Protein AF-A0A803R3P0-F1 (afdb_monomer)

Mean predicted aligned error: 9.48 Å

Foldseek 3Di:
DPDPVVVVVVVVVVVVVVCVVCVCVVCVPPPPDPPDADAQDPVNVVVLLVLLVLLLVLVVVVVVVPPPDDPPDDDPDDDQAAAAEEEEEEAEELLQVVLVLQQCPPPVSHYAYAYAYAPVHDYDQDDHRRVPRYDDYYHDDFLACSLLSRVLSSLSCVSNVDVSHFKYWYDYSQKHFLAHNVCVSCLQPPDQAFFVLSVPPPVPCVVVVDPPAGAKAWAWDQDDPLLCLQVCQLHNCLQPDVADSSLWTFGDLTIMDTNVLSSQSSPDDRNSVSLNRDGPDSLSHRSSGTSSNSSCCVVPVPRYQNHGLEQFAQPPPDSNHTDEDELVRDDLVVSVVQQDDPGGNGRGMYDGYDSNNSVSCVVCSVPRRHPD

Secondary structure (DSSP, 8-state):
---HHHHHHHHHHHHHHHHHHHHHHH------------PPPHHHHHHHHHHHHHHHHHHHHHHHT-SS-S------S-PPPPEEEEEEEESS--TTHHHHHHHHTT-TTSEEEEEEE-TTS-----SGGGTT-BPP-----TTSHHHHHHHHHHHHHHHHH-TTEEEEEEEETT-EESS-HHHHHHHHHT-SSSBTTHHHH-HHHHHTT----PPEEEE-BS--TTHHHHHHTT-TTTTTTTS-GGG--B--S--EEEHHHHHHHHH--HHHHHHTSPPS-HHHH-GGGTHHHHHHHHH-TTSEEES-SEEE--TT-BTTBPP-B-GGG--HHHHHHHH--SSBS--SEEE-B-GGGHHHHHHHIIIIIT--

Structure (mmCIF, N/CA/C/O backbone):
data_AF-A0A803R3P0-F1
#
_entry.id   AF-A0A803R3P0-F1
#
loop_
_atom_site.group_PDB
_atom_site.id
_atom_site.type_symbol
_atom_site.label_atom_id
_atom_site.label_alt_id
_atom_site.label_comp_id
_atom_site.label_asym_id
_atom_site.label_entity_id
_atom_site.label_seq_id
_atom_site.pdbx_PDB_ins_code
_atom_site.Cartn_x
_atom_site.Cartn_y
_atom_site.Cartn_z
_atom_site.occupancy
_atom_site.B_iso_or_equiv
_atom_site.auth_seq_id
_atom_site.auth_comp_id
_atom_site.auth_asym_id
_atom_site.auth_atom_id
_atom_site.pdbx_PDB_model_num
ATOM 1 N N . MET A 1 1 ? 56.261 49.562 -16.757 1.00 49.75 1 MET A N 1
ATOM 2 C CA . MET A 1 1 ? 56.165 48.719 -15.545 1.00 49.75 1 MET A CA 1
ATOM 3 C C . MET A 1 1 ? 54.722 48.777 -15.073 1.00 49.75 1 MET A C 1
ATOM 5 O O . MET A 1 1 ? 54.330 49.776 -14.491 1.00 49.75 1 MET A O 1
ATOM 9 N N . PHE A 1 2 ? 53.896 47.794 -15.441 1.00 48.06 2 PHE A N 1
ATOM 10 C CA . PHE A 1 2 ? 52.505 47.752 -14.982 1.00 48.06 2 PHE A CA 1
ATOM 11 C C . PHE A 1 2 ? 52.483 47.272 -13.533 1.00 48.06 2 PHE A C 1
ATOM 13 O O . PHE A 1 2 ? 53.034 46.218 -13.219 1.00 48.06 2 PHE A O 1
ATOM 20 N N . SER A 1 3 ? 51.904 48.085 -12.655 1.00 53.28 3 SER A N 1
ATOM 21 C CA . SER A 1 3 ? 51.864 47.845 -11.219 1.00 53.28 3 SER A CA 1
ATOM 22 C C . SER A 1 3 ? 51.196 46.499 -10.913 1.00 53.28 3 SER A C 1
ATOM 24 O O . SER A 1 3 ? 50.044 46.248 -11.273 1.00 53.28 3 SER A O 1
ATOM 26 N N . THR A 1 4 ? 51.934 45.658 -10.193 1.00 62.69 4 THR A N 1
ATOM 27 C CA . THR A 1 4 ? 51.585 44.316 -9.703 1.00 62.69 4 THR A CA 1
ATOM 28 C C . THR A 1 4 ? 50.182 44.132 -9.091 1.00 62.69 4 THR A C 1
ATOM 30 O O . THR A 1 4 ? 49.624 43.052 -9.295 1.00 62.69 4 THR A O 1
ATOM 33 N N . PRO A 1 5 ? 49.534 45.111 -8.417 1.00 61.34 5 PRO A N 1
ATOM 34 C CA . PRO A 1 5 ? 48.184 44.895 -7.879 1.00 61.34 5 PRO A CA 1
ATOM 35 C C . PRO A 1 5 ? 47.082 44.780 -8.946 1.00 61.34 5 PRO A C 1
ATOM 37 O O . PRO A 1 5 ? 46.077 44.102 -8.716 1.00 61.34 5 PRO A O 1
ATOM 40 N N . PHE A 1 6 ? 47.257 45.381 -10.128 1.00 62.72 6 PHE A N 1
ATOM 41 C CA . PHE A 1 6 ? 46.232 45.333 -11.177 1.00 62.72 6 PHE A CA 1
ATOM 42 C C . PHE A 1 6 ? 46.212 43.991 -11.908 1.00 62.72 6 PHE A C 1
ATOM 44 O O . PHE A 1 6 ? 45.137 43.492 -12.220 1.00 62.72 6 PHE A O 1
ATOM 51 N N . VAL A 1 7 ? 47.372 43.359 -12.103 1.00 68.75 7 VAL A N 1
ATOM 52 C CA . VAL A 1 7 ? 47.478 42.040 -12.752 1.00 68.75 7 VAL A CA 1
ATOM 53 C C . VAL A 1 7 ? 46.825 40.948 -11.900 1.00 68.75 7 VAL A C 1
ATOM 55 O O . VAL A 1 7 ? 46.110 40.094 -12.429 1.00 68.75 7 VAL A O 1
ATOM 58 N N . LEU A 1 8 ? 47.010 41.005 -10.577 1.00 65.56 8 LEU A N 1
ATOM 59 C CA . LEU A 1 8 ? 46.375 40.078 -9.636 1.00 65.56 8 LEU A CA 1
ATOM 60 C C . LEU A 1 8 ? 44.857 40.273 -9.588 1.00 65.56 8 LEU A C 1
ATOM 62 O O . LEU A 1 8 ? 44.112 39.298 -9.666 1.00 65.56 8 LEU A O 1
ATOM 66 N N . SER A 1 9 ? 44.398 41.526 -9.543 1.00 70.81 9 SER A N 1
ATOM 67 C CA . SER A 1 9 ? 42.966 41.847 -9.524 1.00 70.81 9 SER A CA 1
ATOM 68 C C . SER A 1 9 ? 42.269 41.411 -10.815 1.00 70.81 9 SER A C 1
ATOM 70 O O . SER A 1 9 ? 41.204 40.802 -10.761 1.00 70.81 9 SER A O 1
ATOM 72 N N . PHE A 1 10 ? 42.896 41.639 -11.975 1.00 69.62 10 PHE A N 1
ATOM 73 C CA . PHE A 1 10 ? 42.357 41.228 -13.275 1.00 69.62 10 PHE A CA 1
ATOM 74 C C . PHE A 1 10 ? 42.348 39.701 -13.444 1.00 69.62 10 PHE A C 1
ATOM 76 O O . PHE A 1 10 ? 41.388 39.144 -13.972 1.00 69.62 10 PHE A O 1
ATOM 83 N N . SER A 1 11 ? 43.373 39.009 -12.931 1.00 69.94 11 SER A N 1
ATOM 84 C CA . SER A 1 11 ? 43.432 37.540 -12.937 1.00 69.94 11 SER A CA 1
ATOM 85 C C . SER A 1 11 ? 42.355 36.914 -12.046 1.00 69.94 11 SER A C 1
ATOM 87 O O . SER A 1 11 ? 41.761 35.899 -12.416 1.00 69.94 11 SER A O 1
ATOM 89 N N . LEU A 1 12 ? 42.040 37.526 -10.898 1.00 69.12 12 LEU A N 1
ATOM 90 C CA . LEU A 1 12 ? 40.942 37.073 -10.036 1.00 69.12 12 LEU A CA 1
ATOM 91 C C . LEU A 1 12 ? 39.573 37.293 -10.704 1.00 69.12 12 LEU A C 1
ATOM 93 O O . LEU A 1 12 ? 38.722 36.405 -10.691 1.00 69.12 12 LEU A O 1
ATOM 97 N N . LEU A 1 13 ? 39.385 38.452 -11.344 1.00 73.38 13 LEU A N 1
ATOM 98 C CA . LEU A 1 13 ? 38.133 38.826 -12.013 1.00 73.38 13 LEU A CA 1
ATOM 99 C C . LEU A 1 13 ? 37.833 37.967 -13.249 1.00 73.38 13 LEU A C 1
ATOM 101 O O . LEU A 1 13 ? 36.667 37.708 -13.529 1.00 73.38 13 LEU A O 1
ATOM 105 N N . LEU A 1 14 ? 38.862 37.490 -13.961 1.00 68.62 14 LEU A N 1
ATOM 106 C CA . LEU A 1 14 ? 38.705 36.546 -15.074 1.00 68.62 14 LEU A CA 1
ATOM 107 C C . LEU A 1 14 ? 38.569 35.085 -14.623 1.00 68.62 14 LEU A C 1
ATOM 109 O O . LEU A 1 14 ? 37.861 34.317 -15.271 1.00 68.62 14 LEU A O 1
ATOM 113 N N . SER A 1 15 ? 39.213 34.681 -13.525 1.00 71.25 15 SER A N 1
ATOM 114 C CA . SER A 1 15 ? 39.170 33.285 -13.060 1.00 71.25 15 SER A CA 1
ATOM 115 C C . SER A 1 15 ? 37.858 32.919 -12.365 1.00 71.25 15 SER A C 1
ATOM 117 O O . SER A 1 15 ? 37.392 31.796 -12.532 1.00 71.25 15 SER A O 1
ATOM 119 N N . LEU A 1 16 ? 37.211 33.851 -11.659 1.00 69.38 16 LEU A N 1
ATOM 120 C CA . LEU A 1 16 ? 35.933 33.613 -10.972 1.00 69.38 16 LEU A CA 1
ATOM 121 C C . LEU A 1 16 ? 34.783 33.204 -11.922 1.00 69.38 16 LEU A C 1
ATOM 123 O O . LEU A 1 16 ? 34.163 32.169 -11.673 1.00 69.38 16 LEU A O 1
ATOM 127 N N . PRO A 1 17 ? 34.505 33.913 -13.035 1.00 68.88 17 PRO A N 1
ATOM 128 C CA . PRO A 1 17 ? 33.482 33.508 -14.002 1.00 68.88 17 PRO A CA 1
ATOM 129 C C . PRO A 1 17 ? 33.815 32.185 -14.691 1.00 68.88 17 PRO A C 1
ATOM 131 O O . PRO A 1 17 ? 32.925 31.370 -14.906 1.00 68.88 17 PRO A O 1
ATOM 134 N N . ILE A 1 18 ? 35.093 31.945 -15.003 1.00 69.25 18 ILE A N 1
ATOM 135 C CA . ILE A 1 18 ? 35.583 30.689 -15.589 1.00 69.25 18 ILE A CA 1
ATOM 136 C C . ILE A 1 18 ? 35.342 29.530 -14.615 1.00 69.25 18 ILE A C 1
ATOM 138 O O . ILE A 1 18 ? 34.862 28.477 -15.027 1.00 69.25 18 ILE A O 1
ATOM 142 N N . LEU A 1 19 ? 35.583 29.737 -13.319 1.00 66.94 19 LEU A N 1
ATOM 143 C CA . LEU A 1 19 ? 35.309 28.753 -12.278 1.00 66.94 19 LEU A CA 1
ATOM 144 C C . LEU A 1 19 ? 33.799 28.516 -12.137 1.00 66.94 19 LEU A C 1
ATOM 146 O O . LEU A 1 19 ? 33.378 27.373 -12.147 1.00 66.94 19 LEU A O 1
ATOM 150 N N . PHE A 1 20 ? 32.946 29.542 -12.140 1.00 66.94 20 PHE A N 1
ATOM 151 C CA . PHE A 1 20 ? 31.488 29.345 -12.076 1.00 66.94 20 PHE A CA 1
ATOM 152 C C . PHE A 1 20 ? 30.855 28.784 -13.367 1.00 66.94 20 PHE A C 1
ATOM 154 O O . PHE A 1 20 ? 29.830 28.110 -13.288 1.00 66.94 20 PHE A O 1
ATOM 161 N N . LEU A 1 21 ? 31.451 29.006 -14.544 1.00 68.00 21 LEU A N 1
ATOM 162 C CA . LEU A 1 21 ? 30.964 28.491 -15.835 1.00 68.00 21 LEU A CA 1
ATOM 163 C C . LEU A 1 21 ? 31.489 27.086 -16.165 1.00 68.00 21 LEU A C 1
ATOM 165 O O . LEU A 1 21 ? 30.785 26.305 -16.810 1.00 68.00 21 LEU A O 1
ATOM 169 N N . LEU A 1 22 ? 32.713 26.751 -15.740 1.00 62.19 22 LEU A N 1
ATOM 170 C CA . LEU A 1 22 ? 33.362 25.468 -16.037 1.00 62.19 22 LEU A CA 1
ATOM 171 C C . LEU A 1 22 ? 33.371 24.503 -14.850 1.00 62.19 22 LEU A C 1
ATOM 173 O O . LEU A 1 22 ? 33.338 23.295 -15.083 1.00 62.19 22 LEU A O 1
ATOM 177 N N . ALA A 1 23 ? 33.348 24.968 -13.594 1.00 57.25 23 ALA A N 1
ATOM 178 C CA . ALA A 1 23 ? 33.249 24.060 -12.449 1.00 57.25 23 ALA A CA 1
ATOM 179 C C . ALA A 1 23 ? 31.980 23.197 -12.483 1.00 57.25 23 ALA A C 1
ATOM 181 O O . ALA A 1 23 ? 32.119 22.020 -12.195 1.00 57.25 23 ALA A O 1
ATOM 182 N N . PRO A 1 24 ? 30.790 23.646 -12.935 1.00 56.97 24 PRO A N 1
ATOM 183 C CA . PRO A 1 24 ? 29.640 22.748 -13.086 1.00 56.97 24 PRO A CA 1
ATOM 184 C C . PRO A 1 24 ? 29.835 21.662 -14.158 1.00 56.97 24 PRO A C 1
ATOM 186 O O . PRO A 1 24 ? 29.095 20.683 -14.181 1.00 56.97 24 PRO A O 1
ATOM 189 N N . ARG A 1 25 ? 30.810 21.829 -15.067 1.00 58.53 25 ARG A N 1
ATOM 190 C CA . ARG A 1 25 ? 31.134 20.854 -16.122 1.00 58.53 25 ARG A CA 1
ATOM 191 C C . ARG A 1 25 ? 32.172 19.819 -15.679 1.00 58.53 25 ARG A C 1
ATOM 193 O O . ARG A 1 25 ? 32.133 18.699 -16.175 1.00 58.53 25 ARG A O 1
ATOM 200 N N . PHE A 1 26 ? 33.062 20.167 -14.745 1.00 54.75 26 PHE A N 1
ATOM 201 C CA . PHE A 1 26 ? 34.076 19.255 -14.184 1.00 54.75 26 PHE A CA 1
ATOM 202 C C . PHE A 1 26 ? 33.685 18.678 -12.814 1.00 54.75 26 PHE A C 1
ATOM 204 O O . PHE A 1 26 ? 34.000 17.534 -12.507 1.00 54.75 26 PHE A O 1
ATOM 211 N N . LEU A 1 27 ? 32.943 19.443 -12.015 1.00 48.00 27 LEU A N 1
ATOM 212 C CA . LEU A 1 27 ? 32.261 19.029 -10.792 1.00 48.00 27 LEU A CA 1
ATOM 213 C C . LEU A 1 27 ? 30.796 18.761 -11.140 1.00 48.00 27 LEU A C 1
ATOM 215 O O . LEU A 1 27 ? 29.886 19.491 -10.749 1.00 48.00 27 LEU A O 1
ATOM 219 N N . SER A 1 28 ? 30.560 17.688 -11.891 1.00 42.19 28 SER A N 1
ATOM 220 C CA . SER A 1 28 ? 29.250 17.048 -11.802 1.00 42.19 28 SER A CA 1
ATOM 221 C C . SER A 1 28 ? 29.047 16.671 -10.327 1.00 42.19 28 SER A C 1
ATOM 223 O O . SER A 1 28 ? 29.947 16.039 -9.762 1.00 42.19 28 SER A O 1
ATOM 225 N N . PRO A 1 29 ? 27.938 17.051 -9.660 1.00 41.88 29 PRO A N 1
ATOM 226 C CA . PRO A 1 29 ? 27.651 16.512 -8.339 1.00 41.88 29 PRO A CA 1
ATOM 227 C C . PRO A 1 29 ? 27.623 15.008 -8.521 1.00 41.88 29 PRO A C 1
ATOM 229 O O . PRO A 1 29 ? 26.829 14.576 -9.351 1.00 41.88 29 PRO A O 1
ATOM 232 N N . LEU A 1 30 ? 28.527 14.283 -7.838 1.00 35.22 30 LEU A N 1
ATOM 233 C CA . LEU A 1 30 ? 28.656 12.820 -7.805 1.00 35.22 30 LEU A CA 1
ATOM 234 C C . LEU A 1 30 ? 27.370 12.177 -8.311 1.00 35.22 30 LEU A C 1
ATOM 236 O O . LEU A 1 30 ? 26.424 11.946 -7.555 1.00 35.22 30 LEU A O 1
ATOM 240 N N . GLN A 1 31 ? 27.304 12.000 -9.630 1.00 39.03 31 GLN A N 1
ATOM 241 C CA . GLN A 1 31 ? 26.155 11.404 -10.262 1.00 39.03 31 GLN A CA 1
ATOM 242 C C . GLN A 1 31 ? 26.342 9.963 -9.853 1.00 39.03 31 GLN A C 1
ATOM 244 O O . GLN A 1 31 ? 27.254 9.308 -10.357 1.00 39.03 31 GLN A O 1
ATOM 249 N N . GLN A 1 32 ? 25.613 9.556 -8.806 1.00 37.19 32 GLN A N 1
ATOM 250 C CA . GLN A 1 32 ? 25.632 8.199 -8.287 1.00 37.19 32 GLN A CA 1
ATOM 251 C C . GLN A 1 32 ? 25.670 7.292 -9.507 1.00 37.19 32 GLN A C 1
ATOM 253 O O . GLN A 1 32 ? 24.751 7.334 -10.331 1.00 37.19 32 GLN A O 1
ATOM 258 N N . GLN A 1 33 ? 26.785 6.569 -9.667 1.00 34.00 33 GLN A N 1
ATOM 259 C CA . GLN A 1 33 ? 26.901 5.528 -10.677 1.00 34.00 33 GLN A CA 1
ATOM 260 C C . GLN A 1 33 ? 25.599 4.725 -10.650 1.00 34.00 33 GLN A C 1
ATOM 262 O O . GLN A 1 33 ? 25.065 4.537 -9.549 1.00 34.00 33 GLN A O 1
ATOM 267 N N . PRO A 1 34 ? 25.073 4.271 -11.802 1.00 40.44 34 PRO A N 1
ATOM 268 C CA . PRO A 1 34 ? 23.924 3.381 -11.795 1.00 40.44 34 PRO A CA 1
ATOM 269 C C . PRO A 1 34 ? 24.286 2.212 -10.881 1.00 40.44 34 PRO A C 1
ATOM 271 O O . PRO A 1 34 ? 25.179 1.423 -11.190 1.00 40.44 34 PRO A O 1
ATOM 274 N N . GLN A 1 35 ? 23.693 2.199 -9.685 1.00 49.16 35 GLN A N 1
ATOM 275 C CA . GLN A 1 35 ? 23.934 1.151 -8.714 1.00 49.16 35 GLN A CA 1
ATOM 276 C C . GLN A 1 35 ? 23.470 -0.118 -9.409 1.00 49.16 35 GLN A C 1
ATOM 278 O O . GLN A 1 35 ? 22.336 -0.168 -9.877 1.00 49.16 35 GLN A O 1
ATOM 283 N N . SER A 1 36 ? 24.354 -1.107 -9.538 1.00 55.09 36 SER A N 1
ATOM 284 C CA . SER A 1 36 ? 23.980 -2.423 -10.047 1.00 55.09 36 SER A CA 1
ATOM 285 C C . SER A 1 36 ? 22.662 -2.855 -9.394 1.00 55.09 36 SER A C 1
ATOM 287 O O . SER A 1 36 ? 22.514 -2.644 -8.182 1.00 55.09 36 SER A O 1
ATOM 289 N N . PRO A 1 37 ? 21.713 -3.432 -10.155 1.00 62.75 37 PRO A N 1
ATOM 290 C CA . PRO A 1 37 ? 20.375 -3.712 -9.651 1.00 62.75 37 PRO A CA 1
ATOM 291 C C . PRO A 1 37 ? 20.487 -4.506 -8.353 1.00 62.75 37 PRO A C 1
ATOM 293 O O . PRO A 1 37 ? 21.164 -5.534 -8.314 1.00 62.75 37 PRO A O 1
ATOM 296 N N . VAL A 1 38 ? 19.873 -4.013 -7.272 1.00 74.62 38 VAL A N 1
ATOM 297 C CA . VAL A 1 38 ? 19.957 -4.670 -5.961 1.00 74.62 38 VAL A CA 1
ATOM 298 C C . VAL A 1 38 ? 19.316 -6.051 -6.072 1.00 74.62 38 VAL A C 1
ATOM 300 O O . VAL A 1 38 ? 18.090 -6.174 -6.165 1.00 74.62 38 VAL A O 1
ATOM 303 N N . LEU A 1 39 ? 20.165 -7.080 -6.088 1.00 85.12 39 LEU A N 1
ATOM 304 C CA . LEU A 1 39 ? 19.769 -8.480 -6.144 1.00 85.12 39 LEU A CA 1
ATOM 305 C C . LEU A 1 39 ? 19.409 -8.976 -4.745 1.00 85.12 39 LEU A C 1
ATOM 307 O O . LEU A 1 39 ? 20.064 -8.640 -3.759 1.00 85.12 39 LEU A O 1
ATOM 311 N N . ILE A 1 40 ? 18.373 -9.806 -4.671 1.00 91.31 40 ILE A N 1
ATOM 312 C CA . ILE A 1 40 ? 18.035 -10.540 -3.451 1.00 91.31 40 ILE A CA 1
ATOM 313 C C . ILE A 1 40 ? 19.085 -11.641 -3.286 1.00 91.31 40 ILE A C 1
ATOM 315 O O . ILE A 1 40 ? 19.298 -12.425 -4.213 1.00 91.31 40 ILE A O 1
ATOM 319 N N . SER A 1 41 ? 19.758 -11.688 -2.135 1.00 93.62 41 SER A N 1
ATOM 320 C CA . SER A 1 41 ? 20.774 -12.713 -1.889 1.00 93.62 41 SER A CA 1
ATOM 321 C C . SER A 1 41 ? 20.133 -14.108 -1.769 1.00 93.62 41 SER A C 1
ATOM 323 O O . SER A 1 41 ? 18.976 -14.215 -1.353 1.00 93.62 41 SER A O 1
ATOM 325 N N . PRO A 1 42 ? 20.856 -15.201 -2.080 1.00 94.44 42 PRO A N 1
ATOM 326 C CA . PRO A 1 42 ? 20.327 -16.556 -1.900 1.00 94.44 42 PRO A CA 1
ATOM 327 C C . PRO A 1 42 ? 19.909 -16.856 -0.454 1.00 94.44 42 PRO A C 1
ATOM 329 O O . PRO A 1 42 ? 18.880 -17.491 -0.230 1.00 94.44 42 PRO A O 1
ATOM 332 N N . SER A 1 43 ? 20.667 -16.349 0.528 1.00 95.88 43 SER A N 1
ATOM 333 C CA . SER A 1 43 ? 20.294 -16.438 1.946 1.00 95.88 43 SER A CA 1
ATOM 334 C C . SER A 1 43 ? 18.973 -15.722 2.198 1.00 95.88 43 SER A C 1
ATOM 336 O O . SER A 1 43 ? 18.077 -16.268 2.840 1.00 95.88 43 SER A O 1
ATOM 338 N N . ASP A 1 44 ? 18.810 -14.524 1.629 1.00 95.38 44 ASP A N 1
ATOM 339 C CA . ASP A 1 44 ? 17.587 -13.769 1.829 1.00 95.38 44 ASP A CA 1
ATOM 340 C C . ASP A 1 44 ? 16.366 -14.447 1.219 1.00 95.38 44 ASP A C 1
ATOM 342 O O . ASP A 1 44 ? 15.278 -14.399 1.796 1.00 95.38 44 ASP A O 1
ATOM 346 N N . GLU A 1 45 ? 16.546 -15.070 0.060 1.00 95.12 45 GLU A N 1
ATOM 347 C CA . GLU A 1 45 ? 15.509 -15.845 -0.602 1.00 95.12 45 GLU A CA 1
ATOM 348 C C . GLU A 1 45 ? 15.125 -17.091 0.206 1.00 95.12 45 GLU A C 1
ATOM 350 O O . GLU A 1 45 ? 13.937 -17.400 0.324 1.00 95.12 45 GLU A O 1
ATOM 355 N N . GLN A 1 46 ? 16.098 -17.777 0.807 1.00 97.12 46 GLN A N 1
ATOM 356 C CA . GLN A 1 46 ? 15.851 -18.953 1.639 1.00 97.12 46 GLN A CA 1
ATOM 357 C C . GLN A 1 46 ? 15.082 -18.606 2.923 1.00 97.12 46 GLN A C 1
ATOM 359 O O . GLN A 1 46 ? 14.119 -19.297 3.277 1.00 97.12 46 GLN A O 1
ATOM 364 N N . ASP A 1 47 ? 15.457 -17.517 3.590 1.00 97.62 47 ASP A N 1
ATOM 365 C CA . ASP A 1 47 ? 14.756 -17.001 4.770 1.00 97.62 47 ASP A CA 1
ATOM 366 C C . ASP A 1 47 ? 13.312 -16.597 4.442 1.00 97.62 47 ASP A C 1
ATOM 368 O O . ASP A 1 47 ? 12.370 -16.929 5.169 1.00 97.62 47 ASP A O 1
ATOM 372 N N . ASP A 1 48 ? 13.121 -15.897 3.320 1.00 97.88 48 ASP A N 1
ATOM 373 C CA . ASP A 1 48 ? 11.801 -15.503 2.834 1.00 97.88 48 ASP A CA 1
ATOM 374 C C . ASP A 1 48 ? 10.940 -16.727 2.539 1.00 97.88 48 ASP A C 1
ATOM 376 O O . ASP A 1 48 ? 9.775 -16.785 2.936 1.00 97.88 48 ASP A O 1
ATOM 380 N N . LEU A 1 49 ? 11.516 -17.731 1.877 1.00 97.38 49 LEU A N 1
ATOM 381 C CA . LEU A 1 49 ? 10.833 -18.978 1.572 1.00 97.38 49 LEU A CA 1
ATOM 382 C C . LEU A 1 49 ? 10.379 -19.689 2.853 1.00 97.38 49 LEU A C 1
ATOM 384 O O . LEU A 1 49 ? 9.231 -20.136 2.922 1.00 97.38 49 LEU A O 1
ATOM 388 N N . ALA A 1 50 ? 11.230 -19.747 3.881 1.00 98.06 50 ALA A N 1
ATOM 389 C CA . ALA A 1 50 ? 10.880 -20.323 5.177 1.00 98.06 50 ALA A CA 1
ATOM 390 C C . ALA A 1 50 ? 9.719 -19.563 5.844 1.00 98.06 50 ALA A C 1
ATOM 392 O O . ALA A 1 50 ? 8.741 -20.180 6.283 1.00 98.06 50 ALA A O 1
ATOM 393 N N . LEU A 1 51 ? 9.768 -18.225 5.860 1.00 98.31 51 LEU A N 1
ATOM 394 C CA . LEU A 1 51 ? 8.687 -17.383 6.380 1.00 98.31 51 LEU A CA 1
ATOM 395 C C . LEU A 1 51 ? 7.373 -17.602 5.613 1.00 98.31 51 LEU A C 1
ATOM 397 O O . LEU A 1 51 ? 6.312 -17.783 6.216 1.00 98.31 51 LEU A O 1
ATOM 401 N N . PHE A 1 52 ? 7.428 -17.627 4.282 1.00 97.94 52 PHE A N 1
ATOM 402 C CA . PHE A 1 52 ? 6.248 -17.786 3.434 1.00 97.94 52 PHE A CA 1
ATOM 403 C C . PHE A 1 52 ? 5.636 -19.185 3.546 1.00 97.94 52 PHE A C 1
ATOM 405 O O . PHE A 1 52 ? 4.410 -19.324 3.501 1.00 97.94 52 PHE A O 1
ATOM 412 N N . ASN A 1 53 ? 6.454 -20.222 3.736 1.00 97.56 53 ASN A N 1
ATOM 413 C CA . ASN A 1 53 ? 5.977 -21.579 3.998 1.00 97.56 53 ASN A CA 1
ATOM 414 C C . ASN A 1 53 ? 5.273 -21.662 5.360 1.00 97.56 53 ASN A C 1
ATOM 416 O O . ASN A 1 53 ? 4.173 -22.209 5.441 1.00 97.56 53 ASN A O 1
ATOM 420 N N . ARG A 1 54 ? 5.828 -21.034 6.407 1.00 96.94 54 ARG A N 1
ATOM 421 C CA . ARG A 1 54 ? 5.183 -20.944 7.731 1.00 96.94 54 ARG A CA 1
ATOM 422 C C . ARG A 1 54 ? 3.835 -20.228 7.673 1.00 96.94 54 ARG A C 1
ATOM 424 O O . ARG A 1 54 ? 2.857 -20.730 8.219 1.00 96.94 54 ARG A O 1
ATOM 431 N N . ALA A 1 55 ? 3.755 -19.096 6.975 1.00 96.06 55 ALA A N 1
ATOM 432 C CA . ALA A 1 55 ? 2.499 -18.367 6.789 1.00 96.06 55 ALA A CA 1
ATOM 433 C C . ALA A 1 55 ? 1.455 -19.200 6.030 1.00 96.06 55 ALA A C 1
ATOM 435 O O . ALA A 1 55 ? 0.278 -19.220 6.394 1.00 96.06 55 ALA A O 1
ATOM 436 N N . SER A 1 56 ? 1.897 -19.945 5.015 1.00 92.75 56 SER A N 1
ATOM 437 C CA . SER A 1 56 ? 1.037 -20.852 4.252 1.00 92.75 56 SER A CA 1
ATOM 438 C C . SER A 1 56 ? 0.513 -22.011 5.108 1.00 92.75 56 SER A C 1
ATOM 440 O O . SER A 1 56 ? -0.667 -22.345 5.003 1.00 92.75 56 SER A O 1
ATOM 442 N N . GLY A 1 57 ? 1.359 -22.587 5.970 1.00 90.19 57 GLY A N 1
ATOM 443 C CA . GLY A 1 57 ? 1.001 -23.665 6.896 1.00 90.19 57 GLY A CA 1
ATOM 444 C C . GLY A 1 57 ? 0.096 -23.212 8.045 1.00 90.19 57 GLY A C 1
ATOM 445 O O . GLY A 1 57 ? -0.878 -23.891 8.353 1.00 90.19 57 GLY A O 1
ATOM 446 N N . SER A 1 58 ? 0.341 -22.029 8.621 1.00 84.25 58 SER A N 1
ATOM 447 C CA . SER A 1 58 ? -0.517 -21.442 9.666 1.00 84.25 58 SER A CA 1
ATOM 448 C C . SER A 1 58 ? -1.968 -21.287 9.189 1.00 84.25 58 SER A C 1
ATOM 450 O O . SER A 1 58 ? -2.912 -21.610 9.910 1.00 84.25 58 SER A O 1
ATOM 452 N N . ALA A 1 59 ? -2.163 -20.899 7.925 1.00 72.88 59 ALA A N 1
ATOM 453 C CA . ALA A 1 59 ? -3.496 -20.829 7.336 1.00 72.88 59 ALA A CA 1
ATOM 454 C C . ALA A 1 59 ? -4.172 -22.200 7.174 1.00 72.88 59 ALA A C 1
ATOM 456 O O . ALA A 1 59 ? -5.378 -22.292 7.371 1.00 72.88 59 ALA A O 1
ATOM 457 N N . ILE A 1 60 ? -3.422 -23.258 6.844 1.00 71.38 60 ILE A N 1
ATOM 458 C CA . ILE A 1 60 ? -3.962 -24.626 6.747 1.00 71.38 60 ILE A CA 1
ATOM 459 C C . ILE A 1 60 ? -4.373 -25.129 8.133 1.00 71.38 60 ILE A C 1
ATOM 461 O O . ILE A 1 60 ? -5.479 -25.636 8.296 1.00 71.38 60 ILE A O 1
ATOM 465 N N . ASN A 1 61 ? -3.537 -24.911 9.150 1.00 63.16 61 ASN A N 1
ATOM 466 C CA . ASN A 1 61 ? -3.860 -25.288 10.527 1.00 63.16 61 ASN A CA 1
ATOM 467 C C . ASN A 1 61 ? -5.090 -24.539 11.051 1.00 63.16 61 ASN A C 1
ATOM 469 O O . ASN A 1 61 ? -5.905 -25.130 11.748 1.00 63.16 61 ASN A O 1
ATOM 473 N N . SER A 1 62 ? -5.274 -23.270 10.672 1.00 61.22 62 SER A N 1
ATOM 474 C CA . SER A 1 62 ? -6.489 -22.515 10.999 1.00 61.22 62 SER A CA 1
ATOM 475 C C . SER A 1 62 ? -7.749 -23.062 10.319 1.00 61.22 62 SER A C 1
ATOM 477 O O . SER A 1 62 ? -8.827 -22.891 10.874 1.00 61.22 62 SER A O 1
ATOM 479 N N . ILE A 1 63 ? -7.639 -23.683 9.138 1.00 59.81 63 ILE A N 1
ATOM 480 C CA . ILE A 1 63 ? -8.772 -24.313 8.436 1.00 59.81 63 ILE A CA 1
ATOM 481 C C . ILE A 1 63 ? -9.083 -25.686 9.053 1.00 59.81 63 ILE A C 1
ATOM 483 O O . ILE A 1 63 ? -10.246 -26.013 9.272 1.00 59.81 63 ILE A O 1
ATOM 487 N N . ASN A 1 64 ? -8.046 -26.465 9.378 1.00 53.03 64 ASN A N 1
ATOM 488 C CA . ASN A 1 64 ? -8.187 -27.805 9.956 1.00 53.03 64 ASN A CA 1
ATOM 489 C C . ASN A 1 64 ? -8.620 -27.776 11.432 1.00 53.03 64 ASN A C 1
ATOM 491 O O . ASN A 1 64 ? -9.322 -28.676 11.880 1.00 53.03 64 ASN A O 1
ATOM 495 N N . ASN A 1 65 ? -8.267 -26.725 12.180 1.00 48.84 65 ASN A N 1
ATOM 496 C CA . ASN A 1 65 ? -8.693 -26.523 13.568 1.00 48.84 65 ASN A CA 1
ATOM 497 C C . ASN A 1 65 ? -10.082 -25.874 13.697 1.00 48.84 65 ASN A C 1
ATOM 499 O O . ASN A 1 65 ? -10.382 -25.288 14.733 1.00 48.84 65 ASN A O 1
ATOM 503 N N . ASN A 1 66 ? -10.980 -26.054 12.722 1.00 43.53 66 ASN A N 1
ATOM 504 C CA . ASN A 1 66 ? -12.418 -25.797 12.896 1.00 43.53 66 ASN A CA 1
ATOM 505 C C . ASN A 1 66 ? -13.101 -26.764 13.903 1.00 43.53 66 ASN A C 1
ATOM 507 O O . ASN A 1 66 ? -14.321 -26.898 13.904 1.00 43.53 66 ASN A O 1
ATOM 511 N N . ASN A 1 67 ? -12.334 -27.402 14.796 1.00 36.69 67 ASN A N 1
ATOM 512 C CA . ASN A 1 67 ? -12.838 -27.963 16.045 1.00 36.69 67 ASN A CA 1
ATOM 513 C C . ASN A 1 67 ? -12.891 -26.845 17.105 1.00 36.69 67 ASN A C 1
ATOM 515 O O . ASN A 1 67 ? -11.846 -26.272 17.427 1.00 36.69 67 ASN A O 1
ATOM 519 N N . PRO A 1 68 ? -14.058 -26.540 17.701 1.00 43.03 68 PRO A N 1
ATOM 520 C CA . PRO A 1 68 ? -14.248 -25.394 18.594 1.00 43.03 68 PRO A CA 1
ATOM 521 C C . PRO A 1 68 ? -13.648 -25.580 20.002 1.00 43.03 68 PRO A C 1
ATOM 523 O O . PRO A 1 68 ? -14.145 -25.017 20.972 1.00 43.03 68 PRO A O 1
ATOM 526 N N . SER A 1 69 ? -12.574 -26.351 20.167 1.00 44.41 69 SER A N 1
ATOM 527 C CA . SER A 1 69 ? -12.059 -26.690 21.495 1.00 44.41 69 SER A CA 1
ATOM 528 C C . SER A 1 69 ? -10.537 -26.796 21.530 1.00 44.41 69 SER A C 1
ATOM 530 O O . SER A 1 69 ? -9.994 -27.897 21.444 1.00 44.41 69 SER A O 1
ATOM 532 N N . ARG A 1 70 ? -9.851 -25.652 21.702 1.00 39.19 70 ARG A N 1
ATOM 533 C CA . ARG A 1 70 ? -8.600 -25.562 22.497 1.00 39.19 70 ARG A CA 1
ATOM 534 C C . ARG A 1 70 ? -8.094 -24.147 22.822 1.00 39.19 70 ARG A C 1
ATOM 536 O O . ARG A 1 70 ? -6.908 -23.961 23.061 1.00 39.19 70 ARG A O 1
ATOM 543 N N . PHE A 1 71 ? -8.988 -23.168 22.940 1.00 42.72 71 PHE A N 1
ATOM 544 C CA . PHE A 1 71 ? -8.697 -21.943 23.691 1.00 42.72 71 PHE A CA 1
ATOM 545 C C . PHE A 1 71 ? -9.698 -21.812 24.836 1.00 42.72 71 PHE A C 1
ATOM 547 O O . PHE A 1 71 ? -10.617 -21.001 24.811 1.00 42.72 71 PHE A O 1
ATOM 554 N N . SER A 1 72 ? -9.529 -22.658 25.851 1.00 43.00 72 SER A N 1
ATOM 555 C CA . SER A 1 72 ? -10.096 -22.410 27.170 1.00 43.00 72 SER A CA 1
ATOM 556 C C . SER A 1 72 ? -9.306 -21.277 27.827 1.00 43.00 72 SER A C 1
ATOM 558 O O . SER A 1 72 ? -8.378 -21.510 28.596 1.00 43.00 72 SER A O 1
ATOM 560 N N . HIS A 1 73 ? -9.677 -20.041 27.511 1.00 45.09 73 HIS A N 1
ATOM 561 C CA . HIS A 1 73 ? -9.593 -18.959 28.478 1.00 45.09 73 HIS A CA 1
ATOM 562 C C . HIS A 1 73 ? -10.956 -18.278 28.488 1.00 45.09 73 HIS A C 1
ATOM 564 O O . HIS A 1 73 ? -11.407 -17.771 27.460 1.00 45.09 73 HIS A O 1
ATOM 570 N N . LEU A 1 74 ? -11.640 -18.369 29.631 1.00 44.66 74 LEU A N 1
ATOM 571 C CA . LEU A 1 74 ? -12.986 -17.859 29.865 1.00 44.66 74 LEU A CA 1
ATOM 572 C C . LEU A 1 74 ? -13.133 -16.436 29.306 1.00 44.66 74 LEU A C 1
ATOM 574 O O . LEU A 1 74 ? -12.672 -15.466 29.900 1.00 44.66 74 LEU A O 1
ATOM 578 N N . SER A 1 75 ? -13.803 -16.322 28.166 1.00 40.69 75 SER A N 1
ATOM 579 C CA . SER A 1 75 ? -14.461 -15.099 27.734 1.00 40.69 75 SER A CA 1
ATOM 580 C C . SER A 1 75 ? -15.809 -15.506 27.160 1.00 40.69 75 SER A C 1
ATOM 582 O O . SER A 1 75 ? -15.932 -16.239 26.182 1.00 40.69 75 SER A O 1
ATOM 584 N N . THR A 1 76 ? -16.836 -15.109 27.890 1.00 40.84 76 THR A N 1
ATOM 585 C CA . THR A 1 76 ? -18.245 -15.268 27.578 1.00 40.84 76 THR A CA 1
ATOM 586 C C . THR A 1 76 ? -18.562 -14.712 26.182 1.00 40.84 76 THR A C 1
ATOM 588 O O . THR A 1 76 ? -18.401 -13.527 25.912 1.00 40.84 76 THR A O 1
ATOM 591 N N . GLY A 1 77 ? -19.031 -15.585 25.286 1.00 41.50 77 GLY A N 1
ATOM 592 C CA . GLY A 1 77 ? -20.066 -15.269 24.295 1.00 41.50 77 GLY A CA 1
ATOM 593 C C . GLY A 1 77 ? -19.833 -14.142 23.278 1.00 41.50 77 GLY A C 1
ATOM 594 O O . GLY A 1 77 ? -20.766 -13.387 23.023 1.00 41.50 77 GLY A O 1
ATOM 595 N N . SER A 1 78 ? -18.671 -14.033 22.623 1.00 48.72 78 SER A N 1
ATOM 596 C CA . SER A 1 78 ? -18.612 -13.290 21.350 1.00 48.72 78 SER A CA 1
ATOM 597 C C . SER A 1 78 ? -17.592 -13.876 20.374 1.00 48.72 78 SER A C 1
ATOM 599 O O . SER A 1 78 ? -16.486 -14.243 20.764 1.00 48.72 78 SER A O 1
ATOM 601 N N . ASN A 1 79 ? -17.968 -13.974 19.093 1.00 55.59 79 ASN A N 1
ATOM 602 C CA . ASN A 1 79 ? -17.041 -14.319 18.013 1.00 55.59 79 ASN A CA 1
ATOM 603 C C . ASN A 1 79 ? -15.814 -13.386 18.062 1.00 55.59 79 ASN A C 1
ATOM 605 O O . ASN A 1 79 ? -15.999 -12.178 18.254 1.00 55.59 79 ASN A O 1
ATOM 609 N N . PRO A 1 80 ? -14.582 -13.890 17.849 1.00 64.69 80 PRO A N 1
ATOM 610 C CA . PRO A 1 80 ? -13.391 -13.049 17.862 1.00 64.69 80 PRO A CA 1
ATOM 611 C C . PRO A 1 80 ? -13.548 -11.909 16.849 1.00 64.69 80 PRO A C 1
ATOM 613 O O . PRO A 1 80 ? -13.864 -12.131 15.674 1.00 64.69 80 PRO A O 1
ATOM 616 N N . LYS A 1 81 ? -13.370 -10.667 17.313 1.00 85.81 81 LYS A N 1
ATOM 617 C CA . LYS A 1 81 ? -13.559 -9.484 16.468 1.00 85.81 81 LYS A CA 1
ATOM 618 C C . LYS A 1 81 ? -12.505 -9.463 15.362 1.00 85.81 81 LYS A C 1
ATOM 620 O O . LYS A 1 81 ? -11.307 -9.534 15.620 1.00 85.81 81 LYS A O 1
ATOM 625 N N . ARG A 1 82 ? -12.975 -9.339 14.120 1.00 94.75 82 ARG A N 1
ATOM 626 C CA . ARG A 1 82 ? -12.139 -9.215 12.920 1.00 94.75 82 ARG A CA 1
ATOM 627 C C . ARG A 1 82 ? -11.267 -7.963 13.008 1.00 94.75 82 ARG A C 1
ATOM 629 O O . ARG A 1 82 ? -11.760 -6.910 13.411 1.00 94.75 82 ARG A O 1
ATOM 636 N N . LYS A 1 83 ? -10.008 -8.071 12.587 1.00 97.19 83 LYS A N 1
ATOM 637 C CA . LYS A 1 83 ? -9.014 -6.996 12.623 1.00 97.19 83 LYS A CA 1
ATOM 638 C C . LYS A 1 83 ? -8.520 -6.596 11.236 1.00 97.19 83 LYS A C 1
ATOM 640 O O . LYS A 1 83 ? -8.554 -7.385 10.286 1.00 97.19 83 LYS A O 1
ATOM 645 N N . ILE A 1 84 ? -8.009 -5.371 11.155 1.00 98.69 84 ILE A N 1
ATOM 646 C CA . ILE A 1 84 ? -7.271 -4.851 10.000 1.00 98.69 84 ILE A CA 1
ATOM 647 C C . ILE A 1 84 ? -5.780 -4.799 10.355 1.00 98.69 84 ILE A C 1
ATOM 649 O O . ILE A 1 84 ? -5.391 -4.160 11.331 1.00 98.69 84 ILE A O 1
ATOM 653 N N . ALA A 1 85 ? -4.940 -5.450 9.556 1.00 98.81 85 ALA A N 1
ATOM 654 C CA . ALA A 1 85 ? -3.492 -5.328 9.627 1.00 98.81 85 ALA A CA 1
ATOM 655 C C . ALA A 1 85 ? -3.026 -4.119 8.804 1.00 98.81 85 ALA A C 1
ATOM 657 O O . ALA A 1 85 ? -3.245 -4.065 7.593 1.00 98.81 85 ALA A O 1
ATOM 658 N N . PHE A 1 86 ? -2.356 -3.170 9.449 1.00 98.94 86 PHE A N 1
ATOM 659 C CA . PHE A 1 86 ? -1.724 -2.022 8.805 1.00 98.94 86 PHE A CA 1
ATOM 660 C C . PHE A 1 86 ? -0.237 -2.313 8.612 1.00 98.94 86 PHE A C 1
ATOM 662 O O . PHE A 1 86 ? 0.497 -2.553 9.571 1.00 98.94 86 PHE A O 1
ATOM 669 N N . LEU A 1 87 ? 0.191 -2.331 7.354 1.00 98.88 87 LEU A N 1
ATOM 670 C CA . LEU A 1 87 ? 1.502 -2.786 6.911 1.00 98.88 87 LEU A CA 1
ATOM 671 C C . LEU A 1 87 ? 2.305 -1.588 6.401 1.00 98.88 87 LEU A C 1
ATOM 673 O O . LEU A 1 87 ? 2.120 -1.145 5.268 1.00 98.88 87 LEU A O 1
ATOM 677 N N . PHE A 1 88 ? 3.192 -1.059 7.236 1.00 98.81 88 PHE A N 1
ATOM 678 C CA . PHE A 1 88 ? 4.012 0.099 6.906 1.00 98.81 88 PHE A CA 1
ATOM 679 C C . PHE A 1 88 ? 5.325 -0.347 6.269 1.00 98.81 88 PHE A C 1
ATOM 681 O O . PHE A 1 88 ? 6.161 -0.976 6.917 1.00 98.81 88 PHE A O 1
ATOM 688 N N . LEU A 1 89 ? 5.516 0.007 5.001 1.00 98.31 89 LEU A N 1
ATOM 689 C CA . LEU A 1 89 ? 6.775 -0.149 4.284 1.00 98.31 89 LEU A CA 1
ATOM 690 C C . LEU A 1 89 ? 7.478 1.208 4.228 1.00 98.31 89 LEU A C 1
ATOM 692 O O . LEU A 1 89 ? 6.978 2.137 3.592 1.00 98.31 89 LEU A O 1
ATOM 696 N N . THR A 1 90 ? 8.614 1.333 4.911 1.00 97.50 90 THR A N 1
ATOM 697 C CA . THR A 1 90 ? 9.307 2.616 5.063 1.00 97.50 90 THR A CA 1
ATOM 698 C C . THR A 1 90 ? 10.806 2.518 4.801 1.00 97.50 90 THR A C 1
ATOM 700 O O . THR A 1 90 ? 11.440 1.496 5.050 1.00 97.50 90 THR A O 1
ATOM 703 N N . ASN A 1 91 ? 11.373 3.619 4.321 1.00 95.94 91 ASN A N 1
ATOM 704 C CA . ASN A 1 91 ? 12.810 3.850 4.189 1.00 95.94 91 ASN A CA 1
ATOM 705 C C . ASN A 1 91 ? 13.221 5.214 4.777 1.00 95.94 91 ASN A C 1
ATOM 707 O O . ASN A 1 91 ? 14.222 5.791 4.370 1.00 95.94 91 ASN A O 1
ATOM 711 N N . SER A 1 92 ? 12.417 5.752 5.696 1.00 96.38 92 SER A N 1
ATOM 712 C CA . SER A 1 92 ? 12.735 6.916 6.528 1.00 96.38 92 SER A CA 1
ATOM 713 C C . SER A 1 92 ? 11.860 6.913 7.789 1.00 96.38 92 SER A C 1
ATOM 715 O O . SER A 1 92 ? 11.060 5.995 8.002 1.00 96.38 92 SER A O 1
ATOM 717 N N . ASP A 1 93 ? 11.979 7.946 8.616 1.00 97.50 93 ASP A N 1
ATOM 718 C CA . ASP A 1 93 ? 11.180 8.077 9.833 1.00 97.50 93 ASP A CA 1
ATOM 719 C C . ASP A 1 93 ? 9.674 8.130 9.544 1.00 97.50 93 ASP A C 1
ATOM 721 O O . ASP A 1 93 ? 9.209 8.706 8.555 1.00 97.50 93 ASP A O 1
ATOM 725 N N . LEU A 1 94 ? 8.894 7.533 10.449 1.00 97.75 94 LEU A N 1
ATOM 726 C CA . LEU A 1 94 ? 7.434 7.604 10.455 1.00 97.75 94 LEU A CA 1
ATOM 727 C C . LEU A 1 94 ? 6.989 8.954 11.036 1.00 97.75 94 LEU A C 1
ATOM 729 O O . LEU A 1 94 ? 6.402 9.017 12.114 1.00 97.75 94 LEU A O 1
ATOM 733 N N . HIS A 1 95 ? 7.268 10.044 10.317 1.00 97.62 95 HIS A N 1
ATOM 734 C CA . HIS A 1 95 ? 6.992 11.413 10.775 1.00 97.62 95 HIS A CA 1
ATOM 735 C C . HIS A 1 95 ? 5.530 11.626 11.196 1.00 97.62 95 HIS A C 1
ATOM 737 O O . HIS A 1 95 ? 5.259 12.358 12.140 1.00 97.62 95 HIS A O 1
ATOM 743 N N . PHE A 1 96 ? 4.582 10.938 10.554 1.00 98.56 96 PHE A N 1
ATOM 744 C CA . PHE A 1 96 ? 3.161 11.021 10.895 1.00 98.56 96 PHE A CA 1
ATOM 745 C C . PHE A 1 96 ? 2.730 10.139 12.077 1.00 98.56 96 PHE A C 1
ATOM 747 O O . PHE A 1 96 ? 1.530 9.997 12.306 1.00 98.56 96 PHE A O 1
ATOM 754 N N . SER A 1 97 ? 3.661 9.558 12.846 1.00 98.25 97 SER A N 1
ATOM 755 C CA . SER A 1 97 ? 3.341 8.721 14.014 1.00 98.25 97 SER A CA 1
ATOM 756 C C . SER A 1 97 ? 2.321 9.362 14.968 1.00 98.25 97 SER A C 1
ATOM 758 O O . SER A 1 97 ? 1.334 8.694 15.273 1.00 98.25 97 SER A O 1
ATOM 760 N N . PRO A 1 98 ? 2.435 10.655 15.351 1.00 98.56 98 PRO A N 1
ATOM 761 C CA . PRO A 1 98 ? 1.455 11.279 16.247 1.00 98.56 98 PRO A CA 1
ATOM 762 C C . PRO A 1 98 ? 0.028 11.350 15.675 1.00 98.56 98 PRO A C 1
ATOM 764 O O . PRO A 1 98 ? -0.951 11.303 16.422 1.00 98.56 98 PRO A O 1
ATOM 767 N N . LEU A 1 99 ? -0.113 11.453 14.348 1.00 98.75 99 LEU A N 1
ATOM 768 C CA . LEU A 1 99 ? -1.419 11.432 13.683 1.00 98.75 99 LEU A CA 1
ATOM 769 C C . LEU A 1 99 ? -2.017 10.020 13.709 1.00 98.75 99 LEU A C 1
ATOM 771 O O . LEU A 1 99 ? -3.209 9.854 13.972 1.00 98.75 99 LEU A O 1
ATOM 775 N N . TRP A 1 100 ? -1.184 9.000 13.488 1.00 98.69 100 TRP A N 1
ATOM 776 C CA . TRP A 1 100 ? -1.581 7.597 13.603 1.00 98.69 100 TRP A CA 1
ATOM 777 C C . TRP A 1 100 ? -1.947 7.214 15.045 1.00 98.69 100 TRP A C 1
ATOM 779 O O . TRP A 1 100 ? -2.927 6.497 15.236 1.00 98.69 100 TRP A O 1
ATOM 789 N N . ASP A 1 101 ? -1.260 7.749 16.061 1.00 98.56 101 ASP A N 1
ATOM 790 C CA . ASP A 1 101 ? -1.651 7.578 17.468 1.00 98.56 101 ASP A CA 1
ATOM 791 C C . ASP A 1 101 ? -3.088 8.069 17.715 1.00 98.56 101 ASP A C 1
ATOM 793 O O . ASP A 1 101 ? -3.881 7.385 18.367 1.00 98.56 101 ASP A O 1
ATOM 797 N N . GLN A 1 102 ? -3.463 9.230 17.156 1.00 98.56 102 GLN A N 1
ATOM 798 C CA . GLN A 1 102 ? -4.840 9.730 17.245 1.00 98.56 102 GLN A CA 1
ATOM 799 C C . GLN A 1 102 ? -5.833 8.867 16.461 1.00 98.56 102 GLN A C 1
ATOM 801 O O . GLN A 1 102 ? -6.916 8.591 16.976 1.00 98.56 102 GLN A O 1
ATOM 806 N N . PHE A 1 103 ? -5.469 8.425 15.253 1.00 98.75 103 PHE A N 1
ATOM 807 C CA . PHE A 1 103 ? -6.309 7.563 14.418 1.00 98.75 103 PHE A CA 1
ATOM 808 C C . PHE A 1 103 ? -6.681 6.266 15.147 1.00 98.75 103 PHE A C 1
ATOM 810 O O . PHE A 1 103 ? -7.849 5.893 15.202 1.00 98.75 103 PHE A O 1
ATOM 817 N N . PHE A 1 104 ? -5.702 5.601 15.759 1.00 98.62 104 PHE A N 1
ATOM 818 C CA . PHE A 1 104 ? -5.879 4.296 16.394 1.00 98.62 104 PHE A CA 1
ATOM 819 C C . PHE A 1 104 ? -6.404 4.345 17.838 1.00 98.62 104 PHE A C 1
ATOM 821 O O . PHE A 1 104 ? -6.768 3.305 18.403 1.00 98.62 104 PHE A O 1
ATOM 828 N N . LYS A 1 105 ? -6.463 5.531 18.454 1.00 97.38 105 LYS A N 1
ATOM 829 C CA . LYS A 1 105 ? -6.827 5.709 19.865 1.00 97.38 105 LYS A CA 1
ATOM 830 C C . LYS A 1 105 ? -8.139 4.995 20.215 1.00 97.38 105 LYS A C 1
ATOM 832 O O . LYS A 1 105 ? -9.168 5.220 19.587 1.00 97.38 105 LYS A O 1
ATOM 837 N N . GLY A 1 106 ? -8.102 4.145 21.244 1.00 96.44 106 GLY A N 1
ATOM 838 C CA . GLY A 1 106 ? -9.272 3.413 21.754 1.00 96.44 106 GLY A CA 1
ATOM 839 C C . GLY A 1 106 ? -9.683 2.170 20.952 1.00 96.44 106 GLY A C 1
ATOM 840 O O . GLY A 1 106 ? -10.652 1.514 21.321 1.00 96.44 106 GLY A O 1
ATOM 841 N N . ASN A 1 107 ? -8.953 1.808 19.889 1.00 96.94 107 ASN A N 1
ATOM 842 C CA . ASN A 1 107 ? -9.345 0.737 18.963 1.00 96.94 107 ASN A CA 1
ATOM 843 C C . ASN A 1 107 ? -8.365 -0.451 18.914 1.00 96.94 107 ASN A C 1
ATOM 845 O O . ASN A 1 107 ? -8.427 -1.253 17.987 1.00 96.94 107 ASN A O 1
ATOM 849 N N . SER A 1 108 ? -7.475 -0.602 19.903 1.00 95.56 108 SER A N 1
ATOM 850 C CA . SER A 1 108 ? -6.372 -1.591 19.914 1.00 95.56 108 SER A CA 1
ATOM 851 C C . SER A 1 108 ? -6.785 -3.052 19.689 1.00 95.56 108 SER A C 1
ATOM 853 O O . SER A 1 108 ? -5.975 -3.871 19.270 1.00 95.56 108 SER A O 1
ATOM 855 N N . HIS A 1 109 ? -8.048 -3.394 19.935 1.00 95.88 109 HIS A N 1
ATOM 856 C CA . HIS A 1 109 ? -8.594 -4.735 19.737 1.00 95.88 109 HIS A CA 1
ATOM 857 C C . HIS A 1 109 ? -9.097 -5.004 18.303 1.00 95.88 109 HIS A C 1
ATOM 859 O O . HIS A 1 109 ? -9.529 -6.117 18.012 1.00 95.88 109 HIS A O 1
ATOM 865 N N . LEU A 1 110 ? -9.059 -4.006 17.412 1.00 97.38 110 LEU A N 1
ATOM 866 C CA . LEU A 1 110 ? -9.599 -4.055 16.044 1.00 97.38 110 LEU A CA 1
ATOM 867 C C . LEU A 1 110 ? -8.526 -3.932 14.954 1.00 97.38 110 LEU A C 1
ATOM 869 O O . LEU A 1 110 ? -8.849 -3.966 13.764 1.00 97.38 110 LEU A O 1
ATOM 873 N N . TYR A 1 111 ? -7.257 -3.786 15.328 1.00 98.44 111 TYR A N 1
ATOM 874 C CA . TYR A 1 111 ? -6.164 -3.656 14.373 1.00 98.44 111 TYR A CA 1
ATOM 875 C C . TYR A 1 111 ? -4.870 -4.276 14.886 1.00 98.44 111 TYR A C 1
ATOM 877 O O . TYR A 1 111 ? -4.702 -4.489 16.083 1.00 98.44 111 TYR A O 1
ATOM 885 N N . ASN A 1 112 ? -3.950 -4.520 13.958 1.00 98.69 112 ASN A N 1
ATOM 886 C CA . ASN A 1 112 ? -2.548 -4.809 14.238 1.00 98.69 112 ASN A CA 1
ATOM 887 C C . ASN A 1 112 ? -1.669 -3.931 13.331 1.00 98.69 112 ASN A C 1
ATOM 889 O O . ASN A 1 112 ? -2.097 -3.543 12.242 1.00 98.69 112 ASN A O 1
ATOM 893 N N . ILE A 1 113 ? -0.452 -3.608 13.771 1.00 98.88 113 ILE A N 1
ATOM 894 C CA . ILE A 1 113 ? 0.510 -2.788 13.017 1.00 98.88 113 ILE A CA 1
ATOM 895 C C . ILE A 1 113 ? 1.792 -3.590 12.825 1.00 98.88 113 ILE A C 1
ATOM 897 O O . ILE A 1 113 ? 2.285 -4.198 13.772 1.00 98.88 113 ILE A O 1
ATOM 901 N N . TYR A 1 114 ? 2.341 -3.544 11.613 1.00 98.88 114 TYR A N 1
ATOM 902 C CA . TYR A 1 114 ? 3.611 -4.170 11.258 1.00 98.88 114 TYR A CA 1
ATOM 903 C C . TYR A 1 114 ? 4.437 -3.184 10.438 1.00 98.88 114 TYR A C 1
ATOM 905 O O . TYR A 1 114 ? 3.924 -2.590 9.488 1.00 98.88 114 TYR A O 1
ATOM 913 N N . VAL A 1 115 ? 5.709 -3.012 10.790 1.00 98.88 115 VAL A N 1
ATOM 914 C CA . VAL A 1 115 ? 6.609 -2.050 10.142 1.00 98.88 115 VAL A CA 1
ATOM 915 C C . VAL A 1 115 ? 7.812 -2.775 9.558 1.00 98.88 115 VAL A C 1
ATOM 917 O O . VAL A 1 115 ? 8.570 -3.413 10.282 1.00 98.88 115 VAL A O 1
ATOM 920 N N . HIS A 1 116 ? 8.013 -2.645 8.252 1.00 98.62 116 HIS A N 1
ATOM 921 C CA . HIS A 1 116 ? 9.239 -3.035 7.574 1.00 98.62 116 HIS A CA 1
ATOM 922 C C . HIS A 1 116 ? 10.012 -1.762 7.231 1.00 98.62 116 HIS A C 1
ATOM 924 O O . HIS A 1 116 ? 9.655 -1.046 6.292 1.00 98.62 116 HIS A O 1
ATOM 930 N N . ALA A 1 117 ? 11.064 -1.489 7.998 1.00 98.12 117 ALA A N 1
ATOM 931 C CA . ALA A 1 117 ? 11.968 -0.370 7.772 1.00 98.12 117 ALA A CA 1
ATOM 932 C C . ALA A 1 117 ? 13.231 -0.855 7.059 1.00 98.12 117 ALA A C 1
ATOM 934 O O . ALA A 1 117 ? 13.835 -1.830 7.500 1.00 98.12 117 ALA A O 1
ATOM 935 N N . ASP A 1 118 ? 13.615 -0.202 5.962 1.00 97.00 118 ASP A N 1
ATOM 936 C CA . ASP A 1 118 ? 14.849 -0.539 5.249 1.00 97.00 118 ASP A CA 1
ATOM 937 C C . ASP A 1 118 ? 16.058 -0.498 6.207 1.00 97.00 118 ASP A C 1
ATOM 939 O O . ASP A 1 118 ? 16.338 0.564 6.766 1.00 97.00 118 ASP A O 1
ATOM 943 N N . PRO A 1 119 ? 16.791 -1.613 6.399 1.00 96.19 119 PRO A N 1
ATOM 944 C CA . PRO A 1 119 ? 17.888 -1.676 7.361 1.00 96.19 119 PRO A CA 1
ATOM 945 C C . PRO A 1 119 ? 19.119 -0.855 6.943 1.00 96.19 119 PRO A C 1
ATOM 947 O O . PRO A 1 119 ? 20.033 -0.685 7.743 1.00 96.19 119 PRO A O 1
ATOM 950 N N . THR A 1 120 ? 19.171 -0.359 5.702 1.00 94.62 120 THR A N 1
ATOM 951 C CA . THR A 1 120 ? 20.246 0.524 5.218 1.00 94.62 120 THR A CA 1
ATOM 952 C C . THR A 1 120 ? 20.035 1.989 5.591 1.00 94.62 120 THR A C 1
ATOM 954 O O . THR A 1 120 ? 20.933 2.805 5.384 1.00 94.62 120 THR A O 1
ATOM 957 N N . VAL A 1 121 ? 18.875 2.330 6.159 1.00 93.50 121 VAL A N 1
ATOM 958 C CA . VAL A 1 121 ? 18.557 3.676 6.636 1.00 93.50 121 VAL A CA 1
ATOM 959 C C . VAL A 1 121 ? 18.405 3.644 8.151 1.00 93.50 121 VAL A C 1
ATOM 961 O O . VAL A 1 121 ? 17.752 2.762 8.706 1.00 93.50 121 VAL A O 1
ATOM 964 N N . ASN A 1 122 ? 18.986 4.630 8.834 1.00 94.00 122 ASN A N 1
ATOM 965 C CA . ASN A 1 122 ? 18.772 4.790 10.265 1.00 94.00 122 ASN A CA 1
ATOM 966 C C . ASN A 1 122 ? 17.380 5.391 10.505 1.00 94.00 122 ASN A C 1
ATOM 968 O O . ASN A 1 122 ? 17.188 6.592 10.334 1.00 94.00 122 ASN A O 1
ATOM 972 N N . VAL A 1 123 ? 16.413 4.535 10.837 1.00 94.94 123 VAL A N 1
ATOM 973 C CA . VAL A 1 123 ? 15.032 4.934 11.126 1.00 94.94 123 VAL A CA 1
ATOM 974 C C . VAL A 1 123 ? 14.835 5.052 12.633 1.00 94.94 123 VAL A C 1
ATOM 976 O O . VAL A 1 123 ? 14.985 4.073 13.370 1.00 94.94 123 VAL A O 1
ATOM 979 N N . THR A 1 124 ? 14.429 6.234 13.085 1.00 94.50 124 THR A N 1
ATOM 980 C CA . THR A 1 124 ? 14.018 6.479 14.467 1.00 94.50 124 THR A CA 1
ATOM 981 C C . THR A 1 124 ? 12.779 5.647 14.779 1.00 94.50 124 THR A C 1
ATOM 983 O O . THR A 1 124 ? 11.767 5.738 14.081 1.00 94.50 124 THR A O 1
ATOM 986 N N . ARG A 1 125 ? 12.833 4.829 15.836 1.00 93.81 125 ARG A N 1
ATOM 987 C CA . ARG A 1 125 ? 11.685 4.031 16.290 1.00 93.81 125 ARG A CA 1
ATOM 988 C C . ARG A 1 125 ? 10.749 4.920 17.114 1.00 93.81 125 ARG A C 1
ATOM 990 O O . ARG A 1 125 ? 11.147 5.332 18.201 1.00 93.81 125 ARG A O 1
ATOM 997 N N . PRO A 1 126 ? 9.537 5.235 16.627 1.00 92.75 126 PRO A N 1
ATOM 998 C CA . PRO A 1 126 ? 8.612 6.065 17.384 1.00 92.75 126 PRO A CA 1
ATOM 999 C C . PRO A 1 126 ? 7.992 5.289 18.555 1.00 92.75 126 PRO A C 1
ATOM 1001 O O . PRO A 1 126 ? 7.820 4.068 18.493 1.00 92.75 126 PRO A O 1
ATOM 1004 N N . HIS A 1 127 ? 7.624 6.025 19.603 1.00 92.81 127 HIS A N 1
ATOM 1005 C CA . HIS A 1 127 ? 6.780 5.534 20.694 1.00 92.81 127 HIS A CA 1
ATOM 1006 C C . HIS A 1 127 ? 5.313 5.386 20.244 1.00 92.81 127 HIS A C 1
ATOM 1008 O O . HIS A 1 127 ? 4.967 5.646 19.089 1.00 92.81 127 HIS A O 1
ATOM 1014 N N . GLY A 1 128 ? 4.436 4.984 21.166 1.00 95.69 128 GLY A N 1
ATOM 1015 C CA . GLY A 1 128 ? 2.997 4.929 20.919 1.00 95.69 128 GLY A CA 1
ATOM 1016 C C . GLY A 1 128 ? 2.595 3.672 20.155 1.00 95.69 128 GLY A C 1
ATOM 1017 O O . GLY A 1 128 ? 3.054 2.570 20.451 1.00 95.69 128 GLY A O 1
ATOM 1018 N N . VAL A 1 129 ? 1.715 3.806 19.166 1.00 97.25 129 VAL A N 1
ATOM 1019 C CA . VAL A 1 129 ? 1.099 2.650 18.484 1.00 97.25 129 VAL A CA 1
ATOM 1020 C C . VAL A 1 129 ? 2.090 1.779 17.703 1.00 97.25 129 VAL A C 1
ATOM 1022 O O . VAL A 1 129 ? 1.807 0.605 17.454 1.00 97.25 129 VAL A O 1
ATOM 1025 N N . PHE A 1 130 ? 3.252 2.328 17.343 1.00 97.75 130 PHE A N 1
ATOM 1026 C CA . PHE A 1 130 ? 4.313 1.647 16.594 1.00 97.75 130 PHE A CA 1
ATOM 1027 C C . PHE A 1 130 ? 5.368 0.964 17.472 1.00 97.75 130 PHE A C 1
ATOM 1029 O O . PHE A 1 130 ? 6.233 0.252 16.948 1.00 97.75 130 PHE A O 1
ATOM 103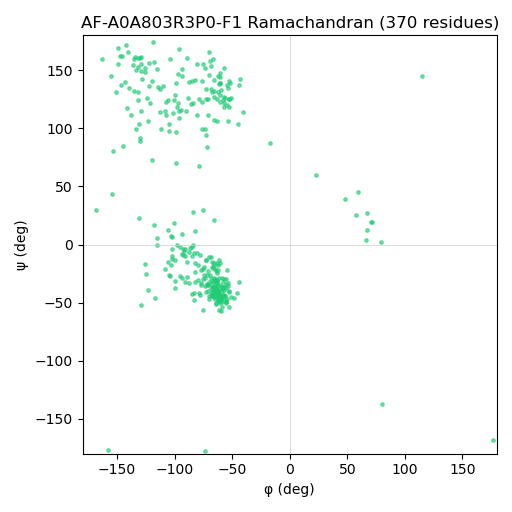6 N N . GLU A 1 131 ? 5.299 1.135 18.791 1.00 96.62 131 GLU A N 1
ATOM 1037 C CA . GLU A 1 131 ? 6.236 0.507 19.713 1.00 96.62 131 GLU A CA 1
ATOM 1038 C C . GLU A 1 131 ? 6.166 -1.025 19.605 1.00 96.62 131 GLU A C 1
ATOM 1040 O O . GLU A 1 131 ? 5.090 -1.628 19.603 1.00 96.62 131 GLU A O 1
ATOM 1045 N N . GLY A 1 132 ? 7.327 -1.662 19.425 1.00 96.12 132 GLY A N 1
ATOM 1046 C CA . GLY A 1 132 ? 7.426 -3.114 19.239 1.00 96.12 132 GLY A CA 1
ATOM 1047 C C . GLY A 1 132 ? 6.828 -3.654 17.929 1.00 96.12 132 GLY A C 1
ATOM 1048 O O . GLY A 1 132 ? 6.669 -4.862 17.798 1.00 96.12 132 GLY A O 1
ATOM 1049 N N . ARG A 1 133 ? 6.491 -2.802 16.946 1.00 98.00 133 ARG A N 1
ATOM 1050 C CA . ARG A 1 133 ? 5.811 -3.228 15.699 1.00 98.00 133 ARG A CA 1
ATOM 1051 C C . ARG A 1 133 ? 6.731 -3.509 14.512 1.00 98.00 133 ARG A C 1
ATOM 1053 O O . ARG A 1 133 ? 6.259 -3.880 13.438 1.00 98.00 133 ARG A O 1
ATOM 1060 N N . PHE A 1 134 ? 8.036 -3.316 14.670 1.00 98.38 134 PHE A N 1
ATOM 1061 C CA . PHE A 1 134 ? 9.007 -3.508 13.594 1.00 98.38 134 PHE A CA 1
ATOM 1062 C C . PHE A 1 134 ? 9.313 -4.993 13.400 1.00 98.38 134 PHE A C 1
ATOM 1064 O O . PHE A 1 134 ? 9.721 -5.673 14.339 1.00 98.38 134 PHE A O 1
ATOM 1071 N N . ILE A 1 135 ? 9.146 -5.475 12.172 1.00 98.31 135 ILE A N 1
ATOM 1072 C CA . ILE A 1 135 ? 9.466 -6.849 11.783 1.00 98.31 135 ILE A CA 1
ATOM 1073 C C . ILE A 1 135 ? 10.929 -6.943 11.321 1.00 98.31 135 ILE A C 1
ATOM 1075 O O . ILE A 1 135 ? 11.504 -5.923 10.928 1.00 98.31 135 ILE A O 1
ATOM 1079 N N . PRO A 1 136 ? 11.536 -8.144 11.298 1.00 97.56 136 PRO A N 1
ATOM 1080 C CA . PRO A 1 136 ? 12.802 -8.352 10.604 1.00 97.56 136 PRO A CA 1
ATOM 1081 C C . PRO A 1 136 ? 12.705 -7.869 9.152 1.00 97.56 136 PRO A C 1
ATOM 1083 O O . PRO A 1 136 ? 11.806 -8.274 8.407 1.00 97.56 136 PRO A O 1
ATOM 1086 N N . ALA A 1 137 ? 13.615 -6.978 8.770 1.00 97.06 137 ALA A N 1
ATOM 1087 C CA . ALA A 1 137 ? 13.573 -6.265 7.502 1.00 97.06 137 ALA A CA 1
ATOM 1088 C C . ALA A 1 137 ? 14.837 -6.510 6.682 1.00 97.06 137 ALA A C 1
ATOM 1090 O O . ALA A 1 137 ? 15.894 -6.832 7.223 1.00 97.06 137 ALA A O 1
ATOM 1091 N N . LYS A 1 138 ? 14.718 -6.347 5.364 1.00 97.06 138 LYS A N 1
ATOM 1092 C CA . LYS A 1 138 ? 15.832 -6.483 4.417 1.00 97.06 138 LYS A CA 1
ATOM 1093 C C . LYS A 1 138 ? 15.908 -5.270 3.512 1.00 97.06 138 LYS A C 1
ATOM 1095 O O . LYS A 1 138 ? 14.937 -4.524 3.404 1.00 97.06 138 LYS A O 1
ATOM 1100 N N . ARG A 1 139 ? 17.060 -5.068 2.873 1.00 95.88 139 ARG A N 1
ATOM 1101 C CA . ARG A 1 139 ? 17.279 -3.921 1.987 1.00 95.88 139 ARG A CA 1
ATOM 1102 C C . ARG A 1 139 ? 16.189 -3.853 0.919 1.00 95.88 139 ARG A C 1
ATOM 1104 O O . ARG A 1 139 ? 15.857 -4.860 0.292 1.00 95.88 139 ARG A O 1
ATOM 1111 N N . THR A 1 140 ? 15.666 -2.656 0.702 1.00 94.56 140 THR A N 1
ATOM 1112 C CA . THR A 1 140 ? 14.722 -2.349 -0.364 1.00 94.56 140 THR A CA 1
ATOM 1113 C C . THR A 1 140 ? 15.338 -1.382 -1.356 1.00 94.56 140 THR A C 1
ATOM 1115 O O . THR A 1 140 ? 16.218 -0.585 -1.042 1.00 94.56 140 THR A O 1
ATOM 1118 N N . TYR A 1 141 ? 14.893 -1.475 -2.599 1.00 92.38 141 TYR A N 1
ATOM 1119 C CA . TYR A 1 141 ? 15.313 -0.575 -3.654 1.00 92.38 141 TYR A CA 1
ATOM 1120 C C . TYR A 1 141 ? 14.132 -0.297 -4.575 1.00 92.38 141 TYR A C 1
ATOM 1122 O O . TYR A 1 141 ? 13.330 -1.187 -4.867 1.00 92.38 141 TYR A O 1
ATOM 1130 N N . ARG A 1 142 ? 14.000 0.958 -5.005 1.00 89.69 142 ARG A N 1
ATOM 1131 C CA . ARG A 1 142 ? 12.927 1.368 -5.916 1.00 89.69 142 ARG A CA 1
ATOM 1132 C C . ARG A 1 142 ? 13.058 0.622 -7.240 1.00 89.69 142 ARG A C 1
ATOM 1134 O O . ARG A 1 142 ? 14.170 0.386 -7.690 1.00 89.69 142 ARG A O 1
ATOM 1141 N N . ALA A 1 143 ? 11.935 0.279 -7.870 1.00 89.25 143 ALA A N 1
ATOM 1142 C CA . ALA A 1 143 ? 11.932 -0.452 -9.133 1.00 89.25 143 ALA A CA 1
ATOM 1143 C C . ALA A 1 143 ? 12.659 -1.814 -9.081 1.00 89.25 143 ALA A C 1
ATOM 1145 O O . ALA A 1 143 ? 13.096 -2.338 -10.107 1.00 89.25 143 ALA A O 1
ATOM 1146 N N . SER A 1 144 ? 12.743 -2.423 -7.895 1.00 92.12 144 SER A N 1
ATOM 1147 C CA . SER A 1 144 ? 13.355 -3.732 -7.670 1.00 92.12 144 SER A CA 1
ATOM 1148 C C . SER A 1 144 ? 12.386 -4.685 -6.972 1.00 92.12 144 SER A C 1
ATOM 1150 O O . SER A 1 144 ? 11.521 -4.296 -6.184 1.00 92.12 144 SER A O 1
ATOM 1152 N N . ALA A 1 145 ? 12.566 -5.981 -7.231 1.00 94.81 145 ALA A N 1
ATOM 1153 C CA . ALA A 1 145 ? 11.806 -7.051 -6.593 1.00 94.81 145 ALA A CA 1
ATOM 1154 C C . ALA A 1 145 ? 11.962 -7.090 -5.063 1.00 94.81 145 ALA A C 1
ATOM 1156 O O . ALA A 1 145 ? 11.146 -7.698 -4.370 1.00 94.81 145 ALA A O 1
ATOM 1157 N N . THR A 1 146 ? 12.976 -6.414 -4.523 1.00 96.12 146 THR A N 1
ATOM 1158 C CA . THR A 1 146 ? 13.155 -6.231 -3.079 1.00 96.12 146 THR A CA 1
ATOM 1159 C C . THR A 1 146 ? 11.941 -5.571 -2.414 1.00 96.12 146 THR A C 1
ATOM 1161 O O . THR A 1 146 ? 11.559 -5.993 -1.322 1.00 96.12 146 THR A O 1
ATOM 1164 N N . LEU A 1 147 ? 11.260 -4.623 -3.078 1.00 96.50 147 LEU A N 1
ATOM 1165 C CA . LEU A 1 147 ? 10.019 -4.025 -2.566 1.00 96.50 147 LEU A CA 1
ATOM 1166 C C . LEU A 1 147 ? 8.858 -5.027 -2.540 1.00 96.50 147 LEU A C 1
ATOM 1168 O O . LEU A 1 147 ? 8.124 -5.079 -1.555 1.00 96.50 147 LEU A O 1
ATOM 1172 N N . ILE A 1 148 ? 8.728 -5.879 -3.566 1.00 97.81 148 ILE A N 1
ATOM 1173 C CA . ILE A 1 148 ? 7.744 -6.975 -3.561 1.00 97.81 148 ILE A CA 1
ATOM 1174 C C . ILE A 1 148 ? 8.008 -7.902 -2.371 1.00 97.81 148 ILE A C 1
ATOM 1176 O O . ILE A 1 148 ? 7.093 -8.231 -1.618 1.00 97.81 148 ILE A O 1
ATOM 1180 N N . SER A 1 149 ? 9.259 -8.329 -2.204 1.00 98.06 149 SER A N 1
ATOM 1181 C CA . SER A 1 149 ? 9.681 -9.239 -1.140 1.00 98.06 149 SER A CA 1
ATOM 1182 C C . SER A 1 149 ? 9.430 -8.634 0.252 1.00 98.06 149 SER A C 1
ATOM 1184 O O . SER A 1 149 ? 8.844 -9.301 1.105 1.00 98.06 149 SER A O 1
ATOM 1186 N N . ALA A 1 150 ? 9.717 -7.345 0.462 1.00 98.56 150 ALA A N 1
ATOM 1187 C CA . ALA A 1 150 ? 9.391 -6.637 1.703 1.00 98.56 150 ALA A CA 1
ATOM 1188 C C . ALA A 1 150 ? 7.880 -6.600 1.999 1.00 98.56 150 ALA A C 1
ATOM 1190 O O . ALA A 1 150 ? 7.456 -6.932 3.109 1.00 98.56 150 ALA A O 1
ATOM 1191 N N . THR A 1 151 ? 7.044 -6.285 1.004 1.00 98.75 151 THR A N 1
ATOM 1192 C CA . THR A 1 151 ? 5.580 -6.340 1.154 1.00 98.75 151 THR A CA 1
ATOM 1193 C C . THR A 1 151 ? 5.093 -7.763 1.446 1.00 98.75 151 THR A C 1
ATOM 1195 O O . THR A 1 151 ? 4.219 -7.956 2.290 1.00 98.75 151 THR A O 1
ATOM 1198 N N . ARG A 1 152 ? 5.679 -8.788 0.814 1.00 98.69 152 ARG A N 1
ATOM 1199 C CA . ARG A 1 152 ? 5.365 -10.195 1.110 1.00 98.69 152 ARG A CA 1
ATOM 1200 C C . ARG A 1 152 ? 5.753 -10.590 2.536 1.00 98.69 152 ARG A C 1
ATOM 1202 O O . ARG A 1 152 ? 4.993 -11.328 3.157 1.00 98.69 152 ARG A O 1
ATOM 1209 N N . ARG A 1 153 ? 6.873 -10.091 3.079 1.00 98.81 153 ARG A N 1
ATOM 1210 C CA . ARG A 1 153 ? 7.252 -10.294 4.494 1.00 98.81 153 ARG A CA 1
ATOM 1211 C C . ARG A 1 153 ? 6.226 -9.685 5.437 1.00 98.81 153 ARG A C 1
ATOM 1213 O O . ARG A 1 153 ? 5.778 -10.372 6.346 1.00 98.81 153 ARG A O 1
ATOM 1220 N N . LEU A 1 154 ? 5.805 -8.444 5.184 1.00 98.88 154 LEU A N 1
ATOM 1221 C CA . LEU A 1 154 ? 4.742 -7.791 5.955 1.00 98.88 154 LEU A CA 1
ATOM 1222 C C . LEU A 1 154 ? 3.454 -8.627 5.965 1.00 98.88 154 LEU A C 1
ATOM 1224 O O . LEU A 1 154 ? 2.908 -8.901 7.033 1.00 98.88 154 LEU A O 1
ATOM 1228 N N . LEU A 1 155 ? 3.004 -9.087 4.792 1.00 98.88 155 LEU A N 1
ATOM 1229 C CA . LEU A 1 155 ? 1.817 -9.940 4.667 1.00 98.88 155 LEU A CA 1
ATOM 1230 C C . LEU A 1 155 ? 1.987 -11.266 5.420 1.00 98.88 155 LEU A C 1
ATOM 1232 O O . LEU A 1 155 ? 1.105 -11.656 6.180 1.00 98.88 155 LEU A O 1
ATOM 1236 N N . ALA A 1 156 ? 3.115 -11.954 5.232 1.00 98.75 156 ALA A N 1
ATOM 1237 C CA . ALA A 1 156 ? 3.380 -13.246 5.856 1.00 98.75 156 ALA A CA 1
ATOM 1238 C C . ALA A 1 156 ? 3.449 -13.149 7.384 1.00 98.75 156 ALA A C 1
ATOM 1240 O O . ALA A 1 156 ? 2.820 -13.956 8.068 1.00 98.75 156 ALA A O 1
ATOM 1241 N N . THR A 1 157 ? 4.143 -12.142 7.919 1.00 98.69 157 THR A N 1
ATOM 1242 C CA . THR A 1 157 ? 4.213 -11.901 9.364 1.00 98.69 157 THR A CA 1
ATOM 1243 C C . THR A 1 157 ? 2.828 -11.624 9.935 1.00 98.69 157 THR A C 1
ATOM 1245 O O . THR A 1 157 ? 2.427 -12.288 10.884 1.00 98.69 157 THR A O 1
ATOM 1248 N N . ALA A 1 158 ? 2.047 -10.738 9.310 1.00 98.56 158 ALA A N 1
ATOM 1249 C CA . ALA A 1 158 ? 0.694 -10.423 9.764 1.00 98.56 158 ALA A CA 1
ATOM 1250 C C . ALA A 1 158 ? -0.281 -11.614 9.672 1.00 98.56 158 ALA A C 1
ATOM 1252 O O . ALA A 1 158 ? -1.217 -11.717 10.465 1.00 98.56 158 ALA A O 1
ATOM 1253 N N . ILE A 1 159 ? -0.082 -12.521 8.710 1.00 97.94 159 ILE A N 1
ATOM 1254 C CA . ILE A 1 159 ? -0.856 -13.765 8.580 1.00 97.94 159 ILE A CA 1
ATOM 1255 C C . ILE A 1 159 ? -0.547 -14.737 9.723 1.00 97.94 159 ILE A C 1
ATOM 1257 O O . ILE A 1 159 ? -1.476 -15.375 10.224 1.00 97.94 159 ILE A O 1
ATOM 1261 N N . ILE A 1 160 ? 0.734 -14.882 10.081 1.00 97.31 160 ILE A N 1
ATOM 1262 C CA . ILE A 1 160 ? 1.199 -15.791 11.139 1.00 97.31 160 ILE A CA 1
ATOM 1263 C C . ILE A 1 160 ? 0.779 -15.279 12.514 1.00 97.31 160 ILE A C 1
ATOM 1265 O O . ILE A 1 160 ? 0.333 -16.075 13.332 1.00 97.31 160 ILE A O 1
ATOM 1269 N N . ASP A 1 161 ? 0.952 -13.979 12.742 1.00 96.94 161 ASP A N 1
ATOM 1270 C CA . ASP A 1 161 ? 0.814 -13.342 14.048 1.00 96.94 161 ASP A CA 1
ATOM 1271 C C . ASP A 1 161 ? -0.623 -13.381 14.582 1.00 96.94 161 ASP A C 1
ATOM 1273 O O . ASP A 1 161 ? -0.839 -13.743 15.734 1.00 96.94 161 ASP A O 1
ATOM 1277 N N . ASP A 1 162 ? -1.619 -13.073 13.741 1.00 95.56 162 ASP A N 1
ATOM 1278 C CA . ASP A 1 162 ? -3.012 -13.017 14.190 1.00 95.56 162 ASP A CA 1
ATOM 1279 C C . ASP A 1 162 ? -3.994 -13.578 13.134 1.00 95.56 162 ASP A C 1
ATOM 1281 O O . ASP A 1 162 ? -4.127 -13.024 12.028 1.00 95.56 162 ASP A O 1
ATOM 1285 N N . PRO A 1 163 ? -4.728 -14.671 13.435 1.00 93.12 163 PRO A N 1
ATOM 1286 C CA . PRO A 1 163 ? -5.755 -15.203 12.541 1.00 93.12 163 PRO A CA 1
ATOM 1287 C C . PRO A 1 163 ? -6.958 -14.259 12.379 1.00 93.12 163 PRO A C 1
ATOM 1289 O O . PRO A 1 163 ? -7.656 -14.350 11.369 1.00 93.12 163 PRO A O 1
ATOM 1292 N N . ALA A 1 164 ? -7.181 -13.321 13.310 1.00 94.31 164 ALA A N 1
ATOM 1293 C CA . ALA A 1 164 ? -8.246 -12.326 13.220 1.00 94.31 164 ALA A CA 1
ATOM 1294 C C . ALA A 1 164 ? -7.962 -11.233 12.175 1.00 94.31 164 ALA A C 1
ATOM 1296 O O . ALA A 1 164 ? -8.888 -10.512 11.795 1.00 94.31 164 ALA A O 1
ATOM 1297 N N . ASN A 1 165 ? -6.725 -11.112 11.671 1.00 97.12 165 ASN A N 1
ATOM 1298 C CA . ASN A 1 165 ? -6.397 -10.220 10.558 1.00 97.12 165 ASN A CA 1
ATOM 1299 C C . ASN A 1 165 ? -7.099 -10.691 9.276 1.00 97.12 165 ASN A C 1
ATOM 1301 O O . ASN A 1 165 ? -6.694 -11.686 8.659 1.00 97.12 165 ASN A O 1
ATOM 1305 N N . VAL A 1 166 ? -8.135 -9.958 8.858 1.00 95.81 166 VAL A N 1
ATOM 1306 C CA . VAL A 1 166 ? -8.931 -10.267 7.656 1.00 95.81 166 VAL A CA 1
ATOM 1307 C C . VAL A 1 166 ? -8.695 -9.297 6.499 1.00 95.81 166 VAL A C 1
ATOM 1309 O O . VAL A 1 166 ? -8.927 -9.678 5.351 1.00 95.81 166 VAL A O 1
ATOM 1312 N N . PHE A 1 167 ? -8.187 -8.094 6.784 1.00 98.19 167 PHE A N 1
ATOM 1313 C CA . PHE A 1 167 ? -7.738 -7.110 5.797 1.00 98.19 167 PHE A CA 1
ATOM 1314 C C . PHE A 1 167 ? -6.296 -6.674 6.065 1.00 98.19 167 PHE A C 1
ATOM 1316 O O . PHE A 1 167 ? -5.874 -6.628 7.215 1.00 98.19 167 PHE A O 1
ATOM 1323 N N . PHE A 1 168 ? -5.563 -6.347 5.002 1.00 98.81 168 PHE A N 1
ATOM 1324 C CA . PHE A 1 168 ? -4.135 -6.034 5.007 1.00 98.81 168 PHE A CA 1
ATOM 1325 C C . PHE A 1 168 ? -3.907 -4.771 4.171 1.00 98.81 168 PHE A C 1
ATOM 1327 O O . PHE A 1 168 ? -3.908 -4.839 2.941 1.00 98.81 168 PHE A O 1
ATOM 1334 N N . ALA A 1 169 ? -3.766 -3.623 4.833 1.00 98.88 169 ALA A N 1
ATOM 1335 C CA . ALA A 1 169 ? -3.588 -2.319 4.202 1.00 98.88 169 ALA A CA 1
ATOM 1336 C C . ALA A 1 169 ? -2.099 -1.964 4.122 1.00 98.88 169 ALA A C 1
ATOM 1338 O O . ALA A 1 169 ? -1.453 -1.791 5.154 1.00 98.88 169 ALA A O 1
ATOM 1339 N N . VAL A 1 170 ? -1.554 -1.854 2.909 1.00 98.81 170 VAL A N 1
ATOM 1340 C CA . VAL A 1 170 ? -0.155 -1.454 2.691 1.00 98.81 170 VAL A CA 1
ATOM 1341 C C . VAL A 1 170 ? -0.064 0.063 2.604 1.00 98.81 170 VAL A C 1
ATOM 1343 O O . VAL A 1 170 ? -0.753 0.685 1.797 1.00 98.81 170 VAL A O 1
ATOM 1346 N N . LEU A 1 171 ? 0.805 0.646 3.426 1.00 98.75 171 LEU A N 1
ATOM 1347 C CA . LEU A 1 171 ? 1.026 2.084 3.565 1.00 98.75 171 LEU A CA 1
ATOM 1348 C C . LEU A 1 171 ? 2.529 2.384 3.579 1.00 98.75 171 LEU A C 1
ATOM 1350 O O . LEU A 1 171 ? 3.351 1.505 3.831 1.00 98.75 171 LEU A O 1
ATOM 1354 N N . SER A 1 172 ? 2.893 3.638 3.325 1.00 98.12 172 SER A N 1
ATOM 1355 C CA . SER A 1 172 ? 4.261 4.130 3.515 1.00 98.12 172 SER A CA 1
ATOM 1356 C C . SER A 1 172 ? 4.307 5.246 4.548 1.00 98.12 172 SER A C 1
ATOM 1358 O O . SER A 1 172 ? 3.270 5.758 4.974 1.00 98.12 172 SER A O 1
ATOM 1360 N N . GLN A 1 173 ? 5.512 5.689 4.898 1.00 97.44 173 GLN A N 1
ATOM 1361 C CA . GLN A 1 173 ? 5.721 6.813 5.811 1.00 97.44 173 GLN A CA 1
ATOM 1362 C C . GLN A 1 173 ? 5.146 8.150 5.327 1.00 97.44 173 GLN A C 1
ATOM 1364 O O . GLN A 1 173 ? 5.072 9.098 6.098 1.00 97.44 173 GLN A O 1
ATOM 1369 N N . TYR A 1 174 ? 4.762 8.235 4.052 1.00 98.19 174 TYR A N 1
ATOM 1370 C CA . TYR A 1 174 ? 4.193 9.437 3.445 1.00 98.19 174 TYR A CA 1
ATOM 1371 C C . TYR A 1 174 ? 2.670 9.367 3.268 1.00 98.19 174 TYR A C 1
ATOM 1373 O O . TYR A 1 174 ? 2.090 10.211 2.578 1.00 98.19 174 TYR A O 1
ATOM 1381 N N . CYS A 1 175 ? 2.044 8.320 3.810 1.00 98.69 175 CYS A N 1
ATOM 1382 C CA . CYS A 1 175 ? 0.602 8.134 3.785 1.00 98.69 175 CYS A CA 1
ATOM 1383 C C . CYS A 1 175 ? -0.035 8.704 5.055 1.00 98.69 175 CYS A C 1
ATOM 1385 O O . CYS A 1 175 ? 0.522 8.576 6.147 1.00 98.69 175 CYS A O 1
ATOM 1387 N N . VAL A 1 176 ? -1.235 9.259 4.908 1.00 98.75 176 VAL A N 1
ATOM 1388 C CA . VAL A 1 176 ? -2.066 9.748 6.017 1.00 98.75 176 VAL A CA 1
ATOM 1389 C C . VAL A 1 176 ? -3.483 9.171 5.907 1.00 98.75 176 VAL A C 1
ATOM 1391 O O . VAL A 1 176 ? -3.941 8.908 4.787 1.00 98.75 176 VAL A O 1
ATOM 1394 N N . PRO A 1 177 ? -4.189 8.946 7.030 1.00 98.69 177 PRO A N 1
ATOM 1395 C CA . PRO A 1 177 ? -5.609 8.613 7.003 1.00 98.69 177 PRO A CA 1
ATOM 1396 C C . PRO A 1 177 ? -6.438 9.831 6.574 1.00 98.69 177 PRO A C 1
ATOM 1398 O O . PRO A 1 177 ? -6.102 10.964 6.913 1.00 98.69 177 PRO A O 1
ATOM 1401 N N . LEU A 1 178 ? -7.532 9.593 5.851 1.00 98.69 178 LEU A N 1
ATOM 1402 C CA . LEU A 1 178 ? -8.492 10.639 5.463 1.00 98.69 178 LEU A CA 1
ATOM 1403 C C . LEU A 1 178 ? -9.763 10.645 6.318 1.00 98.69 178 LEU A C 1
ATOM 1405 O O . LEU A 1 178 ? -10.557 11.575 6.217 1.00 98.69 178 LEU A O 1
ATOM 1409 N N . HIS A 1 179 ? -9.948 9.616 7.139 1.00 98.62 179 HIS A N 1
ATOM 1410 C CA . HIS A 1 179 ? -11.146 9.337 7.926 1.00 98.62 179 HIS A CA 1
ATOM 1411 C C . HIS A 1 179 ? -10.765 8.813 9.314 1.00 98.62 179 HIS A C 1
ATOM 1413 O O . HIS A 1 179 ? -9.615 8.408 9.526 1.00 98.62 179 HIS A O 1
ATOM 1419 N N . SER A 1 180 ? -11.706 8.775 10.266 1.00 98.62 180 SER A N 1
ATOM 1420 C CA . SER A 1 180 ? -11.446 8.114 11.554 1.00 98.62 180 SER A CA 1
ATOM 1421 C C . SER A 1 180 ? -11.275 6.601 11.388 1.00 98.62 180 SER A C 1
ATOM 1423 O O . SER A 1 180 ? -11.751 5.990 10.424 1.00 98.62 180 SER A O 1
ATOM 1425 N N . PHE A 1 181 ? -10.638 5.951 12.369 1.00 98.62 181 PHE A N 1
ATOM 1426 C CA . PHE A 1 181 ? -10.521 4.492 12.371 1.00 98.62 181 PHE A CA 1
ATOM 1427 C C . PHE A 1 181 ? -11.885 3.803 12.330 1.00 98.62 181 PHE A C 1
ATOM 1429 O O . PHE A 1 181 ? -12.040 2.790 11.651 1.00 98.62 181 PHE A O 1
ATOM 1436 N N . ARG A 1 182 ? -12.889 4.357 13.023 1.00 97.69 182 ARG A N 1
ATOM 1437 C CA . ARG A 1 182 ? -14.240 3.787 13.050 1.00 97.69 182 ARG A CA 1
ATOM 1438 C C . ARG A 1 182 ? -14.850 3.756 11.653 1.00 97.69 182 ARG A C 1
ATOM 1440 O O . ARG A 1 182 ? -15.428 2.735 11.289 1.00 97.69 182 ARG A O 1
ATOM 1447 N N . TYR A 1 183 ? -14.693 4.829 10.879 1.00 98.06 183 TYR A N 1
ATOM 1448 C CA . TYR A 1 183 ? -15.151 4.873 9.494 1.00 98.06 183 TYR A CA 1
ATOM 1449 C C . TYR A 1 183 ? -14.402 3.852 8.638 1.00 98.06 183 TYR A C 1
ATOM 1451 O O . TYR A 1 183 ? -15.040 3.002 8.031 1.00 98.06 183 TYR A O 1
ATOM 1459 N N . VAL A 1 184 ? -13.063 3.832 8.678 1.00 98.44 184 VAL A N 1
ATOM 1460 C CA . VAL A 1 184 ? -12.246 2.851 7.932 1.00 98.44 184 VAL A CA 1
ATOM 1461 C C . VAL A 1 184 ? -12.662 1.409 8.247 1.00 98.44 184 VAL A C 1
ATOM 1463 O O . VAL A 1 184 ? -12.862 0.598 7.340 1.00 98.44 184 VAL A O 1
ATOM 1466 N N . TYR A 1 185 ? -12.828 1.091 9.532 1.00 97.44 185 TYR A N 1
ATOM 1467 C CA . TYR A 1 185 ? -13.259 -0.224 9.988 1.00 97.44 185 TYR A CA 1
ATOM 1468 C C . TYR A 1 185 ? -14.659 -0.564 9.473 1.00 97.44 185 TYR A C 1
ATOM 1470 O O . TYR A 1 185 ? -14.864 -1.638 8.905 1.00 97.44 185 TYR A O 1
ATOM 1478 N N . HIS A 1 186 ? -15.614 0.356 9.629 1.00 95.12 186 HIS A N 1
ATOM 1479 C CA . HIS A 1 186 ? -16.984 0.162 9.173 1.00 95.12 186 HIS A CA 1
ATOM 1480 C C . HIS A 1 186 ? -17.043 -0.024 7.653 1.00 95.12 186 HIS A C 1
ATOM 1482 O O . HIS A 1 186 ? -17.628 -1.001 7.197 1.00 95.12 186 HIS A O 1
ATOM 1488 N N . SER A 1 187 ? -16.375 0.823 6.871 1.00 95.00 187 SER A N 1
ATOM 1489 C CA . SER A 1 187 ? -16.325 0.749 5.406 1.00 95.00 187 SER A CA 1
ATOM 1490 C C . SER A 1 187 ? -15.809 -0.597 4.898 1.00 95.00 187 SER A C 1
ATOM 1492 O O . SER A 1 187 ? -16.398 -1.199 4.000 1.00 95.00 187 SER A O 1
ATOM 1494 N N . LEU A 1 188 ? -14.743 -1.127 5.505 1.00 93.69 188 LEU A N 1
ATOM 1495 C CA . LEU A 1 188 ? -14.158 -2.397 5.074 1.00 93.69 188 LEU A CA 1
ATOM 1496 C C . LEU A 1 188 ? -14.954 -3.614 5.553 1.00 93.69 188 LEU A C 1
ATOM 1498 O O . LEU A 1 188 ? -15.156 -4.550 4.777 1.00 93.69 188 LEU A O 1
ATOM 1502 N N . LEU A 1 189 ? -15.402 -3.628 6.812 1.00 91.25 189 LEU A N 1
ATOM 1503 C CA . LEU A 1 189 ? -15.888 -4.847 7.471 1.00 91.25 189 LEU A CA 1
ATOM 1504 C C . LEU A 1 189 ? -17.403 -4.943 7.609 1.00 91.25 189 LEU A C 1
ATOM 1506 O O . LEU A 1 189 ? -17.910 -6.066 7.675 1.00 91.25 189 LEU A O 1
ATOM 1510 N N . VAL A 1 190 ? -18.098 -3.807 7.655 1.00 87.88 190 VAL A N 1
ATOM 1511 C CA . VAL A 1 190 ? -19.517 -3.720 8.032 1.00 87.88 190 VAL A CA 1
ATOM 1512 C C . VAL A 1 190 ? -20.378 -3.193 6.886 1.00 87.88 190 VAL A C 1
ATOM 1514 O O . VAL A 1 190 ? -21.413 -3.785 6.589 1.00 87.88 190 VAL A O 1
ATOM 1517 N N . SER A 1 191 ? -19.941 -2.125 6.214 1.00 85.81 191 SER A N 1
ATOM 1518 C CA . SER A 1 191 ? -20.671 -1.503 5.114 1.00 85.81 191 SER A CA 1
ATOM 1519 C C . SER A 1 191 ? -20.867 -2.489 3.964 1.00 85.81 191 SER A C 1
ATOM 1521 O O . SER A 1 191 ? -19.974 -3.274 3.616 1.00 85.81 191 SER A O 1
ATOM 1523 N N . ARG A 1 192 ? -22.070 -2.444 3.392 1.00 80.69 192 ARG A N 1
ATOM 1524 C CA . ARG A 1 192 ? -22.470 -3.217 2.211 1.00 80.69 192 ARG A CA 1
ATOM 1525 C C . ARG A 1 192 ? -22.498 -2.366 0.944 1.00 80.69 192 ARG A C 1
ATOM 1527 O O . ARG A 1 192 ? -22.473 -2.932 -0.135 1.00 80.69 192 ARG A O 1
ATOM 1534 N N . SER A 1 193 ? -22.534 -1.043 1.082 1.00 83.25 193 SER A N 1
ATOM 1535 C CA . SER A 1 193 ? -22.619 -0.081 -0.022 1.00 83.25 193 SER A CA 1
ATOM 1536 C C . SER A 1 193 ? -21.285 0.580 -0.358 1.00 83.25 193 SER A C 1
ATOM 1538 O O . SER A 1 193 ? -21.169 1.194 -1.410 1.00 83.25 193 SER A O 1
ATOM 1540 N N . PHE A 1 194 ? -20.270 0.439 0.505 1.00 87.62 194 PHE A N 1
ATOM 1541 C CA . PHE A 1 194 ? -19.011 1.174 0.359 1.00 87.62 194 PHE A CA 1
ATOM 1542 C C . PHE A 1 194 ? -18.298 0.937 -0.982 1.00 87.62 194 PHE A C 1
ATOM 1544 O O . PHE A 1 194 ? -17.670 1.845 -1.524 1.00 87.62 194 PHE A O 1
ATOM 1551 N N . ASP A 1 195 ? -18.364 -0.291 -1.497 1.00 84.88 195 ASP A N 1
ATOM 1552 C CA . ASP A 1 195 ? -17.814 -0.672 -2.797 1.00 84.88 195 ASP A CA 1
ATOM 1553 C C . ASP A 1 195 ? -18.915 -0.618 -3.858 1.00 84.88 195 ASP A C 1
ATOM 1555 O O . ASP A 1 195 ? -19.785 -1.492 -3.892 1.00 84.88 195 ASP A O 1
ATOM 1559 N N . SER A 1 196 ? -18.853 0.360 -4.761 1.00 78.00 196 SER A N 1
ATOM 1560 C CA . SER A 1 196 ? -19.865 0.533 -5.806 1.00 78.00 196 SER A CA 1
ATOM 1561 C C . SER A 1 196 ? -19.923 -0.658 -6.774 1.00 78.00 196 SER A C 1
ATOM 1563 O O . SER A 1 196 ? -20.978 -0.935 -7.335 1.00 78.00 196 SER A O 1
ATOM 1565 N N . SER A 1 197 ? -18.836 -1.432 -6.919 1.00 71.50 197 SER A N 1
ATOM 1566 C CA . SER A 1 197 ? -18.814 -2.645 -7.757 1.00 71.50 197 SER A CA 1
ATOM 1567 C C . SER A 1 197 ? -19.584 -3.822 -7.147 1.00 71.50 197 SER A C 1
ATOM 1569 O O . SER A 1 197 ? -19.810 -4.835 -7.811 1.00 71.50 197 SER A O 1
ATOM 1571 N N . SER A 1 198 ? -19.938 -3.742 -5.862 1.00 60.78 198 SER A N 1
ATOM 1572 C CA . SER A 1 198 ? -20.700 -4.786 -5.170 1.00 60.78 198 SER A CA 1
ATOM 1573 C C . SER A 1 198 ? -22.210 -4.691 -5.411 1.00 60.78 198 SER A C 1
ATOM 1575 O O . SER A 1 198 ? -22.906 -5.686 -5.222 1.00 60.78 198 SER A O 1
ATOM 1577 N N . ALA A 1 199 ? -22.703 -3.550 -5.911 1.00 54.97 199 ALA A N 1
ATOM 1578 C CA . ALA A 1 199 ? -24.118 -3.348 -6.223 1.00 54.97 199 ALA A CA 1
ATOM 1579 C C . ALA A 1 199 ? -24.622 -4.257 -7.361 1.00 54.97 199 ALA A C 1
ATOM 1581 O O . ALA A 1 199 ? -25.785 -4.648 -7.362 1.00 54.97 199 ALA A O 1
ATOM 1582 N N . GLU A 1 200 ? -23.749 -4.631 -8.302 1.00 52.81 200 GLU A N 1
ATOM 1583 C CA . GLU A 1 200 ? -24.130 -5.423 -9.481 1.00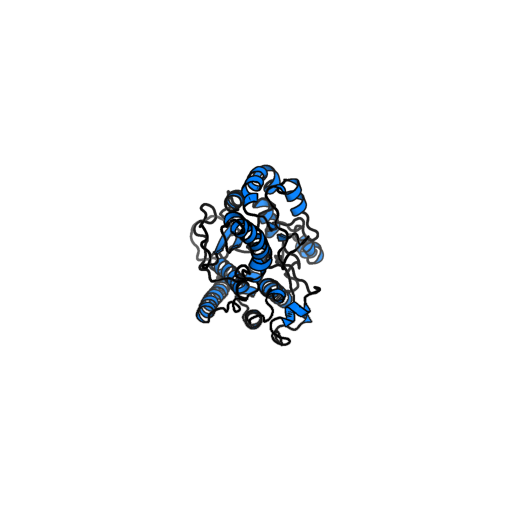 52.81 200 GLU A CA 1
ATOM 1584 C C . GLU A 1 200 ? -23.948 -6.936 -9.294 1.00 52.81 200 GLU A C 1
ATOM 1586 O O . GLU A 1 200 ? -24.659 -7.722 -9.913 1.00 52.81 200 GLU A O 1
ATOM 1591 N N . THR A 1 201 ? -22.999 -7.373 -8.457 1.00 52.88 201 THR A N 1
ATOM 1592 C CA . THR A 1 201 ? -22.543 -8.778 -8.462 1.00 52.88 201 THR A CA 1
ATOM 1593 C C . THR A 1 201 ? -23.258 -9.697 -7.475 1.00 52.88 201 THR A C 1
ATOM 1595 O O . THR A 1 201 ? -23.028 -10.900 -7.536 1.00 52.88 201 THR A O 1
ATOM 1598 N N . ASP A 1 202 ? -24.099 -9.176 -6.572 1.00 54.25 202 ASP A N 1
ATOM 1599 C CA . ASP A 1 202 ? -24.684 -10.013 -5.513 1.00 54.25 202 ASP A CA 1
ATOM 1600 C C . ASP A 1 202 ? -26.036 -9.508 -4.971 1.00 54.25 202 ASP A C 1
ATOM 1602 O O . ASP A 1 202 ? -26.282 -9.475 -3.760 1.00 54.25 202 ASP A O 1
ATOM 1606 N N . ALA A 1 203 ? -26.935 -9.088 -5.869 1.00 54.97 203 ALA A N 1
ATOM 1607 C CA . ALA A 1 203 ? -28.247 -8.536 -5.509 1.00 54.97 203 ALA A CA 1
ATOM 1608 C C . ALA A 1 203 ? -29.095 -9.499 -4.645 1.00 54.97 203 ALA A C 1
ATOM 1610 O O . ALA A 1 203 ? -29.872 -9.061 -3.795 1.00 54.97 203 ALA A O 1
ATOM 1611 N N . GLU A 1 204 ? -28.911 -10.811 -4.815 1.00 52.47 204 GLU A N 1
ATOM 1612 C CA . GLU A 1 204 ? -29.678 -11.854 -4.126 1.00 52.47 204 GLU A CA 1
ATOM 1613 C C . GLU A 1 204 ? -29.142 -12.159 -2.712 1.00 52.47 204 GLU A C 1
ATOM 1615 O O . GLU A 1 204 ? -29.914 -12.217 -1.753 1.00 52.47 204 GLU A O 1
ATOM 1620 N N . LEU A 1 205 ? -27.817 -12.231 -2.524 1.00 53.78 205 LEU A N 1
ATOM 1621 C CA . LEU A 1 205 ? -27.200 -12.408 -1.197 1.00 53.78 205 LEU A CA 1
ATOM 1622 C C . LEU A 1 205 ? -27.241 -11.118 -0.364 1.00 53.78 205 LEU A C 1
ATOM 1624 O O . LEU A 1 205 ? -27.404 -11.159 0.861 1.00 53.78 205 LEU A O 1
ATOM 1628 N N . THR A 1 206 ? -27.215 -9.961 -1.032 1.00 52.59 206 THR A N 1
ATOM 1629 C CA . THR A 1 206 ? -27.463 -8.655 -0.409 1.00 52.59 206 THR A CA 1
ATOM 1630 C C . THR A 1 206 ? -28.878 -8.564 0.16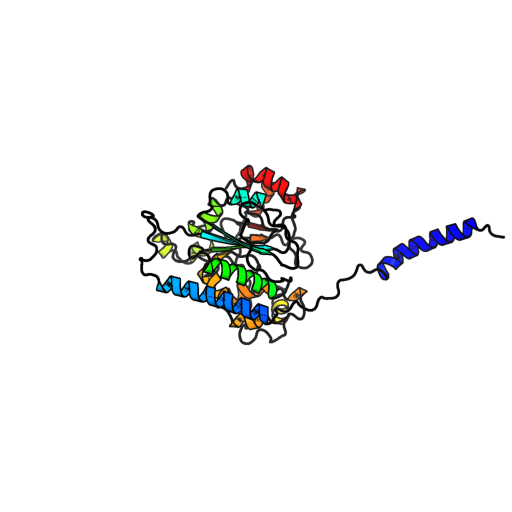9 1.00 52.59 206 THR A C 1
ATOM 1632 O O . THR A 1 206 ? -29.038 -8.068 1.288 1.00 52.59 206 THR A O 1
ATOM 1635 N N . ARG A 1 207 ? -29.888 -9.110 -0.530 1.00 53.12 207 ARG A N 1
ATOM 1636 C CA . ARG A 1 207 ? -31.282 -9.208 -0.050 1.00 53.12 207 ARG A CA 1
ATOM 1637 C C . ARG A 1 207 ? -31.437 -10.091 1.192 1.00 53.12 207 ARG A C 1
ATOM 1639 O O . ARG A 1 207 ? -32.264 -9.786 2.043 1.00 53.12 207 ARG A O 1
ATOM 1646 N N . LEU A 1 208 ? -30.611 -11.128 1.332 1.00 55.59 208 LEU A N 1
ATOM 1647 C CA . LEU A 1 208 ? -30.579 -12.013 2.508 1.00 55.59 208 LEU A CA 1
ATOM 1648 C C . LEU A 1 208 ? -29.728 -11.464 3.667 1.00 55.59 208 LEU A C 1
ATOM 1650 O O . LEU A 1 208 ? -29.607 -12.094 4.715 1.00 55.59 208 LEU A O 1
ATOM 1654 N N . GLY A 1 209 ? -29.121 -10.287 3.501 1.00 49.16 209 GLY A N 1
ATOM 1655 C CA . GLY A 1 209 ? -28.319 -9.648 4.537 1.00 49.16 209 GLY A CA 1
ATOM 1656 C C . GLY A 1 209 ? -26.984 -10.337 4.832 1.00 49.16 209 GLY A C 1
ATOM 1657 O O . GLY A 1 209 ? -26.379 -10.092 5.879 1.00 49.16 209 GLY A O 1
ATOM 1658 N N . VAL A 1 210 ? -26.485 -11.158 3.911 1.00 49.00 210 VAL A N 1
ATOM 1659 C CA . VAL A 1 210 ? -25.210 -11.863 4.050 1.00 49.00 210 VAL A CA 1
ATOM 1660 C C . VAL A 1 210 ? -24.202 -11.225 3.097 1.00 49.00 210 VAL A C 1
ATOM 1662 O O . VAL A 1 210 ? -24.349 -11.306 1.883 1.00 49.00 210 VAL A O 1
ATOM 1665 N N . ARG A 1 211 ? -23.140 -10.592 3.624 1.00 57.91 211 ARG A N 1
ATOM 1666 C CA . ARG A 1 211 ? -21.994 -10.196 2.784 1.00 57.91 211 ARG A CA 1
ATOM 1667 C C . ARG A 1 211 ? -21.223 -11.465 2.430 1.00 57.91 211 ARG A C 1
ATOM 1669 O O . ARG A 1 211 ? -20.393 -11.917 3.217 1.00 57.91 211 ARG A O 1
ATOM 1676 N N . ALA A 1 212 ? -21.531 -12.048 1.277 1.00 56.41 212 ALA A N 1
ATOM 1677 C CA . ALA A 1 212 ? -21.053 -13.374 0.902 1.00 56.41 212 ALA A CA 1
ATOM 1678 C C . ALA A 1 212 ? -19.532 -13.440 0.704 1.00 56.41 212 ALA A C 1
ATOM 1680 O O . ALA A 1 212 ? -18.908 -14.457 1.008 1.00 56.41 212 ALA A O 1
ATOM 1681 N N . LYS A 1 213 ? -18.902 -12.346 0.247 1.00 72.75 213 LYS A N 1
ATOM 1682 C CA . LYS A 1 213 ? -17.451 -12.300 0.022 1.00 72.75 213 LYS A CA 1
ATOM 1683 C C . LYS A 1 213 ? -16.887 -10.887 0.195 1.00 72.75 213 LYS A C 1
ATOM 1685 O O . LYS A 1 213 ? -17.384 -9.920 -0.374 1.00 72.75 213 LYS A O 1
ATOM 1690 N N . TYR A 1 214 ? -15.809 -10.758 0.968 1.00 86.12 214 TYR A N 1
ATOM 1691 C CA . TYR A 1 214 ? -14.997 -9.539 0.976 1.00 86.12 214 TYR A CA 1
ATOM 1692 C C . TYR A 1 214 ? -14.188 -9.448 -0.328 1.00 86.12 214 TYR A C 1
ATOM 1694 O O . TYR A 1 214 ? -13.561 -10.435 -0.730 1.00 86.12 214 TYR A O 1
ATOM 1702 N N . LYS A 1 215 ? -14.169 -8.271 -0.965 1.00 92.38 215 LYS A N 1
ATOM 1703 C CA . LYS A 1 215 ? -13.298 -7.970 -2.112 1.00 92.38 215 LYS A CA 1
ATOM 1704 C C . LYS A 1 215 ? -12.000 -7.301 -1.650 1.00 92.38 215 LYS A C 1
ATOM 1706 O O . LYS A 1 215 ? -11.966 -6.643 -0.612 1.00 92.38 215 LYS A O 1
ATOM 1711 N N . SER A 1 216 ? -10.924 -7.504 -2.407 1.00 96.44 216 SER A N 1
ATOM 1712 C CA . SER A 1 216 ? -9.673 -6.754 -2.244 1.00 96.44 216 SER A CA 1
ATOM 1713 C C . SER A 1 216 ? -9.706 -5.468 -3.056 1.00 96.44 216 SER A C 1
ATOM 1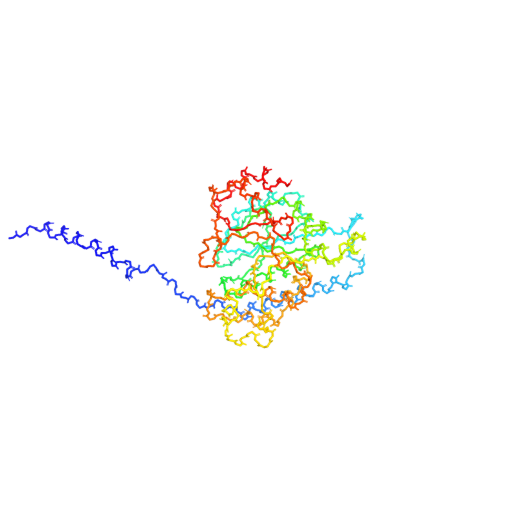715 O O . SER A 1 216 ? -10.113 -5.486 -4.215 1.00 96.44 216 SER A O 1
ATOM 1717 N N . PHE A 1 217 ? -9.180 -4.392 -2.484 1.00 97.50 217 PHE A N 1
ATOM 1718 C CA . PHE A 1 217 ? -9.042 -3.102 -3.145 1.00 97.50 217 PHE A CA 1
ATOM 1719 C C . PHE A 1 217 ? -7.615 -2.943 -3.655 1.00 97.50 217 PHE A C 1
ATOM 1721 O O . PHE A 1 217 ? -6.697 -2.599 -2.905 1.00 97.50 217 PHE A O 1
ATOM 1728 N N . ILE A 1 218 ? -7.428 -3.259 -4.929 1.00 97.69 218 ILE A N 1
ATOM 1729 C CA . ILE A 1 218 ? -6.165 -3.152 -5.647 1.00 97.69 218 ILE A CA 1
ATOM 1730 C C . ILE A 1 218 ? -6.453 -2.615 -7.047 1.00 97.69 218 ILE A C 1
ATOM 1732 O O . ILE A 1 218 ? -7.380 -3.070 -7.715 1.00 97.69 218 ILE A O 1
ATOM 1736 N N . GLU A 1 219 ? -5.654 -1.643 -7.480 1.00 96.88 219 GLU A N 1
ATOM 1737 C CA . GLU A 1 219 ? -5.728 -1.113 -8.838 1.00 96.88 219 GLU A CA 1
ATOM 1738 C C . GLU A 1 219 ? -5.194 -2.150 -9.832 1.00 96.88 219 GLU A C 1
ATOM 1740 O O . GLU A 1 219 ? -4.078 -2.645 -9.674 1.00 96.88 219 GLU A O 1
ATOM 1745 N N . ILE A 1 220 ? -5.997 -2.493 -10.841 1.00 96.62 220 ILE A N 1
ATOM 1746 C CA . ILE A 1 220 ? -5.646 -3.489 -11.859 1.00 96.62 220 ILE A CA 1
ATOM 1747 C C . ILE A 1 220 ? -5.934 -2.895 -13.234 1.00 96.62 220 ILE A C 1
ATOM 1749 O O . ILE A 1 220 ? -7.074 -2.849 -13.684 1.00 96.62 220 ILE A O 1
ATOM 1753 N N . LEU A 1 221 ? -4.880 -2.474 -13.926 1.00 95.94 221 LEU A N 1
ATOM 1754 C CA . LEU A 1 221 ? -4.958 -1.864 -15.246 1.00 95.94 221 LEU A CA 1
ATOM 1755 C C . LEU A 1 221 ? -4.445 -2.839 -16.306 1.00 95.94 221 LEU A C 1
ATOM 1757 O O . LEU A 1 221 ? -3.299 -3.292 -16.263 1.00 95.94 221 LEU A O 1
ATOM 1761 N N . SER A 1 222 ? -5.297 -3.132 -17.288 1.00 94.12 222 SER A N 1
ATOM 1762 C CA . SER A 1 222 ? -4.956 -3.890 -18.501 1.00 94.12 222 SER A CA 1
ATOM 1763 C C . SER A 1 222 ? -4.509 -2.996 -19.659 1.00 94.12 222 SER A C 1
ATOM 1765 O O . SER A 1 222 ? -4.020 -3.491 -20.670 1.00 94.12 222 SER A O 1
ATOM 1767 N N . LYS A 1 223 ? -4.671 -1.674 -19.528 1.00 90.69 223 LYS A N 1
ATOM 1768 C CA . LYS A 1 223 ? -4.301 -0.682 -20.542 1.00 90.69 223 LYS A CA 1
ATOM 1769 C C . LYS A 1 223 ? -3.511 0.447 -19.890 1.00 90.69 223 LYS A C 1
ATOM 1771 O O . LYS A 1 223 ? -3.970 1.081 -18.948 1.00 90.69 223 LYS A O 1
ATOM 1776 N N . SER A 1 224 ? -2.312 0.700 -20.404 1.00 88.31 224 SER A N 1
ATOM 1777 C CA . SER A 1 224 ? -1.467 1.836 -20.029 1.00 88.31 224 SER A CA 1
ATOM 1778 C C . SER A 1 224 ? -0.523 2.158 -21.183 1.00 88.31 224 SER A C 1
ATOM 1780 O O . SER A 1 224 ? -0.041 1.248 -21.859 1.00 88.31 224 SER A O 1
ATOM 1782 N N . ARG A 1 225 ? -0.210 3.444 -21.394 1.00 87.06 225 ARG A N 1
ATOM 1783 C CA . ARG A 1 225 ? 0.697 3.897 -22.470 1.00 87.06 225 ARG A CA 1
ATOM 1784 C C . ARG A 1 225 ? 2.071 3.223 -22.412 1.00 87.06 225 ARG A C 1
ATOM 1786 O O . ARG A 1 225 ? 2.696 3.015 -23.443 1.00 87.06 225 ARG A O 1
ATOM 1793 N N . ASN A 1 226 ? 2.517 2.852 -21.211 1.00 88.75 226 ASN A N 1
ATOM 1794 C CA . ASN A 1 226 ? 3.828 2.250 -20.973 1.00 88.75 226 ASN A CA 1
ATOM 1795 C C . ASN A 1 226 ? 3.753 0.743 -20.679 1.00 88.75 226 ASN A C 1
ATOM 1797 O O . ASN A 1 226 ? 4.740 0.170 -20.227 1.00 88.75 226 ASN A O 1
ATOM 1801 N N . LEU A 1 227 ? 2.608 0.088 -20.916 1.00 93.31 227 LEU A N 1
ATOM 1802 C CA . LEU A 1 227 ? 2.395 -1.311 -20.527 1.00 93.31 227 LEU A CA 1
ATOM 1803 C C . LEU A 1 227 ? 3.387 -2.267 -21.204 1.00 93.31 227 LEU A C 1
ATOM 1805 O O . LEU A 1 227 ? 3.975 -3.114 -20.541 1.00 93.31 227 LEU A O 1
ATOM 1809 N N . TRP A 1 228 ? 3.615 -2.102 -22.511 1.00 94.19 228 TRP A N 1
ATOM 1810 C CA . TRP A 1 228 ? 4.575 -2.925 -23.257 1.00 94.19 228 TRP A CA 1
ATOM 1811 C C . TRP A 1 228 ? 6.025 -2.717 -22.793 1.00 94.19 228 TRP A C 1
ATOM 1813 O O . TRP A 1 228 ? 6.776 -3.680 -22.627 1.00 94.19 228 TRP A O 1
ATOM 1823 N N . LYS A 1 229 ? 6.414 -1.465 -22.522 1.00 93.69 229 LYS A N 1
ATOM 1824 C CA . LYS A 1 229 ? 7.740 -1.141 -21.969 1.00 93.69 229 LYS A CA 1
ATOM 1825 C C . LYS A 1 229 ? 7.940 -1.801 -20.602 1.00 93.69 229 LYS A C 1
ATOM 1827 O O . LYS A 1 229 ? 8.914 -2.515 -20.406 1.00 93.69 229 LYS A O 1
ATOM 1832 N N . ARG A 1 230 ? 6.951 -1.664 -19.712 1.00 94.06 230 ARG A N 1
ATOM 1833 C CA . ARG A 1 230 ? 6.904 -2.311 -18.389 1.00 94.06 230 ARG A CA 1
ATOM 1834 C C . ARG A 1 230 ? 7.034 -3.836 -18.474 1.00 94.06 230 ARG A C 1
ATOM 1836 O O . ARG A 1 230 ? 7.812 -4.425 -17.729 1.00 94.06 230 ARG A O 1
ATOM 1843 N N . TYR A 1 231 ? 6.321 -4.465 -19.410 1.00 95.25 231 TYR A N 1
ATOM 1844 C CA . TYR A 1 231 ? 6.361 -5.913 -19.630 1.00 95.25 231 TYR A CA 1
ATOM 1845 C C . TYR A 1 231 ? 7.740 -6.401 -20.101 1.00 95.25 231 TYR A C 1
ATOM 1847 O O . TYR A 1 231 ? 8.289 -7.361 -19.563 1.00 95.25 231 TYR A O 1
ATOM 1855 N N . THR A 1 232 ? 8.329 -5.715 -21.083 1.00 95.00 232 THR A N 1
ATOM 1856 C CA . THR A 1 232 ? 9.603 -6.115 -21.707 1.00 95.00 232 THR A CA 1
ATOM 1857 C C . THR A 1 232 ? 10.853 -5.642 -20.960 1.00 95.00 232 THR A C 1
ATOM 1859 O O . THR A 1 232 ? 11.962 -6.011 -21.349 1.00 95.00 232 THR A O 1
ATOM 1862 N N . ALA A 1 233 ? 10.713 -4.885 -19.866 1.00 93.19 233 ALA A N 1
ATOM 1863 C CA . ALA A 1 233 ? 11.828 -4.293 -19.119 1.00 93.19 233 ALA A CA 1
ATOM 1864 C C . ALA A 1 233 ? 12.805 -5.317 -18.500 1.00 93.19 233 ALA A C 1
ATOM 1866 O O . ALA A 1 233 ? 13.938 -4.963 -18.177 1.00 93.19 233 ALA A O 1
ATOM 1867 N N . ARG A 1 234 ? 12.397 -6.588 -18.365 1.00 91.19 234 ARG A N 1
ATOM 1868 C CA . ARG A 1 234 ? 13.238 -7.723 -17.920 1.00 91.19 234 ARG A CA 1
ATOM 1869 C C . ARG A 1 234 ? 13.692 -8.630 -19.071 1.00 91.19 234 ARG A C 1
ATOM 1871 O O . ARG A 1 234 ? 14.267 -9.684 -18.836 1.00 91.19 234 ARG A O 1
ATOM 1878 N N . GLY A 1 235 ? 13.407 -8.243 -20.314 1.00 92.44 235 GLY A N 1
ATOM 1879 C CA . GLY A 1 235 ? 13.627 -9.035 -21.523 1.00 92.44 235 GLY A CA 1
ATOM 1880 C C . GLY A 1 235 ? 12.317 -9.399 -22.224 1.00 92.44 235 GLY A C 1
ATOM 1881 O O . GLY A 1 235 ? 11.303 -9.672 -21.585 1.00 92.44 235 GLY A O 1
ATOM 1882 N N . ARG A 1 236 ? 12.344 -9.438 -23.564 1.00 91.38 236 ARG A N 1
ATOM 1883 C CA . ARG A 1 236 ? 11.155 -9.611 -24.425 1.00 91.38 236 ARG A CA 1
ATOM 1884 C C . ARG A 1 236 ? 10.309 -10.844 -24.086 1.00 91.38 236 ARG A C 1
ATOM 1886 O O . ARG A 1 236 ? 9.090 -10.792 -24.203 1.00 91.38 236 ARG A O 1
ATOM 1893 N N . PHE A 1 237 ? 10.959 -11.930 -23.675 1.00 93.88 237 PHE A N 1
ATOM 1894 C CA . PHE A 1 237 ? 10.322 -13.215 -23.374 1.00 93.88 237 PHE A CA 1
ATOM 1895 C C . PHE A 1 237 ? 10.436 -13.613 -21.900 1.00 93.88 237 PHE A C 1
ATOM 1897 O O . PHE A 1 237 ? 10.030 -14.710 -21.539 1.00 93.88 237 PHE A O 1
ATOM 1904 N N . ALA A 1 238 ? 10.967 -12.737 -21.040 1.00 94.25 238 ALA A N 1
ATOM 1905 C CA . ALA A 1 238 ? 11.276 -13.085 -19.654 1.00 94.25 238 ALA A CA 1
ATOM 1906 C C . ALA A 1 238 ? 10.038 -13.529 -18.866 1.00 94.25 238 ALA A C 1
ATOM 1908 O O . ALA A 1 238 ? 10.131 -14.434 -18.045 1.00 94.25 238 ALA A O 1
ATOM 1909 N N . MET A 1 239 ? 8.881 -12.930 -19.152 1.00 96.06 239 MET A N 1
ATOM 1910 C CA . MET A 1 239 ? 7.608 -13.232 -18.493 1.00 96.06 239 MET A CA 1
ATOM 1911 C C . MET A 1 239 ? 6.922 -14.505 -19.022 1.00 96.06 239 MET A C 1
ATOM 1913 O O . MET A 1 239 ? 6.076 -15.068 -18.332 1.00 96.06 239 MET A O 1
ATOM 1917 N N . MET A 1 240 ? 7.304 -14.993 -20.207 1.00 96.88 240 MET A N 1
ATOM 1918 C CA . MET A 1 240 ? 6.694 -16.164 -20.845 1.00 96.88 240 MET A CA 1
ATOM 1919 C C . MET A 1 240 ? 7.242 -17.488 -20.279 1.00 96.88 240 MET A C 1
ATOM 1921 O O . MET A 1 240 ? 8.401 -17.526 -19.844 1.00 96.88 240 MET A O 1
ATOM 1925 N N . PRO A 1 241 ? 6.467 -18.588 -20.369 1.00 97.06 241 PRO A N 1
ATOM 1926 C CA . PRO A 1 241 ? 5.033 -18.646 -20.708 1.00 97.06 241 PRO A CA 1
ATOM 1927 C C . PRO A 1 241 ? 4.074 -18.268 -19.562 1.00 97.06 241 PRO A C 1
ATOM 1929 O O . PRO A 1 241 ? 2.879 -18.144 -19.795 1.00 97.06 241 PRO A O 1
ATOM 1932 N N . GLU A 1 242 ? 4.569 -18.108 -18.335 1.00 98.06 242 GLU A N 1
ATOM 1933 C CA . GLU A 1 242 ? 3.753 -18.021 -17.118 1.0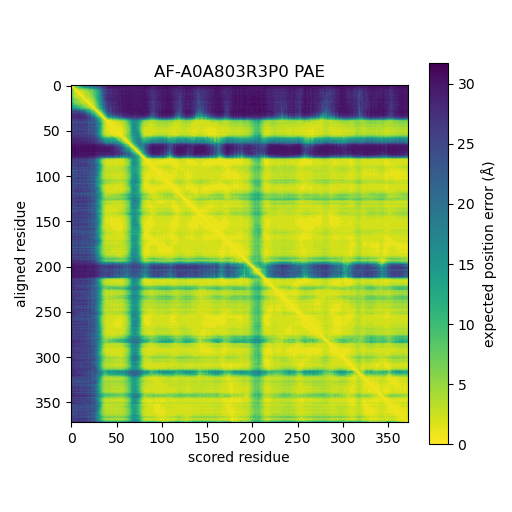0 98.06 242 GLU A CA 1
ATOM 1934 C C . GLU A 1 242 ? 2.910 -16.748 -17.022 1.00 98.06 242 GLU A C 1
ATOM 1936 O O . GLU A 1 242 ? 1.858 -16.769 -16.391 1.00 98.06 242 GLU A O 1
ATOM 1941 N N . VAL A 1 243 ? 3.359 -15.648 -17.627 1.00 97.94 243 VAL A N 1
ATOM 1942 C CA . VAL A 1 243 ? 2.589 -14.407 -17.738 1.00 97.94 243 VAL A CA 1
ATOM 1943 C C . VAL A 1 243 ? 2.614 -13.949 -19.193 1.00 97.94 243 VAL A C 1
ATOM 1945 O O . VAL A 1 243 ? 3.500 -13.183 -19.581 1.00 97.94 243 VAL A O 1
ATOM 1948 N N . PRO A 1 244 ? 1.649 -14.402 -20.007 1.00 97.50 244 PRO A N 1
ATOM 1949 C CA . PRO A 1 244 ? 1.399 -13.841 -21.325 1.00 97.50 244 PRO A CA 1
ATOM 1950 C C . PRO A 1 244 ? 1.098 -12.338 -21.257 1.00 97.50 244 PRO A C 1
ATOM 1952 O O . PRO A 1 244 ? 0.579 -11.831 -20.258 1.00 97.50 244 PRO A O 1
ATOM 1955 N N . TYR A 1 245 ? 1.416 -11.602 -22.325 1.00 96.94 245 TYR A N 1
ATOM 1956 C CA . TYR A 1 245 ? 1.270 -10.141 -22.340 1.00 96.94 245 TYR A CA 1
ATOM 1957 C C . TYR A 1 245 ? -0.173 -9.675 -22.084 1.00 96.94 245 TYR A C 1
ATOM 1959 O O . TYR A 1 245 ? -0.397 -8.707 -21.361 1.00 96.94 245 TYR A O 1
ATOM 1967 N N . ASP A 1 246 ? -1.159 -10.389 -22.622 1.00 96.75 246 ASP A N 1
ATOM 1968 C CA . ASP A 1 246 ? -2.590 -10.134 -22.437 1.00 96.75 246 ASP A CA 1
ATOM 1969 C C . ASP A 1 246 ? -3.076 -10.393 -21.001 1.00 96.75 246 ASP A C 1
ATOM 1971 O O . ASP A 1 246 ? -4.133 -9.890 -20.607 1.00 96.75 246 ASP A O 1
ATOM 1975 N N . GLN A 1 247 ? -2.287 -11.092 -20.181 1.00 97.44 247 GLN A N 1
ATOM 1976 C CA . GLN A 1 247 ? -2.539 -11.309 -18.753 1.00 97.44 247 GLN A CA 1
ATOM 1977 C C . GLN A 1 247 ? -1.730 -10.376 -17.844 1.00 97.44 247 GLN A C 1
ATOM 1979 O O . GLN A 1 247 ? -2.062 -10.221 -16.670 1.00 97.44 247 GLN A O 1
ATOM 1984 N N . PHE A 1 248 ? -0.715 -9.690 -18.371 1.00 97.62 248 PHE A N 1
ATOM 1985 C CA . PHE A 1 248 ? 0.078 -8.736 -17.602 1.00 97.62 248 PHE A CA 1
ATOM 1986 C C . PHE A 1 248 ? -0.760 -7.528 -17.169 1.00 97.62 248 PHE A C 1
ATOM 1988 O O . PHE A 1 248 ? -1.480 -6.921 -17.969 1.00 97.62 248 PHE A O 1
ATOM 1995 N N . ARG A 1 249 ? -0.668 -7.156 -15.892 1.00 97.50 249 ARG A N 1
ATOM 1996 C CA . ARG A 1 249 ? -1.374 -6.005 -15.318 1.00 97.50 249 ARG A CA 1
ATOM 1997 C C . ARG A 1 249 ? -0.419 -5.108 -14.556 1.00 97.50 249 ARG A C 1
ATOM 1999 O O . ARG A 1 249 ? 0.611 -5.540 -14.043 1.00 97.50 249 ARG A O 1
ATOM 2006 N N . VAL A 1 250 ? -0.805 -3.844 -14.451 1.00 96.44 250 VAL A N 1
ATOM 2007 C CA . VAL A 1 250 ? -0.093 -2.826 -13.673 1.00 96.44 250 VAL A CA 1
ATOM 2008 C C . VAL A 1 250 ? -1.071 -2.095 -12.763 1.00 96.44 250 VAL A C 1
ATOM 2010 O O . VAL A 1 250 ? -2.271 -2.118 -13.012 1.00 96.44 250 VAL A O 1
ATOM 2013 N N . GLY A 1 251 ? -0.572 -1.437 -11.727 1.00 95.38 251 GLY A N 1
ATOM 2014 C CA . GLY A 1 251 ? -1.376 -0.635 -10.815 1.00 95.38 251 GLY A CA 1
ATOM 2015 C C . GLY A 1 251 ? -0.545 -0.075 -9.668 1.00 95.38 251 GLY A C 1
ATOM 2016 O O . GLY A 1 251 ? 0.682 -0.116 -9.683 1.00 95.38 251 GLY A O 1
ATOM 2017 N N . SER A 1 252 ? -1.222 0.455 -8.662 1.00 94.19 252 SER A N 1
ATOM 2018 C CA . SER A 1 252 ? -0.607 1.008 -7.460 1.00 94.19 252 SER A CA 1
ATOM 2019 C C . SER A 1 252 ? 0.102 -0.047 -6.601 1.00 94.19 252 SER A C 1
ATOM 2021 O O . SER A 1 252 ? -0.418 -1.134 -6.348 1.00 94.19 252 SER A O 1
ATOM 2023 N N . GLN A 1 253 ? 1.250 0.338 -6.037 1.00 94.12 253 GLN A N 1
ATOM 2024 C CA . GLN A 1 253 ? 1.933 -0.399 -4.965 1.00 94.12 253 GLN A CA 1
ATOM 2025 C C . GLN A 1 253 ? 1.101 -0.464 -3.663 1.00 94.12 253 GLN A C 1
ATOM 2027 O O . GLN A 1 253 ? 1.308 -1.343 -2.828 1.00 94.12 253 GLN A O 1
ATOM 2032 N N . PHE A 1 254 ? 0.171 0.474 -3.466 1.00 97.44 254 PHE A N 1
ATOM 2033 C CA . PHE A 1 254 ? -0.635 0.599 -2.251 1.00 97.44 254 PHE A CA 1
ATOM 2034 C C . PHE A 1 254 ? -2.022 0.013 -2.478 1.00 97.44 254 PHE A C 1
ATOM 2036 O O . PHE A 1 254 ? -2.739 0.441 -3.386 1.00 97.44 254 PHE A O 1
ATOM 2043 N N . PHE A 1 255 ? -2.402 -0.941 -1.634 1.00 98.44 255 PHE A N 1
ATOM 2044 C CA . PHE A 1 255 ? -3.646 -1.697 -1.736 1.00 98.44 255 PHE A CA 1
ATOM 2045 C C . PHE A 1 255 ? -4.164 -2.108 -0.354 1.00 98.44 255 PHE A C 1
ATOM 2047 O O . PHE A 1 255 ? -3.443 -2.050 0.646 1.00 98.44 255 PHE A O 1
ATOM 2054 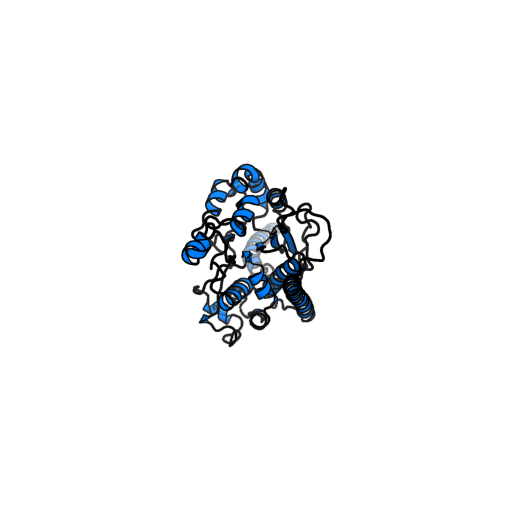N N . VAL A 1 256 ? -5.404 -2.597 -0.321 1.00 98.69 256 VAL A N 1
ATOM 2055 C CA . VAL A 1 256 ? -6.006 -3.256 0.841 1.00 98.69 256 VAL A CA 1
ATOM 2056 C C . VAL A 1 256 ? -6.465 -4.652 0.427 1.00 98.69 256 VAL A C 1
ATOM 2058 O O . VAL A 1 256 ? -7.454 -4.800 -0.290 1.00 98.69 256 VAL A O 1
ATOM 2061 N N . LEU A 1 257 ? -5.751 -5.695 0.857 1.00 98.62 257 LEU A N 1
ATOM 2062 C CA . LEU A 1 257 ? -6.088 -7.077 0.500 1.00 98.62 257 LEU A CA 1
ATOM 2063 C C . LEU A 1 257 ? -6.908 -7.767 1.577 1.00 98.62 257 LEU A C 1
ATOM 2065 O O . LEU A 1 257 ? -6.672 -7.575 2.763 1.00 98.62 257 LEU A O 1
ATOM 2069 N N . THR A 1 258 ? -7.803 -8.657 1.166 1.00 97.56 258 THR A N 1
ATOM 2070 C CA . THR A 1 258 ? -8.370 -9.673 2.059 1.00 97.56 258 THR A CA 1
ATOM 2071 C C . THR A 1 258 ? -7.314 -10.708 2.453 1.00 97.56 258 THR A C 1
ATOM 2073 O O . THR A 1 258 ? -6.358 -10.947 1.710 1.00 97.56 258 THR A O 1
ATOM 2076 N N . ARG A 1 259 ? -7.523 -11.412 3.574 1.00 96.25 259 ARG A N 1
ATOM 2077 C CA . ARG A 1 259 ? -6.651 -12.519 4.019 1.00 96.25 259 ARG A CA 1
ATOM 2078 C C . ARG A 1 259 ? -6.431 -13.577 2.947 1.00 96.25 259 ARG A C 1
ATOM 2080 O O . ARG A 1 259 ? -5.313 -14.051 2.776 1.00 96.25 259 ARG A O 1
ATOM 2087 N N . ARG A 1 260 ? -7.476 -13.929 2.195 1.00 95.56 260 ARG A N 1
ATOM 2088 C CA . ARG A 1 260 ? -7.382 -14.926 1.121 1.00 95.56 260 ARG A CA 1
ATOM 2089 C C . ARG A 1 260 ? -6.427 -14.478 0.012 1.00 95.56 260 ARG A C 1
ATOM 2091 O O . ARG A 1 260 ? -5.598 -15.271 -0.423 1.00 95.56 260 ARG A O 1
ATOM 2098 N N . HIS A 1 261 ? -6.496 -13.215 -0.408 1.00 97.81 261 HIS A N 1
ATOM 2099 C CA . HIS A 1 261 ? -5.581 -12.676 -1.418 1.00 97.81 261 HIS A CA 1
ATOM 2100 C C . HIS A 1 261 ? -4.168 -12.441 -0.874 1.00 97.81 261 HIS A C 1
ATOM 2102 O O . HIS A 1 261 ? -3.199 -12.716 -1.576 1.00 97.81 261 HIS A O 1
ATOM 2108 N N . ALA A 1 262 ? -4.027 -12.031 0.390 1.00 98.50 262 ALA A N 1
ATOM 2109 C CA . ALA A 1 262 ? -2.727 -11.973 1.058 1.00 98.50 262 ALA A CA 1
ATOM 2110 C C . ALA A 1 262 ? -2.050 -13.359 1.099 1.00 98.50 262 ALA A C 1
ATOM 2112 O O . ALA A 1 262 ? -0.862 -13.485 0.806 1.00 98.50 262 ALA A O 1
ATOM 2113 N N . LEU A 1 263 ? -2.816 -14.420 1.377 1.00 97.81 263 LEU A N 1
ATOM 2114 C CA . LEU A 1 263 ? -2.327 -15.799 1.326 1.00 97.81 263 LEU A CA 1
ATOM 2115 C C . LEU A 1 263 ? -1.932 -16.233 -0.086 1.00 97.81 263 LEU A C 1
ATOM 2117 O O . LEU A 1 263 ? -0.901 -16.883 -0.230 1.00 97.81 263 LEU A O 1
ATOM 2121 N N . ALA A 1 264 ? -2.701 -15.870 -1.117 1.00 97.94 264 ALA A N 1
ATOM 2122 C CA . ALA A 1 264 ? -2.333 -16.147 -2.508 1.00 97.94 264 ALA A CA 1
ATOM 2123 C C . ALA A 1 264 ? -0.977 -15.510 -2.866 1.00 97.94 264 ALA A C 1
ATOM 2125 O O . ALA A 1 264 ? -0.094 -16.181 -3.393 1.00 97.94 264 ALA A O 1
ATOM 2126 N N . VAL A 1 265 ? -0.773 -14.249 -2.473 1.00 98.56 265 VAL A N 1
ATOM 2127 C CA . VAL A 1 265 ? 0.489 -13.514 -2.657 1.00 98.56 265 VAL A CA 1
ATOM 2128 C C . VAL A 1 265 ? 1.669 -14.198 -1.965 1.00 98.56 265 VAL A C 1
ATOM 2130 O O . VAL A 1 265 ? 2.746 -14.317 -2.550 1.00 98.56 265 VAL A O 1
ATOM 2133 N N . VAL A 1 266 ? 1.484 -14.648 -0.723 1.00 98.12 266 VAL A N 1
ATOM 2134 C CA . VAL A 1 266 ? 2.544 -15.311 0.049 1.00 98.12 266 VAL A CA 1
ATOM 2135 C C . VAL A 1 266 ? 2.836 -16.714 -0.484 1.00 98.12 266 VAL A C 1
ATOM 2137 O O . VAL A 1 266 ? 3.998 -17.125 -0.483 1.00 98.12 266 VAL A O 1
ATOM 2140 N N . LYS A 1 267 ? 1.822 -17.436 -0.975 1.00 97.62 267 LYS A N 1
ATOM 2141 C CA . LYS A 1 267 ? 1.945 -18.785 -1.553 1.00 97.62 267 LYS A CA 1
ATOM 2142 C C . LYS A 1 267 ? 2.559 -18.798 -2.946 1.00 97.62 267 LYS A C 1
ATOM 2144 O O . LYS A 1 267 ? 3.181 -19.795 -3.299 1.00 97.62 267 LYS A O 1
ATOM 2149 N N . ASP A 1 268 ? 2.434 -17.719 -3.715 1.00 98.38 268 ASP A N 1
ATOM 2150 C CA . ASP A 1 268 ? 2.945 -17.703 -5.082 1.00 98.38 268 ASP A CA 1
ATOM 2151 C C . ASP A 1 268 ? 4.462 -17.954 -5.131 1.00 98.38 268 ASP A C 1
ATOM 2153 O O . ASP A 1 268 ? 5.259 -17.389 -4.371 1.00 98.38 268 ASP A O 1
ATOM 2157 N N . ARG A 1 269 ? 4.850 -18.853 -6.031 1.00 97.44 269 ARG A N 1
ATOM 2158 C CA . ARG A 1 269 ? 6.241 -19.152 -6.395 1.00 97.44 269 ARG A CA 1
ATOM 2159 C C . ARG A 1 269 ? 6.455 -18.996 -7.895 1.00 97.44 269 ARG A C 1
ATOM 2161 O O . ARG A 1 269 ? 7.582 -18.762 -8.321 1.00 97.44 269 ARG A O 1
ATOM 2168 N N . THR A 1 270 ? 5.394 -19.144 -8.681 1.00 97.81 270 THR A N 1
ATOM 2169 C CA . THR A 1 270 ? 5.452 -19.223 -10.136 1.00 97.81 270 THR A CA 1
ATOM 2170 C C . THR A 1 270 ? 5.700 -17.845 -10.723 1.00 97.81 270 THR A C 1
ATOM 2172 O O . THR A 1 270 ? 6.718 -17.636 -11.382 1.00 97.81 270 THR A O 1
ATOM 2175 N N . LEU A 1 271 ? 4.839 -16.874 -10.406 1.00 97.94 271 LEU A N 1
ATOM 2176 C CA . LEU A 1 271 ? 5.000 -15.509 -10.903 1.00 97.94 271 LEU A CA 1
ATOM 2177 C C . LEU A 1 271 ? 6.192 -14.831 -10.226 1.00 97.94 271 LEU A C 1
ATOM 2179 O O . LEU A 1 271 ? 6.940 -14.103 -10.876 1.00 97.94 271 LEU A O 1
ATOM 2183 N N . TRP A 1 272 ? 6.444 -15.133 -8.951 1.00 97.50 272 TRP A N 1
ATOM 2184 C CA . TRP A 1 272 ? 7.614 -14.648 -8.225 1.00 97.50 272 TRP A CA 1
ATOM 2185 C C . TRP A 1 272 ? 8.925 -14.893 -8.969 1.00 97.50 272 TRP A C 1
ATOM 2187 O O . TRP A 1 272 ? 9.729 -13.973 -9.092 1.00 97.50 272 TRP A O 1
ATOM 2197 N N . ARG A 1 273 ? 9.132 -16.097 -9.522 1.00 96.12 273 ARG A N 1
ATOM 2198 C CA . ARG A 1 273 ? 10.352 -16.423 -10.279 1.00 96.12 273 ARG A CA 1
ATOM 2199 C C . ARG A 1 273 ? 10.569 -15.508 -11.482 1.00 96.12 273 ARG A C 1
ATOM 2201 O O . ARG A 1 273 ? 11.720 -15.294 -11.841 1.00 96.12 273 ARG A O 1
ATOM 2208 N N . LYS A 1 274 ? 9.497 -14.971 -12.069 1.00 96.06 274 LYS A N 1
ATOM 2209 C CA . LYS A 1 274 ? 9.545 -14.027 -13.193 1.00 96.06 274 LYS A CA 1
ATOM 2210 C C . LYS A 1 274 ? 9.783 -12.600 -12.726 1.00 96.06 274 LYS A C 1
ATOM 2212 O O . LYS A 1 274 ? 10.658 -11.910 -13.237 1.00 96.06 274 LYS A O 1
ATOM 2217 N N . PHE A 1 275 ? 9.034 -12.161 -11.719 1.00 95.25 275 PHE A N 1
ATOM 2218 C CA . PHE A 1 275 ? 9.110 -10.787 -11.224 1.00 95.25 275 PHE A CA 1
ATOM 2219 C C . PHE A 1 275 ? 10.359 -10.501 -10.381 1.00 95.25 275 PHE A C 1
ATOM 2221 O O . PHE A 1 275 ? 10.748 -9.338 -10.279 1.00 95.25 275 PHE A O 1
ATOM 2228 N N . ARG A 1 276 ? 11.006 -11.534 -9.818 1.00 93.62 276 ARG A N 1
ATOM 2229 C CA . ARG A 1 276 ? 12.294 -11.401 -9.119 1.00 93.62 276 ARG A CA 1
ATOM 2230 C C . ARG A 1 276 ? 13.479 -11.195 -10.058 1.00 93.62 276 ARG A C 1
ATOM 2232 O O . ARG A 1 276 ? 14.524 -10.736 -9.606 1.00 93.62 276 ARG A O 1
ATOM 2239 N N . SER A 1 277 ? 13.334 -11.547 -11.337 1.00 90.75 277 SER A N 1
ATOM 2240 C CA . SER A 1 277 ? 14.389 -11.337 -12.321 1.00 90.75 277 SER A CA 1
ATOM 2241 C C . SER A 1 277 ? 14.703 -9.841 -12.451 1.00 90.75 277 SER A C 1
ATOM 2243 O O . SER A 1 277 ? 13.773 -9.024 -12.468 1.00 90.75 277 SER A O 1
ATOM 2245 N N . PRO A 1 278 ? 15.989 -9.464 -12.547 1.00 86.38 278 PRO A N 1
ATOM 2246 C CA . PRO A 1 278 ? 16.379 -8.067 -12.652 1.00 86.38 278 PRO A CA 1
ATOM 2247 C C . PRO A 1 278 ? 15.804 -7.399 -13.896 1.00 86.38 278 PRO A C 1
ATOM 2249 O O . PRO A 1 278 ? 15.657 -8.012 -14.954 1.00 86.38 278 PRO A O 1
ATOM 2252 N N . CYS A 1 279 ? 15.511 -6.115 -13.760 1.00 88.69 279 CYS A N 1
ATOM 2253 C CA . CYS A 1 279 ? 15.154 -5.259 -14.876 1.00 88.69 279 CYS A CA 1
ATOM 2254 C C . CYS A 1 279 ? 16.418 -4.715 -15.536 1.00 88.69 279 CYS A C 1
ATOM 2256 O O . CYS A 1 279 ? 17.349 -4.319 -14.842 1.00 88.69 279 CYS A O 1
ATOM 2258 N N . TYR A 1 280 ? 16.428 -4.632 -16.865 1.00 86.56 280 TYR A N 1
ATOM 2259 C CA . TYR A 1 280 ? 17.500 -3.963 -17.607 1.00 86.56 280 TYR A CA 1
ATOM 2260 C C . TYR A 1 280 ? 17.309 -2.442 -17.660 1.00 86.56 280 TYR A C 1
ATOM 2262 O O . TYR A 1 280 ? 18.269 -1.706 -17.857 1.00 86.56 280 TYR A O 1
ATOM 2270 N N . LYS A 1 281 ? 16.063 -1.974 -17.502 1.00 82.94 281 LYS A N 1
ATOM 2271 C CA . LYS A 1 281 ? 15.676 -0.557 -17.528 1.00 82.94 281 LYS A CA 1
ATOM 2272 C C . LYS A 1 281 ? 14.828 -0.223 -16.310 1.00 82.94 281 LYS A C 1
ATOM 2274 O O . LYS A 1 281 ? 13.616 -0.435 -16.315 1.00 82.94 281 LYS A O 1
ATOM 2279 N N . GLU A 1 282 ? 15.466 0.225 -15.236 1.00 77.06 282 GLU A N 1
ATOM 2280 C CA . GLU A 1 282 ? 14.803 0.425 -13.940 1.00 77.06 282 GLU A CA 1
ATOM 2281 C C . GLU A 1 282 ? 13.677 1.467 -13.997 1.00 77.06 282 GLU A C 1
ATOM 2283 O O . GLU A 1 282 ? 12.603 1.256 -13.434 1.00 77.06 282 GLU A O 1
ATOM 2288 N N . ASP A 1 283 ? 13.875 2.548 -14.751 1.00 81.25 283 ASP A N 1
ATOM 2289 C CA . ASP A 1 283 ? 12.910 3.633 -14.957 1.00 81.25 283 ASP A CA 1
ATOM 2290 C C . ASP A 1 283 ? 11.673 3.228 -15.778 1.00 81.25 283 ASP A C 1
ATOM 2292 O O . ASP A 1 283 ? 10.682 3.958 -15.817 1.00 81.25 283 ASP A O 1
ATOM 2296 N N . GLU A 1 284 ? 11.691 2.046 -16.395 1.00 84.31 284 GLU A N 1
ATOM 2297 C CA . GLU A 1 284 ? 10.545 1.472 -17.099 1.00 84.31 284 GLU A CA 1
ATOM 2298 C C . GLU A 1 284 ? 9.886 0.327 -16.312 1.00 84.31 284 GLU A C 1
ATOM 2300 O O . GLU A 1 284 ? 8.763 -0.055 -16.638 1.00 84.31 284 GLU A O 1
ATOM 2305 N N . CYS A 1 285 ? 10.535 -0.231 -15.283 1.00 86.06 285 CYS A N 1
ATOM 2306 C CA . CYS A 1 285 ? 10.241 -1.597 -14.851 1.00 86.06 285 CYS A CA 1
ATOM 2307 C C . CYS A 1 285 ? 9.334 -1.777 -13.637 1.00 86.06 285 CYS A C 1
ATOM 2309 O O . CYS A 1 285 ? 8.607 -2.761 -13.620 1.00 86.06 285 CYS A O 1
ATOM 2311 N N . TYR A 1 286 ? 9.427 -0.926 -12.610 1.00 91.50 286 TYR A N 1
ATOM 2312 C CA . TYR A 1 286 ? 8.581 -0.909 -11.395 1.00 91.50 286 TYR A CA 1
ATOM 2313 C C . TYR A 1 286 ? 7.872 -2.242 -11.013 1.00 91.50 286 TYR A C 1
ATOM 2315 O O . TYR A 1 286 ? 6.640 -2.280 -10.987 1.00 91.50 286 TYR A O 1
ATOM 2323 N N . PRO A 1 287 ? 8.602 -3.354 -10.756 1.00 93.75 287 PRO A N 1
ATOM 2324 C CA . PRO A 1 287 ? 8.040 -4.676 -10.427 1.00 93.75 287 PRO A CA 1
ATOM 2325 C C . PRO A 1 287 ? 6.916 -4.655 -9.395 1.00 93.75 287 PRO A C 1
ATOM 2327 O O . PRO A 1 287 ? 5.926 -5.379 -9.515 1.00 93.75 287 PRO A O 1
ATOM 2330 N N . GLU A 1 288 ? 7.096 -3.841 -8.363 1.00 93.38 288 GLU A N 1
ATOM 2331 C CA . GLU A 1 288 ? 6.196 -3.661 -7.234 1.00 93.38 288 GLU A CA 1
ATOM 2332 C C . GLU A 1 288 ? 4.817 -3.125 -7.635 1.00 93.38 288 GLU A C 1
ATOM 2334 O O . GLU A 1 288 ? 3.843 -3.367 -6.929 1.00 93.38 288 GLU A O 1
ATOM 2339 N N . GLU A 1 289 ? 4.716 -2.473 -8.793 1.00 95.25 289 GLU A N 1
ATOM 2340 C CA . GLU A 1 289 ? 3.466 -1.985 -9.377 1.00 95.25 289 GLU A CA 1
ATOM 2341 C C . GLU A 1 289 ? 2.809 -3.012 -10.314 1.00 95.25 289 GLU A C 1
ATOM 2343 O O . GLU A 1 289 ? 1.746 -2.748 -10.870 1.00 95.25 289 GLU A O 1
ATOM 2348 N N . HIS A 1 290 ? 3.436 -4.165 -10.578 1.00 94.88 290 HIS A N 1
ATOM 2349 C CA . HIS A 1 290 ? 2.985 -5.117 -11.611 1.00 94.88 290 HIS A CA 1
ATOM 2350 C C . HIS A 1 290 ? 2.716 -6.512 -11.054 1.00 94.88 290 HIS A C 1
ATOM 2352 O O . HIS A 1 290 ? 1.741 -7.154 -11.439 1.00 94.88 290 HIS A O 1
ATOM 2358 N N . TYR A 1 291 ? 3.557 -6.979 -10.128 1.00 98.19 291 TYR A N 1
ATOM 2359 C CA . TYR A 1 291 ? 3.485 -8.334 -9.579 1.00 98.19 291 TYR A CA 1
ATOM 2360 C C . TYR A 1 291 ? 2.131 -8.624 -8.923 1.00 98.19 291 TYR A C 1
ATOM 2362 O O . TYR A 1 291 ? 1.457 -9.585 -9.289 1.00 98.19 291 TYR A O 1
ATOM 2370 N N . PHE A 1 292 ? 1.710 -7.774 -7.981 1.00 98.50 292 PHE A N 1
ATOM 2371 C CA . PHE A 1 292 ? 0.457 -7.955 -7.246 1.00 98.50 292 PHE A CA 1
ATOM 2372 C C . PHE A 1 292 ? -0.787 -7.875 -8.144 1.00 98.50 292 PHE A C 1
ATOM 2374 O O . PHE A 1 292 ? -1.595 -8.805 -8.077 1.00 98.50 292 PHE A O 1
ATOM 2381 N N . PRO A 1 293 ? -0.967 -6.845 -9.000 1.00 98.25 293 PRO A N 1
ATOM 2382 C CA . PRO A 1 293 ? -2.137 -6.791 -9.872 1.00 98.25 293 PRO A CA 1
ATOM 2383 C C . PRO A 1 293 ? -2.151 -7.925 -10.900 1.00 98.25 293 PRO A C 1
ATOM 2385 O O . PRO A 1 293 ? -3.214 -8.493 -11.139 1.00 98.25 293 PRO A O 1
ATOM 2388 N N . THR A 1 294 ? -0.996 -8.312 -11.458 1.00 98.31 294 THR A N 1
ATOM 2389 C CA . THR A 1 294 ? -0.910 -9.448 -12.392 1.00 98.31 294 THR A CA 1
ATOM 2390 C C . THR A 1 294 ? -1.353 -10.734 -11.700 1.00 98.31 294 THR A C 1
ATOM 2392 O O . THR A 1 294 ? -2.330 -11.348 -12.126 1.00 98.31 294 THR A O 1
ATOM 2395 N N . LEU A 1 295 ? -0.716 -11.087 -10.576 1.00 98.62 295 LEU A N 1
ATOM 2396 C CA . LEU A 1 295 ? -1.031 -12.303 -9.827 1.00 98.62 295 LEU A CA 1
ATOM 2397 C C . LEU A 1 295 ? -2.507 -12.369 -9.432 1.00 98.62 295 LEU A C 1
ATOM 2399 O O . LEU A 1 295 ? -3.158 -13.390 -9.647 1.00 98.62 295 LEU A O 1
ATOM 2403 N N . LEU A 1 296 ? -3.045 -11.295 -8.855 1.00 98.19 296 LEU A N 1
ATOM 2404 C CA . LEU A 1 296 ? -4.414 -11.304 -8.346 1.00 98.19 296 LEU A CA 1
ATOM 2405 C C . LEU A 1 296 ? -5.456 -11.303 -9.468 1.00 98.19 296 LEU A C 1
ATOM 2407 O O . LEU A 1 296 ? -6.467 -11.985 -9.327 1.00 98.19 296 LEU A O 1
ATOM 2411 N N . SER A 1 297 ? -5.191 -10.638 -10.597 1.00 97.31 297 SER A N 1
ATOM 2412 C CA . SER A 1 297 ? -6.083 -10.687 -11.764 1.00 97.31 297 SER A CA 1
ATOM 2413 C C . SER A 1 297 ? -6.171 -12.080 -12.393 1.00 97.31 297 SER A C 1
ATOM 2415 O O . SER A 1 297 ? -7.238 -12.474 -12.852 1.00 97.31 297 SER A O 1
ATOM 2417 N N . MET A 1 298 ? -5.068 -12.836 -12.371 1.00 97.75 298 MET A N 1
ATOM 2418 C CA . MET A 1 298 ? -5.012 -14.211 -12.872 1.00 97.75 298 MET A CA 1
ATOM 2419 C C . MET A 1 298 ? -5.592 -15.216 -11.867 1.00 97.75 298 MET A C 1
ATOM 2421 O O . MET A 1 298 ? -6.132 -16.242 -12.264 1.00 97.75 298 MET A O 1
ATOM 2425 N N . THR A 1 299 ? -5.481 -14.931 -10.565 1.00 96.44 299 THR A N 1
ATOM 2426 C CA . THR A 1 299 ? -5.909 -15.848 -9.494 1.00 96.44 299 THR A CA 1
ATOM 2427 C C . THR A 1 299 ? -7.397 -15.726 -9.163 1.00 96.44 299 THR A C 1
ATOM 2429 O O . THR A 1 299 ? -8.053 -16.734 -8.910 1.00 96.44 299 THR A O 1
ATOM 2432 N N . ASP A 1 300 ? -7.934 -14.505 -9.092 1.00 94.44 300 ASP A N 1
ATOM 2433 C CA . ASP A 1 300 ? -9.341 -14.260 -8.757 1.00 94.44 300 ASP A CA 1
ATOM 2434 C C . ASP A 1 300 ? -9.834 -12.926 -9.353 1.00 94.44 300 ASP A C 1
ATOM 2436 O O . ASP A 1 300 ? -9.905 -11.913 -8.641 1.00 94.44 300 ASP A O 1
ATOM 2440 N N . PRO A 1 301 ? -10.194 -12.905 -10.650 1.00 89.75 301 PRO A N 1
ATOM 2441 C CA . PRO A 1 301 ? -10.581 -11.681 -11.353 1.00 89.75 301 PRO A CA 1
ATOM 2442 C C . PRO A 1 301 ? -11.820 -10.998 -10.756 1.00 89.75 301 PRO A C 1
ATOM 2444 O O . PRO A 1 301 ? -11.922 -9.775 -10.805 1.00 89.75 301 PRO A O 1
ATOM 2447 N N . ASN A 1 302 ? -12.727 -11.762 -10.137 1.00 89.25 302 ASN A N 1
ATOM 2448 C CA . ASN A 1 302 ? -13.973 -11.247 -9.555 1.00 89.25 302 ASN A CA 1
ATOM 2449 C C . ASN A 1 302 ? -13.836 -10.893 -8.062 1.00 89.25 302 ASN A C 1
ATOM 2451 O O . ASN A 1 302 ? -14.742 -10.318 -7.458 1.00 89.25 302 ASN A O 1
ATOM 2455 N N . GLY A 1 303 ? -12.712 -11.249 -7.435 1.00 91.00 303 GLY A N 1
ATOM 2456 C CA . GLY A 1 303 ? -12.433 -10.967 -6.029 1.00 91.00 303 GLY A CA 1
ATOM 2457 C C . GLY A 1 303 ? -11.777 -9.610 -5.769 1.00 91.00 303 GLY A C 1
ATOM 2458 O O . GLY A 1 303 ? -11.588 -9.254 -4.602 1.00 91.00 303 GLY A O 1
ATOM 2459 N N . CYS A 1 304 ? -11.401 -8.869 -6.811 1.00 94.12 304 CYS A N 1
ATOM 2460 C CA . CYS A 1 304 ? -10.706 -7.587 -6.707 1.00 94.12 304 CYS A CA 1
ATOM 2461 C C . CYS A 1 304 ? -11.528 -6.464 -7.349 1.00 94.12 304 CYS A C 1
ATOM 2463 O O . CYS A 1 304 ? -12.126 -6.663 -8.399 1.00 94.12 304 CYS A O 1
ATOM 2465 N N . THR A 1 305 ? -11.539 -5.278 -6.740 1.00 92.50 305 THR A N 1
ATOM 2466 C CA . THR A 1 305 ? -12.372 -4.149 -7.189 1.00 92.50 305 THR A CA 1
ATOM 2467 C C . THR A 1 305 ? -11.795 -3.367 -8.375 1.00 92.50 305 THR A C 1
ATOM 2469 O O . THR A 1 305 ? -12.467 -2.498 -8.912 1.00 92.50 305 THR A O 1
ATOM 2472 N N . GLN A 1 306 ? -10.559 -3.663 -8.796 1.00 94.31 306 GLN A N 1
ATOM 2473 C CA . GLN A 1 306 ? -9.806 -2.968 -9.857 1.00 94.31 306 GLN A CA 1
ATOM 2474 C C . GLN A 1 306 ? -9.410 -1.510 -9.550 1.00 94.31 306 GLN A C 1
ATOM 2476 O O . GLN A 1 306 ? -8.767 -0.872 -10.383 1.00 94.31 306 GLN A O 1
ATOM 2481 N N . TYR A 1 307 ? -9.686 -1.008 -8.342 1.00 95.12 307 TYR A N 1
ATOM 2482 C CA . TYR A 1 307 ? -9.218 0.287 -7.834 1.00 95.12 307 TYR A CA 1
ATOM 2483 C C . TYR A 1 307 ? -8.634 0.153 -6.418 1.00 95.12 307 TYR A C 1
ATOM 2485 O O . TYR A 1 307 ? -8.909 -0.807 -5.698 1.00 95.12 307 TYR A O 1
ATOM 2493 N N . THR A 1 308 ? -7.823 1.127 -5.997 1.00 96.38 308 THR A N 1
ATOM 2494 C CA . THR A 1 308 ? -7.252 1.193 -4.638 1.00 96.38 308 THR A CA 1
ATOM 2495 C C . THR A 1 308 ? -7.958 2.233 -3.764 1.00 96.38 308 THR A C 1
ATOM 2497 O O . THR A 1 308 ? -8.571 3.166 -4.273 1.00 96.38 308 THR A O 1
ATOM 2500 N N . LEU A 1 309 ? -7.832 2.103 -2.439 1.00 98.00 309 LEU A N 1
ATOM 2501 C CA . LEU A 1 309 ? -8.386 3.035 -1.444 1.00 98.00 309 LEU A CA 1
ATOM 2502 C C . LEU A 1 309 ? -7.394 4.119 -0.997 1.00 98.00 309 LEU A C 1
ATOM 2504 O O . LEU A 1 309 ? -7.686 4.873 -0.067 1.00 98.00 309 LEU A O 1
ATOM 2508 N N . THR A 1 310 ? -6.246 4.224 -1.670 1.00 98.19 310 THR A N 1
ATOM 2509 C CA . THR A 1 310 ? -5.234 5.256 -1.419 1.00 98.19 310 THR A CA 1
ATOM 2510 C C . THR A 1 310 ? -5.233 6.291 -2.544 1.00 98.19 310 THR A C 1
ATOM 2512 O O . THR A 1 310 ? -4.815 5.989 -3.662 1.00 98.19 310 THR A O 1
ATOM 2515 N N . ARG A 1 311 ? -5.657 7.524 -2.249 1.00 97.62 311 ARG A N 1
ATOM 2516 C CA . ARG A 1 311 ? -5.641 8.655 -3.183 1.00 97.62 311 ARG A CA 1
ATOM 2517 C C . ARG A 1 311 ? -4.205 9.068 -3.494 1.00 97.62 311 ARG A C 1
ATOM 2519 O O . ARG A 1 311 ? -3.392 9.270 -2.590 1.00 97.62 311 ARG A O 1
ATOM 2526 N N . VAL A 1 312 ? -3.914 9.229 -4.782 1.00 95.44 312 VAL A N 1
ATOM 2527 C CA . VAL A 1 312 ? -2.622 9.699 -5.289 1.00 95.44 312 VAL A CA 1
ATOM 2528 C C . VAL A 1 312 ? -2.865 10.807 -6.305 1.00 95.44 312 VAL A C 1
ATOM 2530 O O . VAL A 1 312 ? -3.675 10.644 -7.214 1.00 95.44 312 VAL A O 1
ATOM 2533 N N . ASN A 1 313 ? -2.151 11.923 -6.170 1.00 95.06 313 ASN A N 1
ATOM 2534 C CA . ASN A 1 313 ? -2.161 12.988 -7.167 1.00 95.06 313 ASN A CA 1
ATOM 2535 C C . ASN A 1 313 ? -0.985 12.816 -8.139 1.00 95.06 313 ASN A C 1
ATOM 2537 O O . ASN A 1 313 ? 0.175 12.903 -7.741 1.00 95.06 313 ASN A O 1
ATOM 2541 N N . TRP A 1 314 ? -1.286 12.568 -9.413 1.00 90.12 314 TRP A N 1
ATOM 2542 C CA . TRP A 1 314 ? -0.285 12.384 -10.471 1.00 90.12 314 TRP A CA 1
ATOM 2543 C C . TRP A 1 314 ? -0.021 13.652 -11.302 1.00 90.12 314 TRP A C 1
ATOM 2545 O O . TRP A 1 314 ? 0.825 13.626 -12.198 1.00 90.12 314 TRP A O 1
ATOM 2555 N N . THR A 1 315 ? -0.699 14.766 -11.007 1.00 88.44 315 THR A N 1
ATOM 2556 C CA . THR A 1 315 ? -0.469 16.055 -11.674 1.00 88.44 315 THR A CA 1
ATOM 2557 C C . THR A 1 315 ? 0.958 16.537 -11.419 1.00 88.44 315 THR A C 1
ATOM 2559 O O . THR A 1 315 ? 1.425 16.531 -10.283 1.00 88.44 315 THR A O 1
ATOM 2562 N N . GLY A 1 316 ? 1.668 16.940 -12.478 1.00 79.75 316 GLY A N 1
ATOM 2563 C CA . GLY A 1 316 ? 3.053 17.411 -12.360 1.00 79.75 316 GLY A CA 1
ATOM 2564 C C . GLY A 1 316 ? 4.050 16.324 -11.937 1.00 79.75 316 GLY A C 1
ATOM 2565 O O . GLY A 1 316 ? 5.058 16.636 -11.307 1.00 79.75 316 GLY A O 1
ATOM 2566 N N . THR A 1 317 ? 3.772 15.048 -12.240 1.00 81.38 317 THR A N 1
ATOM 2567 C CA . THR A 1 317 ? 4.664 13.931 -11.893 1.00 81.38 317 THR A CA 1
ATOM 2568 C C . THR A 1 317 ? 6.092 14.138 -12.408 1.00 81.38 317 THR A C 1
ATOM 2570 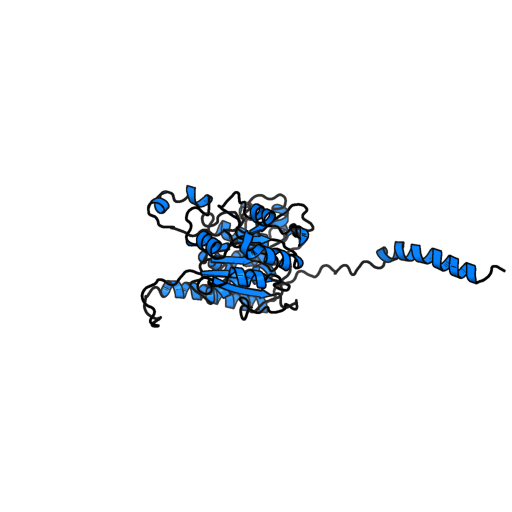O O . THR A 1 317 ? 6.320 14.528 -13.553 1.00 81.38 317 THR A O 1
ATOM 2573 N N . THR A 1 318 ? 7.075 13.826 -11.561 1.00 72.69 318 THR A N 1
ATOM 2574 C CA . THR A 1 318 ? 8.503 13.894 -11.893 1.00 72.69 318 THR A CA 1
ATOM 2575 C C . THR A 1 318 ? 9.155 12.536 -11.647 1.00 72.69 318 THR A C 1
ATOM 2577 O O . THR A 1 318 ? 9.019 11.954 -10.573 1.00 72.69 318 THR A O 1
ATOM 2580 N N . LYS A 1 319 ? 9.846 11.979 -12.654 1.00 76.25 319 LYS A N 1
ATOM 2581 C CA . LYS A 1 319 ? 10.566 10.685 -12.565 1.00 76.25 319 LYS A CA 1
ATOM 2582 C C . LYS A 1 319 ? 9.732 9.541 -11.947 1.00 76.25 319 LYS A C 1
ATOM 2584 O O . LYS A 1 319 ? 10.236 8.752 -11.143 1.00 76.25 319 LYS A O 1
ATOM 2589 N N . GLY A 1 320 ? 8.438 9.478 -12.271 1.00 76.44 320 GLY A N 1
ATOM 2590 C CA . GLY A 1 320 ? 7.511 8.466 -11.750 1.00 76.44 320 GLY A CA 1
ATOM 2591 C C . GLY A 1 320 ? 7.145 8.629 -10.269 1.00 76.44 320 GLY A C 1
ATOM 2592 O O . GLY A 1 320 ? 6.720 7.661 -9.643 1.00 76.44 320 GLY A O 1
ATOM 2593 N N . HIS A 1 321 ? 7.341 9.812 -9.681 1.00 83.50 321 HIS A N 1
ATOM 2594 C CA . HIS A 1 321 ? 6.819 10.154 -8.360 1.00 83.50 321 HIS A CA 1
ATOM 2595 C C . HIS A 1 321 ? 5.528 10.969 -8.482 1.00 83.50 321 HIS A C 1
ATOM 2597 O O . HIS A 1 321 ? 5.447 11.855 -9.341 1.00 83.50 321 HIS A O 1
ATOM 2603 N N . PRO A 1 322 ? 4.522 10.693 -7.635 1.00 90.88 322 PRO A N 1
ATOM 2604 C CA . PRO A 1 322 ? 3.342 11.538 -7.554 1.00 90.88 322 PRO A CA 1
ATOM 2605 C C . PRO A 1 322 ? 3.675 12.886 -6.907 1.00 90.88 322 PRO A C 1
ATOM 2607 O O . PRO A 1 322 ? 4.718 13.046 -6.263 1.00 90.88 322 PRO A O 1
ATOM 2610 N N . TYR A 1 323 ? 2.754 13.831 -7.053 1.00 95.00 323 TYR A N 1
ATOM 2611 C CA . TYR A 1 323 ? 2.792 15.121 -6.379 1.00 95.00 323 TYR A CA 1
ATOM 2612 C C . TYR A 1 323 ? 2.951 14.950 -4.861 1.00 95.00 323 TYR A C 1
ATOM 2614 O O . TYR A 1 323 ? 2.373 14.034 -4.260 1.00 95.00 323 TYR A O 1
ATOM 2622 N N . THR A 1 324 ? 3.749 15.828 -4.249 1.00 96.19 324 THR A N 1
ATOM 2623 C CA . THR A 1 324 ? 3.962 15.860 -2.798 1.00 96.19 324 THR A CA 1
ATOM 2624 C C . THR A 1 324 ? 3.364 17.138 -2.233 1.00 96.19 324 THR A C 1
ATOM 2626 O O . THR A 1 324 ? 3.860 18.213 -2.545 1.00 96.19 324 THR A O 1
ATOM 2629 N N . TYR A 1 325 ? 2.326 17.000 -1.411 1.00 97.44 325 TYR A N 1
ATOM 2630 C CA . TYR A 1 325 ? 1.715 18.111 -0.687 1.00 97.44 325 TYR A CA 1
ATOM 2631 C C . TYR A 1 325 ? 2.674 18.639 0.380 1.00 97.44 325 TYR A C 1
ATOM 2633 O O . TYR A 1 325 ? 3.246 17.833 1.123 1.00 97.44 325 TYR A O 1
ATOM 2641 N N . GLY A 1 326 ? 2.818 19.963 0.445 1.00 98.06 326 GLY A N 1
ATOM 2642 C CA . GLY A 1 326 ? 3.558 20.687 1.480 1.00 98.06 326 GLY A CA 1
ATOM 2643 C C . GLY A 1 326 ? 2.666 21.213 2.607 1.00 98.06 326 GLY A C 1
ATOM 2644 O O . GLY A 1 326 ? 1.440 21.260 2.480 1.00 98.06 326 GLY A O 1
ATOM 2645 N N . ALA A 1 327 ? 3.276 21.667 3.709 1.00 98.19 327 ALA A N 1
ATOM 2646 C CA . ALA A 1 327 ? 2.541 22.146 4.885 1.00 98.19 327 ALA A CA 1
ATOM 2647 C C . ALA A 1 327 ? 1.525 23.262 4.577 1.00 98.19 327 ALA A C 1
ATOM 2649 O O . ALA A 1 327 ? 0.436 23.270 5.145 1.00 98.19 327 ALA A O 1
ATOM 2650 N N . ALA A 1 328 ? 1.859 24.176 3.659 1.00 98.19 328 ALA A N 1
ATOM 2651 C CA . ALA A 1 328 ? 1.010 25.311 3.288 1.00 98.19 328 ALA A CA 1
AT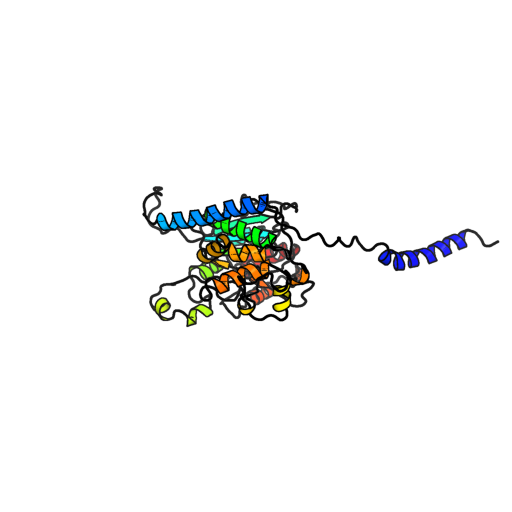OM 2652 C C . ALA A 1 328 ? -0.287 24.911 2.559 1.00 98.19 328 ALA A C 1
ATOM 2654 O O . ALA A 1 328 ? -1.231 25.693 2.513 1.00 98.19 328 ALA A O 1
ATOM 2655 N N . GLU A 1 329 ? -0.340 23.707 1.986 1.00 98.00 329 GLU A N 1
ATOM 2656 C CA . GLU A 1 329 ? -1.513 23.205 1.263 1.00 98.00 329 GLU A CA 1
ATOM 2657 C C . GLU A 1 329 ? -2.495 22.464 2.180 1.00 98.00 329 GLU A C 1
ATOM 2659 O O . GLU A 1 329 ? -3.630 22.195 1.784 1.00 98.00 329 GLU A O 1
ATOM 2664 N N . VAL A 1 330 ? -2.067 22.096 3.392 1.00 98.56 330 VAL A N 1
ATOM 2665 C CA . VAL A 1 330 ? -2.881 21.307 4.317 1.00 98.56 330 VAL A CA 1
ATOM 2666 C C . VAL A 1 330 ? -4.023 22.157 4.866 1.00 98.56 330 VAL A C 1
ATOM 2668 O O . VAL A 1 330 ? -3.821 23.058 5.676 1.00 98.56 330 VAL A O 1
ATOM 2671 N N . SER A 1 331 ? -5.244 21.814 4.462 1.00 98.44 331 SER A N 1
ATOM 2672 C CA . SER A 1 331 ? -6.474 22.447 4.935 1.00 98.44 331 SER A CA 1
ATOM 2673 C C . SER A 1 331 ? -7.626 21.433 5.029 1.00 98.44 331 SER A C 1
ATOM 2675 O O . SER A 1 331 ? -7.551 20.362 4.411 1.00 98.44 331 SER A O 1
ATOM 2677 N N . PRO A 1 332 ? -8.712 21.729 5.772 1.00 98.38 332 PRO A N 1
ATOM 2678 C CA . PRO A 1 332 ? -9.921 20.904 5.761 1.00 98.38 332 PRO A CA 1
ATOM 2679 C C . PRO A 1 332 ? -10.466 20.659 4.346 1.00 98.38 332 PRO A C 1
ATOM 2681 O O . PRO A 1 332 ? -10.842 19.538 4.013 1.00 98.38 332 PRO A O 1
ATOM 2684 N N . GLU A 1 333 ? -10.439 21.673 3.481 1.00 98.38 333 GLU A N 1
ATOM 2685 C CA . GLU A 1 333 ? -10.908 21.596 2.093 1.00 98.38 333 GLU A CA 1
ATOM 2686 C C . GLU A 1 333 ? -10.040 20.647 1.260 1.00 98.38 333 GLU A C 1
ATOM 2688 O O . GLU A 1 333 ? -10.558 19.903 0.424 1.00 98.38 333 GLU A O 1
ATOM 2693 N N . LEU A 1 334 ? -8.719 20.622 1.488 1.00 98.12 334 LEU A N 1
ATOM 2694 C CA . LEU A 1 334 ? -7.856 19.612 0.875 1.00 98.12 334 LEU A CA 1
ATOM 2695 C C . LEU A 1 334 ? -8.274 18.202 1.312 1.00 98.12 334 LEU A C 1
ATOM 2697 O O . LEU A 1 334 ? -8.427 17.335 0.455 1.00 98.12 334 LEU A O 1
ATOM 2701 N N . ILE A 1 335 ? -8.490 17.974 2.612 1.00 98.38 335 ILE A N 1
ATOM 2702 C CA . ILE A 1 335 ? -8.904 16.660 3.131 1.00 98.38 335 ILE A CA 1
ATOM 2703 C C . ILE A 1 335 ? -10.233 16.220 2.511 1.00 98.38 335 ILE A C 1
ATOM 2705 O O . ILE A 1 335 ? -10.324 15.090 2.036 1.00 98.38 335 ILE A O 1
ATOM 2709 N N . HIS A 1 336 ? -11.229 17.107 2.439 1.00 97.50 336 HIS A N 1
ATOM 2710 C CA . HIS A 1 336 ? -12.516 16.803 1.809 1.00 97.50 336 HIS A CA 1
ATOM 2711 C C . HIS A 1 336 ? -12.368 16.428 0.330 1.00 97.50 336 HIS A C 1
ATOM 2713 O O . HIS A 1 336 ? -12.879 15.388 -0.076 1.00 97.50 336 HIS A O 1
ATOM 2719 N N . ARG A 1 337 ? -11.587 17.184 -0.452 1.00 97.81 337 ARG A N 1
ATOM 2720 C CA . ARG A 1 337 ? -11.323 16.842 -1.862 1.00 97.81 337 ARG A CA 1
ATOM 2721 C C . ARG A 1 337 ? -10.586 15.514 -2.029 1.00 97.81 337 ARG A C 1
ATOM 2723 O O . ARG A 1 337 ? -10.799 14.802 -3.003 1.00 97.81 337 ARG A O 1
ATOM 2730 N N . LEU A 1 338 ? -9.691 15.168 -1.104 1.00 97.88 338 LEU A N 1
ATOM 2731 C CA . LEU A 1 338 ? -8.949 13.906 -1.169 1.00 97.88 338 LEU A CA 1
ATOM 2732 C C . LEU A 1 338 ? -9.823 12.679 -0.881 1.00 97.88 338 LEU A C 1
ATOM 2734 O O . LEU A 1 338 ? -9.459 11.588 -1.323 1.00 97.88 338 LEU A O 1
ATOM 2738 N N . ARG A 1 339 ? -10.951 12.847 -0.176 1.00 97.75 339 ARG A N 1
ATOM 2739 C CA . ARG A 1 339 ? -11.936 11.784 0.083 1.00 97.75 339 ARG A CA 1
ATOM 2740 C C . ARG A 1 339 ? -12.703 11.382 -1.181 1.00 97.75 339 ARG A C 1
ATOM 2742 O O . ARG A 1 339 ? -13.036 10.213 -1.335 1.00 97.75 339 ARG A O 1
ATOM 2749 N N . GLU A 1 340 ? -12.937 12.311 -2.106 1.00 96.75 340 GLU A N 1
ATOM 2750 C CA . GLU A 1 340 ? -13.757 12.081 -3.303 1.00 96.75 340 GLU A CA 1
ATOM 2751 C C . GLU A 1 340 ? -13.248 10.909 -4.160 1.00 96.75 340 GLU A C 1
ATOM 2753 O O . GLU A 1 340 ? -12.111 10.906 -4.650 1.00 96.75 340 GLU A O 1
ATOM 2758 N N . SER A 1 341 ? -14.118 9.917 -4.369 1.00 94.12 341 SER A N 1
ATOM 2759 C CA . SER A 1 341 ? -13.855 8.697 -5.135 1.00 94.12 341 SER A CA 1
ATOM 2760 C C . SER A 1 341 ? -14.945 8.475 -6.179 1.00 94.12 341 SER A C 1
ATOM 2762 O O . SER A 1 341 ? -16.122 8.704 -5.923 1.00 94.12 341 SER A O 1
ATOM 2764 N N . ASN A 1 342 ? -14.546 7.980 -7.353 1.00 91.38 342 ASN A N 1
ATOM 2765 C CA . ASN A 1 342 ? -15.471 7.598 -8.425 1.00 91.38 342 ASN A CA 1
ATOM 2766 C C . ASN A 1 342 ? -15.864 6.112 -8.365 1.00 91.38 342 ASN A C 1
ATOM 2768 O O . ASN A 1 342 ? -16.639 5.646 -9.195 1.00 91.38 342 ASN A O 1
ATOM 2772 N N . HIS A 1 343 ? -15.285 5.347 -7.435 1.00 89.38 343 HIS A N 1
ATOM 2773 C CA . HIS A 1 343 ? -15.402 3.884 -7.405 1.00 89.38 343 HIS A CA 1
ATOM 2774 C C . HIS A 1 343 ? -15.920 3.331 -6.071 1.00 89.38 343 HIS A C 1
ATOM 2776 O O . HIS A 1 343 ? -16.345 2.182 -5.995 1.00 89.38 343 HIS A O 1
ATOM 2782 N N . SER A 1 344 ? -15.873 4.144 -5.022 1.00 90.56 344 SER A N 1
ATOM 2783 C CA . SER A 1 344 ? -16.333 3.844 -3.668 1.00 90.56 344 SER A CA 1
ATOM 2784 C C . SER A 1 344 ? -16.970 5.090 -3.072 1.00 90.56 344 SER A C 1
ATOM 2786 O O . SER A 1 344 ? -16.818 6.178 -3.620 1.00 90.56 344 SER A O 1
ATOM 2788 N N . GLU A 1 345 ? -17.601 4.954 -1.908 1.00 92.00 345 GLU A N 1
ATOM 2789 C CA . GLU A 1 345 ? -18.090 6.119 -1.155 1.00 92.00 345 GLU A CA 1
ATOM 2790 C C . GLU A 1 345 ? -16.959 7.113 -0.822 1.00 92.00 345 GLU A C 1
ATOM 2792 O O . GLU A 1 345 ? -17.201 8.315 -0.754 1.00 92.00 345 GLU A O 1
ATOM 2797 N N . SER A 1 346 ? -15.725 6.629 -0.613 1.00 96.75 346 SER A N 1
ATOM 2798 C CA . SER A 1 346 ? -14.567 7.484 -0.324 1.00 96.75 346 SER A CA 1
ATOM 2799 C C . SER A 1 346 ? -13.217 6.775 -0.528 1.00 96.75 346 SER A C 1
ATOM 2801 O O . SER A 1 346 ? -13.137 5.540 -0.495 1.00 96.75 346 SER A O 1
ATOM 2803 N N . TYR A 1 347 ? -12.139 7.548 -0.693 1.00 98.12 347 TYR A N 1
ATOM 2804 C CA . TYR A 1 347 ? -10.768 7.107 -0.410 1.00 98.12 347 TYR A CA 1
ATOM 2805 C C . TYR A 1 347 ? -10.509 7.087 1.102 1.00 98.12 347 TYR A C 1
ATOM 2807 O O . TYR A 1 347 ? -10.906 7.986 1.835 1.00 98.12 347 TYR A O 1
ATOM 2815 N N . LEU A 1 348 ? -9.777 6.082 1.586 1.00 98.56 348 LEU A N 1
ATOM 2816 C CA . LEU A 1 348 ? -9.492 5.933 3.021 1.00 98.56 348 LEU A CA 1
ATOM 2817 C C . LEU A 1 348 ? -8.146 6.540 3.431 1.00 98.56 348 LEU A C 1
ATOM 2819 O O . LEU A 1 348 ? -7.970 6.957 4.578 1.00 98.56 348 LEU A O 1
ATOM 2823 N N . PHE A 1 349 ? -7.201 6.603 2.494 1.00 98.75 349 PHE A N 1
ATOM 2824 C CA . PHE A 1 349 ? -5.848 7.109 2.713 1.00 98.75 349 PHE A CA 1
ATOM 2825 C C . PHE A 1 349 ? -5.439 8.040 1.577 1.00 98.75 349 PHE A C 1
ATOM 2827 O O . PHE A 1 349 ? -5.972 7.945 0.472 1.00 98.75 349 PHE A O 1
ATOM 2834 N N . ALA A 1 350 ? -4.444 8.891 1.812 1.00 98.50 350 ALA A N 1
ATOM 2835 C CA . ALA A 1 350 ? -3.836 9.706 0.765 1.00 98.50 350 ALA A CA 1
ATOM 2836 C C . ALA A 1 350 ? -2.314 9.737 0.864 1.00 98.50 350 ALA A C 1
ATOM 2838 O O . ALA A 1 350 ? -1.734 9.583 1.940 1.00 98.50 350 ALA A O 1
ATOM 2839 N N . ARG A 1 351 ? -1.677 9.972 -0.285 1.00 97.44 351 ARG A N 1
ATOM 2840 C CA . ARG A 1 351 ? -0.242 10.236 -0.432 1.00 97.44 351 ARG A CA 1
ATOM 2841 C C . ARG A 1 351 ? 0.004 11.173 -1.629 1.00 97.44 351 ARG A C 1
ATOM 2843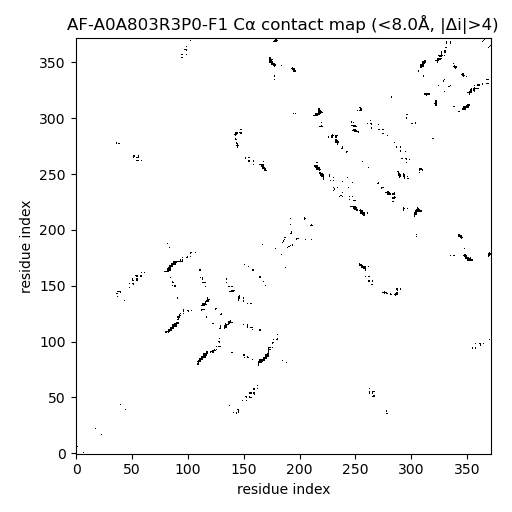 O O . ARG A 1 351 ? -0.781 11.188 -2.571 1.00 97.44 351 ARG A O 1
ATOM 2850 N N . LYS A 1 352 ? 1.094 11.936 -1.673 1.00 96.94 352 LYS A N 1
ATOM 2851 C CA . LYS A 1 352 ? 2.253 11.940 -0.769 1.00 96.94 352 LYS A CA 1
ATOM 2852 C C . LYS A 1 352 ? 2.291 13.250 0.024 1.00 96.94 352 LYS A C 1
ATOM 2854 O O . LYS A 1 352 ? 2.141 14.303 -0.575 1.00 96.94 352 LYS A O 1
ATOM 2859 N N . PHE A 1 353 ? 2.514 13.193 1.332 1.00 98.25 353 PHE A N 1
ATOM 2860 C CA . PHE A 1 353 ? 2.669 14.386 2.178 1.00 98.25 353 PHE A CA 1
ATOM 2861 C C . PHE A 1 353 ? 4.115 14.511 2.637 1.00 98.25 353 PHE A C 1
ATOM 2863 O O . PHE A 1 353 ? 4.711 13.502 3.014 1.00 98.25 353 PHE A O 1
ATOM 2870 N N . SER A 1 354 ? 4.695 15.707 2.601 1.00 97.88 354 SER A N 1
ATOM 2871 C CA . SER A 1 354 ? 6.034 15.953 3.143 1.00 97.88 354 SER A CA 1
ATOM 2872 C C . SER A 1 354 ? 6.025 15.999 4.684 1.00 97.88 354 SER A C 1
ATOM 2874 O O . SER A 1 354 ? 4.985 16.283 5.280 1.00 97.88 354 SER A O 1
ATOM 2876 N N . PRO A 1 355 ? 7.150 15.709 5.369 1.00 98.25 355 PRO A N 1
ATOM 2877 C CA . PRO A 1 355 ? 7.192 15.632 6.837 1.00 98.25 355 PRO A CA 1
ATOM 2878 C C . PRO A 1 355 ? 6.704 16.886 7.583 1.00 98.25 355 PRO A C 1
ATOM 2880 O O . PRO A 1 355 ? 6.085 16.774 8.640 1.00 98.25 355 PRO A O 1
ATOM 2883 N N . ASP A 1 356 ? 6.933 18.075 7.024 1.00 98.31 356 ASP A N 1
ATOM 2884 C CA . ASP A 1 356 ? 6.474 19.369 7.549 1.00 98.31 356 ASP A CA 1
ATOM 2885 C C . ASP A 1 356 ? 4.941 19.501 7.587 1.00 98.31 356 ASP A C 1
ATOM 2887 O O . ASP A 1 356 ? 4.416 20.320 8.341 1.00 98.31 356 ASP A O 1
ATOM 2891 N N . CYS A 1 357 ? 4.202 18.640 6.878 1.00 98.75 357 CYS A N 1
ATOM 2892 C CA . CYS A 1 357 ? 2.745 18.565 6.977 1.00 98.75 357 CYS A CA 1
ATOM 2893 C C . CYS A 1 357 ? 2.248 18.089 8.351 1.00 98.75 357 CYS A C 1
ATOM 2895 O O . CYS A 1 357 ? 1.064 18.249 8.641 1.00 98.75 357 CYS A O 1
ATOM 2897 N N . LEU A 1 358 ? 3.097 17.494 9.203 1.00 98.69 358 LEU A N 1
ATOM 2898 C CA . LEU A 1 358 ? 2.654 16.913 10.476 1.00 98.69 358 LEU A CA 1
ATOM 2899 C C . LEU A 1 358 ? 1.901 17.931 11.338 1.00 98.69 358 LEU A C 1
ATOM 2901 O O . LEU A 1 358 ? 0.809 17.634 11.814 1.00 98.69 358 LEU A O 1
ATOM 2905 N N . LYS A 1 359 ? 2.472 19.124 11.537 1.00 98.56 359 LYS A N 1
ATOM 2906 C CA . LYS A 1 359 ? 1.869 20.154 12.390 1.00 98.56 359 LYS A CA 1
ATOM 2907 C C . LYS A 1 359 ? 0.474 20.578 11.896 1.00 98.56 359 LYS A C 1
ATOM 2909 O O . LYS A 1 359 ? -0.474 20.378 12.654 1.00 98.56 359 LYS A O 1
ATOM 2914 N N . PRO A 1 360 ? 0.297 21.064 10.652 1.00 98.62 360 PRO A N 1
ATOM 2915 C CA . PRO A 1 360 ? -1.029 21.466 10.186 1.00 98.62 360 PRO A CA 1
ATOM 2916 C C . PRO A 1 360 ? -2.020 20.294 10.113 1.00 98.62 360 PRO A C 1
ATOM 2918 O O . PRO A 1 360 ? -3.198 20.486 10.404 1.00 98.62 360 PRO A O 1
ATOM 2921 N N . LEU A 1 361 ? -1.571 19.064 9.814 1.00 98.75 361 LEU A N 1
ATOM 2922 C CA . LEU A 1 361 ? -2.437 17.877 9.874 1.00 98.75 361 LEU A CA 1
ATOM 2923 C C . LEU A 1 361 ? -2.948 17.620 11.298 1.00 98.75 361 LEU A C 1
ATOM 2925 O O . LEU A 1 361 ? -4.123 17.306 11.484 1.00 98.75 361 LEU A O 1
ATOM 2929 N N . MET A 1 362 ? -2.088 17.773 12.307 1.00 98.69 362 MET A N 1
ATOM 2930 C CA . MET A 1 362 ? -2.465 17.627 13.715 1.00 98.69 362 MET A CA 1
ATOM 2931 C C . MET A 1 362 ? -3.437 18.722 14.168 1.00 98.69 362 MET A C 1
ATOM 2933 O O . MET A 1 362 ? -4.384 18.418 14.898 1.00 98.69 362 MET A O 1
ATOM 2937 N N . ASP A 1 363 ? -3.263 19.957 13.689 1.00 98.56 363 ASP A N 1
ATOM 2938 C CA . ASP A 1 363 ? -4.134 21.096 14.012 1.00 98.56 363 ASP A CA 1
ATOM 2939 C C . ASP A 1 363 ? -5.581 20.884 13.523 1.00 98.56 363 ASP A C 1
ATOM 2941 O O . ASP A 1 363 ? -6.542 21.323 14.172 1.00 98.56 363 ASP A O 1
ATOM 2945 N N . ILE A 1 364 ? -5.756 20.155 12.412 1.00 98.38 364 ILE A N 1
ATOM 2946 C CA . ILE A 1 364 ? -7.072 19.841 11.832 1.00 98.38 364 ILE A CA 1
ATOM 2947 C C . ILE A 1 364 ? -7.561 18.413 12.124 1.00 98.38 364 ILE A C 1
ATOM 2949 O O . ILE A 1 364 ? -8.701 18.089 11.786 1.00 98.38 364 ILE A O 1
ATOM 2953 N N . ALA A 1 365 ? -6.765 17.562 12.782 1.00 98.38 365 ALA A N 1
ATOM 2954 C CA . ALA A 1 365 ? -7.039 16.128 12.932 1.00 98.38 365 ALA A CA 1
ATOM 2955 C C . ALA A 1 365 ? -8.436 15.831 13.502 1.00 98.38 365 ALA A C 1
ATOM 2957 O O . ALA A 1 365 ? -9.230 15.132 12.881 1.00 98.38 365 ALA A O 1
ATOM 2958 N N . LYS A 1 366 ? -8.784 16.420 14.652 1.00 96.50 366 LYS A N 1
ATOM 2959 C CA . LYS A 1 366 ? -10.097 16.211 15.297 1.00 96.50 366 LYS A CA 1
ATOM 2960 C C . LYS A 1 366 ? -11.240 16.991 14.642 1.00 96.50 366 LYS A C 1
ATOM 2962 O O . LYS A 1 366 ? -12.400 16.658 14.853 1.00 96.50 366 LYS A O 1
ATOM 2967 N N . LYS A 1 367 ? -10.922 18.064 13.913 1.00 95.44 367 LYS A N 1
ATOM 2968 C CA . LYS A 1 367 ? -11.912 19.004 13.364 1.00 95.44 367 LYS A CA 1
ATOM 2969 C C . LYS A 1 367 ? -12.366 18.614 11.958 1.00 95.44 367 LYS A C 1
ATOM 2971 O O . LYS A 1 367 ? -13.519 18.868 11.626 1.00 95.44 367 LYS A O 1
ATOM 2976 N N . ALA A 1 368 ? -11.472 18.006 11.176 1.00 96.62 368 ALA A N 1
ATOM 2977 C CA . ALA A 1 368 ? -11.677 17.685 9.768 1.00 96.62 368 ALA A CA 1
ATOM 2978 C C . ALA A 1 368 ? -11.352 16.218 9.434 1.00 96.62 368 ALA A C 1
ATOM 2980 O O . ALA A 1 368 ? -12.199 15.528 8.879 1.00 96.62 368 ALA A O 1
ATOM 2981 N N . ILE A 1 369 ? -10.166 15.706 9.797 1.00 97.88 369 ILE A N 1
ATOM 2982 C CA . ILE A 1 369 ? -9.716 14.368 9.347 1.00 97.88 369 ILE A CA 1
ATOM 2983 C C . ILE A 1 369 ? -10.520 13.243 10.008 1.00 97.88 369 ILE A C 1
ATOM 2985 O O . ILE A 1 369 ? -10.984 12.334 9.330 1.00 97.88 369 ILE A O 1
ATOM 2989 N N . PHE A 1 370 ? -10.705 13.302 11.326 1.00 98.19 370 PHE A N 1
ATOM 2990 C CA . PHE A 1 370 ? -11.418 12.285 12.111 1.00 98.19 370 PHE A CA 1
ATOM 2991 C C . PHE A 1 370 ? -12.857 12.689 12.444 1.00 98.19 370 PHE A C 1
ATOM 2993 O O . PHE A 1 370 ? -13.464 12.137 13.361 1.00 98.19 370 PHE A O 1
ATOM 3000 N N . ARG A 1 371 ? -13.384 13.667 11.703 1.00 94.19 371 ARG A N 1
ATOM 3001 C CA . ARG A 1 371 ? -14.794 14.043 11.693 1.00 94.19 371 ARG A CA 1
ATOM 3002 C C . ARG A 1 371 ? -15.391 13.512 10.389 1.00 94.19 371 ARG A C 1
ATOM 3004 O O . ARG A 1 371 ? -15.168 14.093 9.323 1.00 94.19 371 ARG A O 1
ATOM 3011 N N . ASP A 1 372 ? -16.025 12.349 10.495 1.00 89.06 372 ASP A N 1
ATOM 3012 C CA . ASP A 1 372 ? -16.620 11.622 9.367 1.00 89.06 372 ASP A CA 1
ATOM 3013 C C . ASP A 1 372 ? -18.047 12.066 9.070 1.00 89.06 372 ASP A C 1
ATOM 3015 O O . ASP A 1 372 ? -18.783 12.367 10.043 1.00 89.06 372 ASP A O 1
#

Solvent-accessible surface area (backbone atoms only — not comparable to full-atom values): 20814 Å² total; per-residue (Å²): 136,84,63,71,72,56,58,54,53,51,50,51,65,56,47,52,58,50,46,69,68,43,40,63,72,76,53,57,72,81,69,73,66,85,70,72,78,78,72,82,48,72,68,56,51,52,55,49,50,53,49,27,50,50,26,52,48,49,54,50,51,62,62,70,53,74,58,100,77,87,77,93,65,98,67,88,90,68,80,82,62,67,18,40,30,39,32,34,51,29,75,55,54,54,64,48,49,72,56,50,39,61,44,50,61,95,42,73,80,42,45,49,63,40,31,39,48,24,67,87,44,94,53,67,81,56,73,72,80,54,51,91,23,67,50,96,52,59,70,59,47,87,48,25,37,35,43,42,51,52,55,41,49,48,48,25,52,50,52,56,75,37,83,46,40,45,34,42,37,44,44,40,49,38,49,45,72,49,44,25,47,68,53,55,48,36,48,73,76,65,48,79,68,36,46,55,74,52,69,78,76,40,63,68,45,54,73,71,72,44,86,87,70,86,61,19,27,35,20,50,36,84,74,56,100,56,46,66,54,32,61,36,18,52,37,87,62,54,45,54,84,87,45,44,75,94,59,48,24,34,38,59,72,44,29,34,31,28,44,70,57,46,48,50,63,37,61,54,59,71,64,48,65,45,49,57,49,69,52,81,37,51,96,51,26,40,32,44,26,24,51,62,29,21,52,43,50,75,72,42,60,86,44,41,70,46,40,46,41,56,35,69,45,61,68,85,51,55,99,91,37,59,34,67,47,49,40,92,64,60,45,62,68,50,52,57,62,50,26,67,45,98,61,29,76,49,27,49,25,37,38,36,47,43,72,72,26,42,60,50,49,56,76,35,30,76,76,39,32,50,48,121

Organism: Cannabis sativa (NCBI:txid3483)

Nearest PDB structures (foldseek):
  2gam-assembly2_C  TM=5.701E-01  e=3.653E-11  Mus musculus
  3otk-assembly6_D  TM=5.826E-01  e=1.035E-10  Mus musculus
  2gam-assembly2_D  TM=6.091E-01  e=3.490E-10  Mus musculus
  3otk-assembly5_A  TM=5.936E-01  e=2.197E-10  Mus musculus
  8vaz-assembly1_D  TM=2.803E-01  e=7.807E-01  Homo sapiens

Sequence (372 aa):
MFSTPFVLSFSLLLSLPILFLLAPRFLSPLQQQPQSPVLISPSDEQDDLALFNRASGSAINSINNNNPSRFSHLSTGSNPKRKIAFLFLTNSDLHFSPLWDQFFKGNSHLYNIYVHADPTVNVTRPHGVFEGRFIPAKRTYRASATLISATRRLLATAIIDDPANVFFAVLSQYCVPLHSFRYVYHSLLVSRSFDSSSAETDAELTRLGVRAKYKSFIEILSKSRNLWKRYTARGRFAMMPEVPYDQFRVGSQFFVLTRRHALAVVKDRTLWRKFRSPCYKEDECYPEEHYFPTLLSMTDPNGCTQYTLTRVNWTGTTKGHPYTYGAAEVSPELIHRLRESNHSESYLFARKFSPDCLKPLMDIAKKAIFRD

Radius of gyration: 24.67 Å; Cα contacts (8 Å, |Δi|>4): 585; chains: 1; bounding box: 87×77×54 Å

InterPro domains:
  IPR003406 Glycosyl transferase, family 14 [PF02485] (84-339)
  IPR044174 Glycosyltransferase BC10-like [PTHR31042] (22-362)

pLDDT: mean 87.02, std 17.32, range [34.0, 98.94]